Protein AF-A0A8C6XUY7-F1 (afdb_monomer_lite)

Foldseek 3Di:
DDDPPPLNVLVVVLVVLVVVVVPDDDPPPPVSVVVNVVSVVVSVVVVVVVVVVVVVVVVVVVVVVVVVVVVVVVVVVVVVVVVVVVVVVVVVVVVVVVVVVVVVVVVVVVVVVVPPPDDDDDDDDDDDDDDDCPVVVVVVVVVVVVVVVVVVVVVVVVVVVVVVVVVVVVVVVVVVVVVVVVVVVVVVVVVVVVVVVVVVVVVVVVVVVVVVVVVVVVVVVVVVVVVVVVVVVVVVVVVVVVVVVVVVVVVVVVVVVVVVVVVVVVVVVVVPDDDDDDDDDDDDPVVVVVVVVVVVVVVVVVVVVVVVVVVVVVVVVVVVVVVVVVVVVVVVVVVVVVVVVVVVVVVVVVVVVVVVVVVVVVVVVVVVCVVVVDPDDDDDDDDDDDDDDDDDDDDDDDDDDDDDDDDDPPPPPDDDDDDDDDDDDDDDDDDDDDDDPDDPDDDDDDDDDDDDDDDDDDDDDDDDDDDDDDDDDDDDDDDDD

Structure (mmCIF, N/CA/C/O backbone):
data_AF-A0A8C6XUY7-F1
#
_entry.id   AF-A0A8C6XUY7-F1
#
loop_
_atom_site.group_PDB
_atom_site.id
_atom_site.type_symbol
_atom_site.label_atom_id
_atom_site.label_alt_id
_atom_site.label_comp_id
_atom_site.label_asym_id
_atom_site.label_entity_id
_atom_site.label_seq_id
_atom_site.pdbx_PDB_ins_code
_atom_site.Cartn_x
_atom_site.Cartn_y
_atom_site.Cartn_z
_atom_site.occupancy
_atom_site.B_iso_or_equiv
_atom_site.auth_seq_id
_atom_site.auth_comp_id
_atom_site.auth_asym_id
_atom_site.auth_atom_id
_atom_site.pdbx_PDB_model_num
ATOM 1 N N . MET A 1 1 ? 31.112 -2.059 14.030 1.00 34.25 1 MET A N 1
ATOM 2 C CA . MET A 1 1 ? 31.976 -1.758 12.868 1.00 34.25 1 MET A CA 1
ATOM 3 C C . MET A 1 1 ? 31.306 -0.659 12.055 1.00 34.25 1 MET A C 1
ATOM 5 O O . MET A 1 1 ? 30.211 -0.884 11.564 1.00 34.25 1 MET A O 1
ATOM 9 N N . ARG A 1 2 ? 31.870 0.557 12.011 1.00 32.84 2 ARG A N 1
ATOM 10 C CA . ARG A 1 2 ? 31.307 1.661 11.214 1.00 32.84 2 ARG A CA 1
ATOM 11 C C . ARG A 1 2 ? 31.702 1.437 9.756 1.00 32.84 2 ARG A C 1
ATOM 13 O O . ARG A 1 2 ? 32.886 1.494 9.441 1.00 32.84 2 ARG A O 1
ATOM 20 N N . THR A 1 3 ? 30.734 1.154 8.893 1.00 36.69 3 THR A N 1
ATOM 21 C CA . THR A 1 3 ? 30.934 1.188 7.441 1.00 36.69 3 THR A CA 1
ATOM 22 C C . THR A 1 3 ? 31.397 2.596 7.054 1.00 36.69 3 THR A C 1
ATOM 24 O O . THR A 1 3 ? 30.747 3.560 7.469 1.00 36.69 3 THR A O 1
ATOM 27 N N . PRO A 1 4 ? 32.509 2.763 6.317 1.00 45.50 4 PRO A N 1
ATOM 28 C CA . PRO A 1 4 ? 32.901 4.080 5.838 1.00 45.50 4 PRO A CA 1
ATOM 29 C C . PRO A 1 4 ? 31.775 4.614 4.949 1.00 45.50 4 PRO A C 1
ATOM 31 O O . PRO A 1 4 ? 31.346 3.945 4.011 1.00 45.50 4 PRO A O 1
ATOM 34 N N . THR A 1 5 ? 31.255 5.797 5.275 1.00 54.41 5 THR A N 1
ATOM 35 C CA . THR A 1 5 ? 30.261 6.471 4.439 1.00 54.41 5 THR A CA 1
ATOM 36 C C . THR A 1 5 ? 30.843 6.699 3.045 1.00 54.41 5 THR A C 1
ATOM 38 O O . THR A 1 5 ? 32.048 6.927 2.896 1.00 54.41 5 THR A O 1
ATOM 41 N N . LEU A 1 6 ? 29.997 6.657 2.011 1.00 55.91 6 LEU A N 1
ATOM 42 C CA . LEU A 1 6 ? 30.388 6.895 0.614 1.00 55.91 6 LEU A CA 1
ATOM 43 C C . LEU A 1 6 ? 31.196 8.200 0.456 1.00 55.91 6 LEU A C 1
ATOM 45 O O . LEU A 1 6 ? 32.134 8.266 -0.340 1.00 55.91 6 LEU A O 1
ATOM 49 N N . CYS A 1 7 ? 30.926 9.212 1.285 1.00 52.88 7 CYS A N 1
ATOM 50 C CA . CYS A 1 7 ? 31.707 10.446 1.334 1.00 52.88 7 CYS A CA 1
ATOM 51 C C . CYS A 1 7 ? 33.175 10.241 1.756 1.00 52.88 7 CYS A C 1
ATOM 53 O O . CYS A 1 7 ? 34.063 10.909 1.228 1.00 52.88 7 CYS A O 1
ATOM 55 N N . SER A 1 8 ? 33.461 9.305 2.665 1.00 55.44 8 SER A N 1
ATOM 56 C CA . SER A 1 8 ? 34.822 8.985 3.116 1.00 55.44 8 SER A CA 1
ATOM 57 C C . SER A 1 8 ? 35.628 8.295 2.008 1.00 55.44 8 SER A C 1
ATOM 59 O O . SER A 1 8 ? 36.777 8.656 1.746 1.00 55.44 8 SER A O 1
ATOM 61 N N . THR A 1 9 ? 34.985 7.392 1.258 1.00 58.47 9 THR A N 1
ATOM 62 C CA . THR A 1 9 ? 35.585 6.759 0.073 1.00 58.47 9 THR A CA 1
ATOM 63 C C . THR A 1 9 ? 35.820 7.758 -1.064 1.00 58.47 9 THR A C 1
ATOM 65 O O . THR A 1 9 ? 36.893 7.753 -1.669 1.00 58.47 9 THR A O 1
ATOM 68 N N . PHE A 1 10 ? 34.886 8.687 -1.305 1.00 57.25 10 PHE A N 1
ATOM 69 C CA . PHE A 1 10 ? 35.041 9.752 -2.306 1.00 57.25 10 PHE A CA 1
ATOM 70 C C . PHE A 1 10 ? 36.123 10.772 -1.922 1.00 57.25 10 PHE A C 1
ATOM 72 O O . PHE A 1 10 ? 36.879 11.221 -2.784 1.00 57.25 10 PHE A O 1
ATOM 79 N N . SER A 1 11 ? 36.253 11.109 -0.636 1.00 58.34 11 SER A N 1
ATOM 80 C CA . SER A 1 11 ? 37.299 12.016 -0.154 1.00 58.34 11 SER A CA 1
ATOM 81 C C . SER A 1 11 ? 38.694 11.384 -0.247 1.00 58.34 11 SER A C 1
ATOM 83 O O . SER A 1 11 ? 39.644 12.063 -0.628 1.00 58.34 11 SER A O 1
ATOM 85 N N . ALA A 1 12 ? 38.825 10.078 0.013 1.00 58.25 12 ALA A N 1
ATOM 86 C CA . ALA A 1 12 ? 40.078 9.345 -0.187 1.00 58.25 12 ALA A CA 1
ATOM 87 C C . ALA A 1 12 ? 40.482 9.262 -1.675 1.00 58.25 12 ALA A C 1
ATOM 89 O O . ALA A 1 12 ? 41.658 9.422 -2.015 1.00 58.25 12 ALA A O 1
ATOM 90 N N . LEU A 1 13 ? 39.505 9.081 -2.573 1.00 57.97 13 LEU A N 1
ATOM 91 C CA . LEU A 1 13 ? 39.696 9.130 -4.029 1.00 57.97 13 LEU A CA 1
ATOM 92 C C . LEU A 1 13 ? 40.098 10.532 -4.517 1.00 57.97 13 LEU A C 1
ATOM 94 O O . LEU A 1 13 ? 40.989 10.647 -5.358 1.00 57.97 13 LEU A O 1
ATOM 98 N N . ARG A 1 14 ? 39.529 11.600 -3.938 1.00 58.81 14 ARG A N 1
ATOM 99 C CA . ARG A 1 14 ? 39.905 12.999 -4.215 1.00 58.81 14 ARG A CA 1
ATOM 100 C C . ARG A 1 14 ? 41.377 13.264 -3.890 1.00 58.81 14 ARG A C 1
ATOM 102 O O . ARG A 1 14 ? 42.096 13.808 -4.726 1.00 58.81 14 ARG A O 1
ATOM 109 N N . THR A 1 15 ? 41.850 12.831 -2.721 1.00 59.62 15 THR A N 1
ATOM 110 C CA . THR A 1 15 ? 43.250 13.017 -2.299 1.00 59.62 15 THR A CA 1
ATOM 111 C C . THR A 1 15 ? 44.220 12.213 -3.170 1.00 59.62 15 THR A C 1
ATOM 113 O O . THR A 1 15 ? 45.265 12.731 -3.566 1.00 59.62 15 THR A O 1
ATOM 116 N N . ARG A 1 16 ? 43.856 10.979 -3.554 1.00 57.47 16 ARG A N 1
ATOM 117 C CA . ARG A 1 16 ? 44.639 10.161 -4.501 1.00 57.47 16 ARG A CA 1
ATOM 118 C C . ARG A 1 16 ? 44.683 10.758 -5.912 1.00 57.47 16 ARG A C 1
ATOM 120 O O . ARG A 1 16 ? 45.740 10.739 -6.536 1.00 57.47 16 ARG A O 1
ATOM 127 N N . SER A 1 17 ? 43.577 11.326 -6.396 1.00 56.38 17 SER A N 1
ATOM 128 C CA . SER A 1 17 ? 43.503 11.969 -7.715 1.00 56.38 17 SER A CA 1
ATOM 129 C C . SER A 1 17 ? 44.369 13.230 -7.801 1.00 56.38 17 SER A C 1
ATOM 131 O O . SER A 1 17 ? 45.014 13.450 -8.822 1.00 56.38 17 SER A O 1
ATOM 133 N N . VAL A 1 18 ? 44.424 14.042 -6.738 1.00 58.50 18 VAL A N 1
ATOM 134 C CA . VAL A 1 18 ? 45.292 15.235 -6.677 1.00 58.50 18 VAL A CA 1
ATOM 135 C C . VAL A 1 18 ? 46.774 14.845 -6.656 1.00 58.50 18 VAL A C 1
ATOM 137 O O . VAL A 1 18 ? 47.601 15.532 -7.252 1.00 58.50 18 VAL A O 1
ATOM 140 N N . PHE A 1 19 ? 47.114 13.719 -6.023 1.00 55.25 19 PHE A N 1
ATOM 141 C CA . PHE A 1 19 ? 48.487 13.212 -5.980 1.00 55.25 19 PHE A CA 1
ATOM 142 C C . PHE A 1 19 ? 48.956 12.682 -7.348 1.00 55.25 19 PHE A C 1
ATOM 144 O O . PHE A 1 19 ? 50.075 12.973 -7.766 1.00 55.25 19 PHE A O 1
ATOM 151 N N . LEU A 1 20 ? 48.079 11.990 -8.085 1.00 55.91 20 LEU A N 1
ATOM 152 C CA . LEU A 1 20 ? 48.336 11.524 -9.458 1.00 55.91 20 LEU A CA 1
ATOM 153 C C . LEU A 1 20 ? 48.452 12.671 -10.481 1.00 55.91 20 LEU A C 1
ATOM 155 O O . LEU A 1 20 ? 49.188 12.548 -11.456 1.00 55.91 20 LEU A O 1
ATOM 159 N N . LEU A 1 21 ? 47.794 13.814 -10.250 1.00 53.97 21 LEU A N 1
ATOM 160 C CA . LEU A 1 21 ? 47.916 14.997 -11.117 1.00 53.97 21 LEU A CA 1
ATOM 161 C C . LEU A 1 21 ? 49.318 15.633 -11.092 1.00 53.97 21 LEU A C 1
ATOM 163 O O . LEU A 1 21 ? 49.670 16.375 -12.008 1.00 53.97 21 LEU A O 1
ATOM 167 N N . ARG A 1 22 ? 50.124 15.368 -10.056 1.00 54.59 22 ARG A N 1
ATOM 168 C CA . ARG A 1 22 ? 51.440 15.999 -9.870 1.00 54.59 22 ARG A CA 1
ATOM 169 C C . ARG A 1 22 ? 52.563 15.316 -10.669 1.00 54.59 22 ARG A C 1
ATOM 171 O O . ARG A 1 22 ? 53.664 15.855 -10.708 1.00 54.59 22 ARG A O 1
ATOM 178 N N . SER A 1 23 ? 52.295 14.173 -11.315 1.00 56.66 23 SER A N 1
ATOM 179 C CA . SER A 1 23 ? 53.296 13.356 -12.026 1.00 56.66 23 SER A CA 1
ATOM 180 C C . SER A 1 23 ? 53.173 13.333 -13.560 1.00 56.66 23 SER A C 1
ATOM 182 O O . SER A 1 23 ? 53.947 12.629 -14.202 1.00 56.66 23 SER A O 1
ATOM 184 N N . LEU A 1 24 ? 52.227 14.059 -14.171 1.00 53.84 24 LEU A N 1
ATOM 185 C CA . LEU A 1 24 ? 51.969 14.015 -15.622 1.00 53.84 24 LEU A CA 1
ATOM 186 C C . LEU A 1 24 ? 52.353 15.332 -16.320 1.00 53.84 24 LEU A C 1
ATOM 188 O O . LEU A 1 24 ? 52.093 16.425 -15.823 1.00 53.84 24 LEU A O 1
ATOM 192 N N . THR A 1 25 ? 53.021 15.217 -17.468 1.00 52.50 25 THR A N 1
ATOM 193 C CA . THR A 1 25 ? 53.610 16.312 -18.253 1.00 52.50 25 THR A CA 1
ATOM 194 C C . THR A 1 25 ? 52.556 17.227 -18.906 1.00 52.50 25 THR A C 1
ATOM 196 O O . THR A 1 25 ? 51.426 16.832 -19.179 1.00 52.50 25 THR A O 1
ATOM 199 N N . LYS A 1 26 ? 52.930 18.496 -19.137 1.00 55.16 26 LYS A N 1
ATOM 200 C CA . LYS A 1 26 ? 52.053 19.675 -19.339 1.00 55.16 26 LYS A CA 1
ATOM 201 C C . LYS A 1 26 ? 51.083 19.675 -20.544 1.00 55.16 26 LYS A C 1
ATOM 203 O O . LYS A 1 26 ? 50.311 20.620 -20.661 1.00 55.16 26 LYS A O 1
ATOM 208 N N . THR A 1 27 ? 51.067 18.675 -21.425 1.00 52.91 27 THR A N 1
ATOM 209 C CA . THR A 1 27 ? 50.257 18.688 -22.667 1.00 52.91 27 THR A CA 1
ATOM 210 C C . THR A 1 27 ? 48.972 17.853 -22.627 1.00 52.91 27 THR A C 1
ATOM 212 O O . THR A 1 27 ? 48.141 17.988 -23.518 1.00 52.91 27 THR A O 1
ATOM 215 N N . SER A 1 28 ? 48.732 17.057 -21.582 1.00 55.47 28 SER A N 1
ATOM 216 C CA . SER A 1 28 ? 47.515 16.233 -21.412 1.00 55.47 28 SER A CA 1
ATOM 217 C C . SER A 1 28 ? 46.527 16.781 -20.363 1.00 55.47 28 SER A C 1
ATOM 219 O O . SER A 1 28 ? 45.601 16.091 -19.941 1.00 55.47 28 SER A O 1
ATOM 221 N N . PHE A 1 29 ? 46.695 18.042 -19.947 1.00 57.38 29 PHE A N 1
ATOM 222 C CA . PHE A 1 29 ? 46.005 18.633 -18.793 1.00 57.38 29 PHE A CA 1
ATOM 223 C C . PHE A 1 29 ? 44.498 18.908 -18.992 1.00 57.38 29 PHE A C 1
ATOM 225 O O . PHE A 1 29 ? 43.739 18.694 -18.050 1.00 57.38 29 PHE A O 1
ATOM 232 N N . SER A 1 30 ? 44.025 19.343 -20.169 1.00 65.38 30 SER A N 1
ATOM 233 C CA . SER A 1 30 ? 42.628 19.817 -20.320 1.00 65.38 30 SER A CA 1
ATOM 234 C C . SER A 1 30 ? 41.537 18.764 -20.056 1.00 65.38 30 SER A C 1
ATOM 236 O O . SER A 1 30 ? 40.615 19.065 -19.296 1.00 65.38 30 SER A O 1
ATOM 238 N N . PRO A 1 31 ? 41.601 17.531 -20.600 1.00 72.38 31 PRO A N 1
ATOM 239 C CA . PRO A 1 31 ? 40.555 16.531 -20.359 1.00 72.38 31 PRO A CA 1
ATOM 240 C C . PRO A 1 31 ? 40.552 16.041 -18.905 1.00 72.38 31 PRO A C 1
ATOM 242 O O . PRO A 1 31 ? 39.499 15.798 -18.320 1.00 72.38 31 PRO A O 1
ATOM 245 N N . ILE A 1 32 ? 41.740 15.931 -18.306 1.00 76.06 32 ILE A N 1
ATOM 246 C CA . ILE A 1 32 ? 41.932 15.472 -16.926 1.00 76.06 32 ILE A CA 1
ATOM 247 C C . ILE A 1 32 ? 41.431 16.526 -15.933 1.00 76.06 32 ILE A C 1
ATOM 249 O O . ILE A 1 32 ? 40.765 16.180 -14.959 1.00 76.06 32 ILE A O 1
ATOM 253 N N . TRP A 1 33 ? 41.677 17.811 -16.200 1.00 72.81 33 TRP A N 1
ATOM 254 C CA . TRP A 1 33 ? 41.111 18.906 -15.410 1.00 72.81 33 TRP A CA 1
ATOM 255 C C . TRP A 1 33 ? 39.591 18.988 -15.518 1.00 72.81 33 TRP A C 1
ATOM 257 O O . TRP A 1 33 ? 38.931 19.189 -14.500 1.00 72.81 33 TRP A O 1
ATOM 267 N N . GLY A 1 34 ? 39.033 18.766 -16.713 1.00 79.06 34 GLY A N 1
ATOM 268 C CA . GLY A 1 34 ? 37.585 18.653 -16.903 1.00 79.06 34 GLY A CA 1
ATOM 269 C C . GLY A 1 34 ? 36.983 17.530 -16.055 1.00 79.06 34 GLY A C 1
ATOM 270 O O . GLY A 1 34 ? 36.062 17.765 -15.277 1.00 79.06 34 GLY A O 1
ATOM 271 N N . MET A 1 35 ? 37.569 16.329 -16.104 1.00 80.31 35 MET A N 1
ATOM 272 C CA . MET A 1 35 ? 37.130 15.200 -15.273 1.00 80.31 35 MET A CA 1
ATOM 273 C C . MET A 1 35 ? 37.289 15.465 -13.768 1.00 80.31 35 MET A C 1
ATOM 275 O O . MET A 1 35 ? 36.424 15.084 -12.983 1.00 80.31 35 MET A O 1
ATOM 279 N N . ALA A 1 36 ? 38.358 16.145 -13.344 1.00 79.06 36 ALA A N 1
ATOM 280 C CA . ALA A 1 36 ? 38.563 16.501 -11.941 1.00 79.06 36 ALA A CA 1
ATOM 281 C C . ALA A 1 36 ? 37.526 17.523 -11.438 1.00 79.06 36 ALA A C 1
ATOM 283 O O . ALA A 1 36 ? 37.080 17.437 -10.290 1.00 79.06 36 ALA A O 1
ATOM 284 N N . LEU A 1 37 ? 37.119 18.480 -12.276 1.00 80.44 37 LEU A N 1
ATOM 285 C CA . LEU A 1 37 ? 36.050 19.433 -11.962 1.00 80.44 37 LEU A CA 1
ATOM 286 C C . LEU A 1 37 ? 34.695 18.729 -11.843 1.00 80.44 37 LEU A C 1
ATOM 288 O O . LEU A 1 37 ? 33.999 18.927 -10.845 1.00 80.44 37 LEU A O 1
ATOM 292 N N . GLU A 1 38 ? 34.369 17.841 -12.782 1.00 83.75 38 GLU A N 1
ATOM 293 C CA . GLU A 1 38 ? 33.143 17.036 -12.726 1.00 83.75 38 GLU A CA 1
ATOM 294 C C . GLU A 1 38 ? 33.114 16.108 -11.505 1.00 83.75 38 GLU A C 1
ATOM 296 O O . GLU A 1 38 ? 32.092 15.992 -10.828 1.00 83.75 38 GLU A O 1
ATOM 301 N N . PHE A 1 39 ? 34.251 15.510 -11.136 1.00 86.00 39 PHE A N 1
ATOM 302 C CA . PHE A 1 39 ? 34.351 14.694 -9.926 1.00 86.00 39 PHE A CA 1
ATOM 303 C C . PHE A 1 39 ? 34.131 15.521 -8.652 1.00 86.00 39 PHE A C 1
ATOM 305 O O . PHE A 1 39 ? 33.429 15.082 -7.741 1.00 86.00 39 PHE A O 1
ATOM 312 N N . ASN A 1 40 ? 34.680 16.740 -8.584 1.00 81.06 40 ASN A N 1
ATOM 313 C CA . ASN A 1 40 ? 34.423 17.656 -7.469 1.00 81.06 40 ASN A CA 1
ATOM 314 C C . ASN A 1 40 ? 32.945 18.076 -7.406 1.00 81.06 40 ASN A C 1
ATOM 316 O O . ASN A 1 40 ? 32.372 18.136 -6.314 1.00 81.06 40 ASN A O 1
ATOM 320 N N . HIS A 1 41 ? 32.314 18.329 -8.555 1.00 88.75 41 HIS A N 1
ATOM 321 C CA . HIS A 1 41 ? 30.890 18.659 -8.641 1.00 88.75 41 HIS A CA 1
ATOM 322 C C . HIS A 1 41 ? 30.011 17.498 -8.172 1.00 88.75 41 HIS A C 1
ATOM 324 O O . HIS A 1 41 ? 29.113 17.688 -7.347 1.00 88.75 41 HIS A O 1
ATOM 330 N N . LEU A 1 42 ? 30.310 16.279 -8.626 1.00 89.62 42 LEU A N 1
ATOM 331 C CA . LEU A 1 42 ? 29.598 15.072 -8.221 1.00 89.62 42 LEU A CA 1
ATOM 332 C C . LEU A 1 42 ? 29.786 14.784 -6.727 1.00 89.62 42 LEU A C 1
ATOM 334 O O . LEU A 1 42 ? 28.800 14.559 -6.030 1.00 89.62 42 LEU A O 1
ATOM 338 N N . ALA A 1 43 ? 31.012 14.879 -6.207 1.00 81.00 43 ALA A N 1
ATOM 339 C CA . ALA A 1 43 ? 31.290 14.713 -4.781 1.00 81.00 43 ALA A CA 1
ATOM 340 C C . ALA A 1 43 ? 30.532 15.744 -3.925 1.00 81.00 43 ALA A C 1
ATOM 342 O O . ALA A 1 43 ? 29.970 15.396 -2.887 1.00 81.00 43 ALA A O 1
ATOM 343 N N . SER A 1 44 ? 30.442 17.000 -4.382 1.00 88.06 44 SER A N 1
ATOM 344 C CA . SER A 1 44 ? 29.659 18.039 -3.702 1.00 88.06 44 SER A CA 1
ATOM 345 C C . SER A 1 44 ? 28.157 17.733 -3.717 1.00 88.06 44 SER A C 1
ATOM 347 O O . SER A 1 44 ? 27.482 17.902 -2.699 1.00 88.06 44 SER A O 1
ATOM 349 N N . LYS A 1 45 ? 27.618 17.233 -4.838 1.00 91.38 45 LYS A N 1
ATOM 350 C CA . LYS A 1 45 ? 26.214 16.797 -4.929 1.00 91.38 45 LYS A CA 1
ATOM 351 C C . LYS A 1 45 ? 25.921 15.604 -4.021 1.00 91.38 45 LYS A C 1
ATOM 353 O O . LYS A 1 45 ? 24.907 15.631 -3.328 1.00 91.38 45 LYS A O 1
ATOM 358 N N . VAL A 1 46 ? 26.799 14.600 -3.992 1.00 89.25 46 VAL A N 1
ATOM 359 C CA . VAL A 1 46 ? 26.673 13.427 -3.111 1.00 89.25 46 VAL A CA 1
ATOM 360 C C . VAL A 1 46 ? 26.684 13.865 -1.649 1.00 89.25 46 VAL A C 1
ATOM 362 O O . VAL A 1 46 ? 25.772 13.505 -0.915 1.00 89.25 46 VAL A O 1
ATOM 365 N N . HIS A 1 47 ? 27.621 14.729 -1.250 1.00 87.62 47 HIS A N 1
ATOM 366 C CA . HIS A 1 47 ? 27.688 15.243 0.118 1.00 87.62 47 HIS A CA 1
ATOM 367 C C . HIS A 1 47 ? 26.427 16.029 0.516 1.00 87.62 47 HIS A C 1
ATOM 369 O O . HIS A 1 47 ? 25.871 15.815 1.590 1.00 87.62 47 HIS A O 1
ATOM 375 N N . LYS A 1 48 ? 25.918 16.902 -0.367 1.00 89.56 48 LYS A N 1
ATOM 376 C CA . LYS A 1 48 ? 24.659 17.634 -0.133 1.00 89.56 48 LYS A CA 1
ATOM 377 C C . LYS A 1 48 ? 23.452 16.697 -0.041 1.00 89.56 48 LYS A C 1
ATOM 379 O O . LYS A 1 48 ? 22.539 16.961 0.737 1.00 89.56 48 LYS A O 1
ATOM 384 N N . ASN A 1 49 ? 23.420 15.630 -0.836 1.00 85.81 49 ASN A N 1
ATOM 385 C CA . ASN A 1 49 ? 22.348 14.638 -0.790 1.00 85.81 49 ASN A CA 1
ATOM 386 C C . ASN A 1 49 ? 22.405 13.809 0.505 1.00 85.81 49 ASN A C 1
ATOM 388 O O . ASN A 1 49 ? 21.389 13.631 1.174 1.00 85.81 49 ASN A O 1
ATOM 392 N N . GLU A 1 50 ? 23.601 13.397 0.920 1.00 86.62 50 GLU A N 1
ATOM 393 C CA . GLU A 1 50 ? 23.823 12.702 2.189 1.00 86.62 50 GLU A CA 1
ATOM 394 C C . GLU A 1 50 ? 23.385 13.570 3.375 1.00 86.62 50 GLU A C 1
ATOM 396 O O . GLU A 1 50 ? 22.580 13.122 4.184 1.00 86.62 50 GLU A O 1
ATOM 401 N N . GLN A 1 51 ? 23.778 14.850 3.411 1.00 88.88 51 GLN A N 1
ATOM 402 C CA . GLN A 1 51 ? 23.311 15.796 4.431 1.00 88.88 51 GLN A CA 1
ATOM 403 C C . GLN A 1 51 ? 21.786 15.941 4.447 1.00 88.88 51 GLN A C 1
ATOM 405 O O . GLN A 1 51 ? 21.178 15.912 5.514 1.00 88.88 51 GLN A O 1
ATOM 410 N N . ARG A 1 52 ? 21.143 16.075 3.279 1.00 90.25 52 ARG A N 1
ATOM 411 C CA . ARG A 1 52 ? 19.674 16.145 3.188 1.00 90.25 52 ARG A CA 1
ATOM 412 C C . ARG A 1 52 ? 19.020 14.880 3.732 1.00 90.25 52 ARG A C 1
ATOM 414 O O . ARG A 1 52 ? 18.049 14.977 4.475 1.00 90.25 52 ARG A O 1
ATOM 421 N N . THR A 1 53 ? 19.572 13.718 3.402 1.00 85.75 53 THR A N 1
ATOM 422 C CA . THR A 1 53 ? 19.071 12.425 3.878 1.00 85.75 53 THR A CA 1
ATOM 423 C C . THR A 1 53 ? 19.241 12.295 5.389 1.00 85.75 53 THR A C 1
ATOM 425 O O . THR A 1 53 ? 18.290 11.924 6.072 1.00 85.75 53 THR A O 1
ATOM 428 N N . SER A 1 54 ? 20.392 12.689 5.940 1.00 88.62 54 SER A N 1
ATOM 429 C CA . SER A 1 54 ? 20.621 12.709 7.388 1.00 88.62 54 SER A CA 1
ATOM 430 C C . SER A 1 54 ? 19.688 13.681 8.109 1.00 88.62 54 SER A C 1
ATOM 432 O O . SER A 1 54 ? 19.125 13.325 9.137 1.00 88.62 54 SER A O 1
ATOM 434 N N . VAL A 1 55 ? 19.460 14.883 7.568 1.00 90.19 55 VAL A N 1
ATOM 435 C CA . VAL A 1 55 ? 18.512 15.853 8.147 1.00 90.19 55 VAL A CA 1
ATOM 436 C C . VAL A 1 55 ? 17.087 15.301 8.134 1.00 90.19 55 VAL A C 1
ATOM 438 O O . VAL A 1 55 ? 16.376 15.435 9.127 1.00 90.19 55 VAL A O 1
ATOM 441 N N . LEU A 1 56 ? 16.668 14.646 7.048 1.00 89.88 56 LEU A N 1
ATOM 442 C CA . LEU A 1 56 ? 15.355 14.002 6.971 1.00 89.88 56 LEU A CA 1
ATOM 443 C C . LEU A 1 56 ? 15.225 12.840 7.963 1.00 89.88 56 LEU A C 1
ATOM 445 O O . LEU A 1 56 ? 14.199 12.735 8.629 1.00 89.88 56 LEU A O 1
ATOM 449 N N . GLN A 1 57 ? 16.263 12.013 8.114 1.00 87.31 57 GLN A N 1
ATOM 450 C CA . GLN A 1 57 ? 16.294 10.933 9.104 1.00 87.31 57 GLN A CA 1
ATOM 451 C C . GLN A 1 57 ? 16.222 11.470 10.535 1.00 87.31 57 GLN A C 1
ATOM 453 O O . GLN A 1 57 ? 15.402 11.004 11.320 1.00 87.31 57 GLN A O 1
ATOM 458 N N . VAL A 1 58 ? 17.028 12.482 10.869 1.00 92.81 58 VAL A N 1
ATOM 459 C CA . VAL A 1 58 ? 17.017 13.120 12.195 1.00 92.81 58 VAL A CA 1
ATOM 460 C C . VAL A 1 58 ? 15.663 13.764 12.471 1.00 92.81 58 VAL A C 1
ATOM 462 O O . VAL A 1 58 ? 15.126 13.595 13.561 1.00 92.81 58 VAL A O 1
ATOM 465 N N . ARG A 1 59 ? 15.067 14.445 11.486 1.00 92.62 59 ARG A N 1
ATOM 466 C CA . ARG A 1 59 ? 13.721 15.015 11.616 1.00 92.62 59 ARG A CA 1
ATOM 467 C C . ARG A 1 59 ? 12.669 13.931 11.848 1.00 92.62 59 ARG A C 1
ATOM 469 O O . ARG A 1 59 ? 11.837 14.100 12.729 1.00 92.62 59 ARG A O 1
ATOM 476 N N . GLY A 1 60 ? 12.725 12.823 11.107 1.00 94.31 60 GLY A N 1
ATOM 477 C CA . GLY A 1 60 ? 11.820 11.687 11.294 1.00 94.31 60 GLY A CA 1
ATOM 478 C C . GLY A 1 60 ? 11.942 11.062 12.686 1.00 94.31 60 GLY A C 1
ATOM 479 O O . GLY A 1 60 ? 10.931 10.836 13.346 1.00 94.31 60 GLY A O 1
ATOM 480 N N . LEU A 1 61 ? 13.173 10.862 13.169 1.00 91.81 61 LEU A N 1
ATOM 481 C CA . LEU A 1 61 ? 13.428 10.387 14.531 1.00 91.81 61 LEU A CA 1
ATOM 482 C C . LEU A 1 61 ? 12.921 11.377 15.585 1.00 91.81 61 LEU A C 1
ATOM 484 O O . LEU A 1 61 ? 12.338 10.956 16.578 1.00 91.81 61 LEU A O 1
ATOM 488 N N . LEU A 1 62 ? 13.096 12.683 15.368 1.00 92.12 62 LEU A N 1
ATOM 489 C CA . LEU A 1 62 ? 12.611 13.709 16.289 1.00 92.12 62 LEU A CA 1
ATOM 490 C C . LEU A 1 62 ? 11.079 13.703 16.378 1.00 92.12 62 LEU A C 1
ATOM 492 O O . LEU A 1 62 ? 10.541 13.733 17.480 1.00 92.12 62 LEU A O 1
ATOM 496 N N . THR A 1 63 ? 10.387 13.586 15.240 1.00 94.25 63 THR A N 1
ATOM 497 C CA . THR A 1 63 ? 8.923 13.461 15.194 1.00 94.25 63 THR A CA 1
ATOM 498 C C . THR A 1 63 ? 8.440 12.201 15.910 1.00 94.25 63 THR A C 1
ATOM 500 O O . THR A 1 63 ? 7.487 12.274 16.680 1.00 94.25 63 THR A O 1
ATOM 503 N N . LEU A 1 64 ? 9.116 11.063 15.726 1.00 93.50 64 LEU A N 1
ATOM 504 C CA . LEU A 1 64 ? 8.779 9.830 16.442 1.00 93.50 64 LEU A CA 1
ATOM 505 C C . LEU A 1 64 ? 8.983 9.977 17.959 1.00 93.50 64 LEU A C 1
ATOM 507 O O . LEU A 1 64 ? 8.128 9.579 18.745 1.00 93.50 64 LEU A O 1
ATOM 511 N N . CYS A 1 65 ? 10.093 10.584 18.383 1.00 92.19 65 CYS A N 1
ATOM 512 C CA . CYS A 1 65 ? 10.360 10.861 19.795 1.00 92.19 65 CYS A CA 1
ATOM 513 C C . CYS A 1 65 ? 9.318 11.803 20.414 1.00 92.19 65 CYS A C 1
ATOM 515 O O . CYS A 1 65 ? 8.985 11.665 21.589 1.00 92.19 65 CYS A O 1
ATOM 517 N N . GLU A 1 66 ? 8.817 12.771 19.649 1.00 94.25 66 GLU A N 1
ATOM 518 C CA . GLU A 1 66 ? 7.770 13.693 20.089 1.00 94.25 66 GLU A CA 1
ATOM 519 C C . GLU A 1 66 ? 6.407 12.996 20.206 1.00 94.25 66 GLU A C 1
ATOM 521 O O . GLU A 1 66 ? 5.723 13.170 21.214 1.00 94.25 66 GLU A O 1
ATOM 526 N N . GLN A 1 67 ? 6.063 12.120 19.256 1.00 93.56 67 GLN A N 1
ATOM 527 C CA . GLN A 1 67 ? 4.867 11.270 19.328 1.00 93.56 67 GLN A CA 1
ATOM 528 C C . GLN A 1 67 ? 4.893 10.357 20.556 1.00 93.56 67 GLN A C 1
ATOM 530 O O . GLN A 1 67 ? 3.971 10.395 21.366 1.00 93.56 67 GLN A O 1
ATOM 535 N N . LEU A 1 68 ? 5.989 9.618 20.761 1.00 92.62 68 LEU A N 1
ATOM 536 C CA . LEU A 1 68 ? 6.151 8.756 21.935 1.00 92.62 68 LEU A CA 1
ATOM 537 C C . LEU A 1 68 ? 6.080 9.548 23.243 1.00 92.62 68 LEU A C 1
ATOM 539 O O . LEU A 1 68 ? 5.573 9.046 24.244 1.00 92.62 68 LEU A O 1
ATOM 543 N N . ARG A 1 69 ? 6.584 10.786 23.265 1.00 92.38 69 ARG A N 1
ATOM 544 C CA . ARG A 1 69 ? 6.479 11.655 24.442 1.00 92.38 69 ARG A CA 1
ATOM 545 C C . ARG A 1 69 ? 5.032 12.060 24.711 1.00 92.38 69 ARG A C 1
ATOM 547 O O . ARG A 1 69 ? 4.604 11.976 25.855 1.00 92.38 69 ARG A O 1
ATOM 554 N N . SER A 1 70 ? 4.293 12.455 23.675 1.00 93.38 70 SER A N 1
ATOM 555 C CA . SER A 1 70 ? 2.873 12.808 23.778 1.00 93.38 70 SER A CA 1
ATOM 556 C C . SER A 1 70 ? 2.030 11.628 24.261 1.00 93.38 70 SER A C 1
ATOM 558 O O . SER A 1 70 ? 1.232 11.788 25.179 1.00 93.38 70 SER A O 1
ATOM 560 N N . GLU A 1 71 ? 2.234 10.438 23.694 1.00 93.81 71 GLU A N 1
ATOM 561 C CA . GLU A 1 71 ? 1.519 9.224 24.106 1.00 93.81 71 GLU A CA 1
ATOM 562 C C . GLU A 1 71 ? 1.833 8.848 25.558 1.00 93.81 71 GLU A C 1
ATOM 564 O O . GLU A 1 71 ? 0.932 8.520 26.329 1.00 93.81 71 GLU A O 1
ATOM 569 N N . ASN A 1 72 ? 3.100 8.943 25.974 1.00 95.31 72 ASN A N 1
ATOM 570 C CA . ASN A 1 72 ? 3.473 8.702 27.369 1.00 95.31 72 ASN A CA 1
ATOM 571 C C . ASN A 1 72 ? 2.825 9.709 28.327 1.00 95.31 72 ASN A C 1
ATOM 573 O O . ASN A 1 72 ? 2.412 9.323 29.420 1.00 95.31 72 ASN A O 1
ATOM 577 N N . GLU A 1 73 ? 2.728 10.979 27.939 1.00 96.06 73 GLU A N 1
ATOM 578 C CA . GLU A 1 73 ? 2.065 12.006 28.744 1.00 96.06 73 GLU A CA 1
ATOM 579 C C . GLU A 1 73 ? 0.554 11.747 28.847 1.00 96.06 73 GLU A C 1
ATOM 581 O O . GLU A 1 73 ? -0.035 11.813 29.928 1.00 96.06 73 GLU A O 1
ATOM 586 N N . GLU A 1 74 ? -0.083 11.346 27.748 1.00 95.19 74 GLU A N 1
ATOM 587 C CA . GLU A 1 74 ? -1.494 10.959 27.741 1.00 95.19 74 GLU A CA 1
ATOM 588 C C . GLU A 1 74 ? -1.755 9.737 28.638 1.00 95.19 74 GLU A C 1
ATOM 590 O O . GLU A 1 74 ? -2.706 9.723 29.425 1.00 95.19 74 GLU A O 1
ATOM 595 N N . LEU A 1 75 ? -0.875 8.734 28.600 1.00 94.88 75 LEU A N 1
ATOM 596 C CA . LEU A 1 75 ? -0.958 7.571 29.484 1.00 94.88 75 LEU A CA 1
ATOM 597 C C . LEU A 1 75 ? -0.766 7.952 30.956 1.00 94.88 75 LEU A C 1
ATOM 599 O O . LEU A 1 75 ? -1.522 7.478 31.805 1.00 94.88 75 LEU A O 1
ATOM 603 N N . ARG A 1 76 ? 0.191 8.835 31.267 1.00 95.44 76 ARG A N 1
ATOM 604 C CA . ARG A 1 76 ? 0.406 9.351 32.629 1.00 95.44 76 ARG A CA 1
ATOM 605 C C . ARG A 1 76 ? -0.829 10.071 33.150 1.00 95.44 76 ARG A C 1
ATOM 607 O O . ARG A 1 76 ? -1.336 9.711 34.206 1.00 95.44 76 ARG A O 1
ATOM 614 N N . THR A 1 77 ? -1.368 11.018 32.384 1.00 95.00 77 THR A N 1
ATOM 615 C CA . THR A 1 77 ? -2.577 11.759 32.783 1.00 95.00 77 THR A CA 1
ATOM 616 C C . THR A 1 77 ? -3.801 10.851 32.921 1.00 95.00 77 THR A C 1
ATOM 618 O O . THR A 1 77 ? -4.668 11.098 33.760 1.00 95.00 77 THR A O 1
ATOM 621 N N . LYS A 1 78 ? -3.894 9.778 32.125 1.00 95.81 78 LYS A N 1
ATOM 622 C CA . LYS A 1 78 ? -4.953 8.775 32.265 1.00 95.81 78 LYS A CA 1
ATOM 623 C C . LYS A 1 78 ? -4.814 7.967 33.554 1.00 95.81 78 LYS A C 1
ATOM 625 O O . LYS A 1 78 ? -5.809 7.816 34.258 1.00 95.81 78 LYS A O 1
ATOM 630 N N . LEU A 1 79 ? -3.610 7.491 33.871 1.00 92.81 79 LEU A N 1
ATOM 631 C CA . LEU A 1 79 ? -3.336 6.761 35.111 1.00 92.81 79 LEU A CA 1
ATOM 632 C C . LEU A 1 79 ? -3.592 7.630 36.346 1.00 92.81 79 LEU A C 1
ATOM 634 O O . LEU A 1 79 ? -4.218 7.157 37.290 1.00 92.81 79 LEU A O 1
ATOM 638 N N . GLU A 1 80 ? -3.185 8.899 36.310 1.00 95.50 80 GLU A N 1
ATOM 639 C CA . GLU A 1 80 ? -3.446 9.873 37.376 1.00 95.50 80 GLU A CA 1
ATOM 640 C C . GLU A 1 80 ? -4.956 10.024 37.627 1.00 95.50 80 GLU A C 1
ATOM 642 O O . GLU A 1 80 ? -5.422 9.902 38.756 1.00 95.50 80 GLU A O 1
ATOM 647 N N . ARG A 1 81 ? -5.755 10.187 36.561 1.00 95.56 81 ARG A N 1
ATOM 648 C CA . ARG A 1 81 ? -7.221 10.280 36.668 1.00 95.56 81 ARG A CA 1
ATOM 649 C C . ARG A 1 81 ? -7.866 9.005 37.205 1.00 95.56 81 ARG A C 1
ATOM 651 O O . ARG A 1 81 ? -8.808 9.088 37.988 1.00 95.56 81 ARG A O 1
ATOM 658 N N . GLU A 1 82 ? -7.405 7.831 36.775 1.00 93.44 82 GLU A N 1
ATOM 659 C CA . GLU A 1 82 ? -7.917 6.554 37.290 1.00 93.44 82 GLU A CA 1
ATOM 660 C C . GLU A 1 82 ? -7.568 6.357 38.771 1.00 93.44 82 GLU A C 1
ATOM 662 O O . GLU A 1 82 ? -8.380 5.823 39.531 1.00 93.44 82 GLU A O 1
ATOM 667 N N . LEU A 1 83 ? -6.381 6.804 39.188 1.00 94.50 83 LEU A N 1
ATOM 668 C CA . LEU A 1 83 ? -5.943 6.770 40.577 1.00 94.50 83 LEU A CA 1
ATOM 669 C C . LEU A 1 83 ? -6.769 7.727 41.443 1.00 94.50 83 LEU A C 1
ATOM 671 O O . LEU A 1 83 ? -7.286 7.298 42.474 1.00 94.50 83 LEU A O 1
ATOM 675 N N . GLU A 1 84 ? -6.985 8.963 40.993 1.00 94.38 84 GLU A N 1
ATOM 676 C CA . GLU A 1 84 ? -7.832 9.937 41.691 1.00 94.38 84 GLU A CA 1
ATOM 677 C C . GLU A 1 84 ? -9.268 9.423 41.829 1.00 94.38 84 GLU A C 1
ATOM 679 O O . GLU A 1 84 ? -9.834 9.407 42.919 1.00 94.38 84 GLU A O 1
ATOM 684 N N . GLN A 1 85 ? -9.833 8.864 40.755 1.00 93.94 85 GLN A N 1
ATOM 685 C CA . GLN A 1 85 ? -11.165 8.269 40.798 1.00 93.94 85 GLN A CA 1
ATOM 686 C C . GLN A 1 85 ? -11.251 7.109 41.805 1.00 93.94 85 GLN A C 1
ATOM 688 O O . GLN A 1 85 ? -12.251 6.973 42.516 1.00 93.94 85 GLN A O 1
ATOM 693 N N . ARG A 1 86 ? -10.223 6.251 41.887 1.00 89.12 86 ARG A N 1
ATOM 694 C CA . ARG A 1 86 ? -10.170 5.190 42.907 1.00 89.12 86 ARG A CA 1
ATOM 695 C C . ARG A 1 86 ? -10.073 5.765 44.315 1.00 89.12 86 ARG A C 1
ATOM 697 O O . ARG A 1 86 ? -10.747 5.243 45.201 1.00 89.12 86 ARG A O 1
ATOM 704 N N . ASN A 1 87 ? -9.280 6.813 44.515 1.00 92.69 87 ASN A N 1
ATOM 705 C CA . ASN A 1 87 ? -9.152 7.485 45.805 1.00 92.69 87 ASN A CA 1
ATOM 706 C C . ASN A 1 87 ? -10.479 8.111 46.239 1.00 92.69 87 ASN A C 1
ATOM 708 O O . ASN A 1 87 ? -10.908 7.878 47.365 1.00 92.69 87 ASN A O 1
ATOM 712 N N . GLU A 1 88 ? -11.188 8.802 45.343 1.00 96.31 88 GLU A N 1
ATOM 713 C CA . GLU A 1 88 ? -12.520 9.349 45.619 1.00 96.31 88 GLU A CA 1
ATOM 714 C C . GLU A 1 88 ? -13.520 8.260 46.024 1.00 96.31 88 GLU A C 1
ATOM 716 O O . GLU A 1 88 ? -14.287 8.431 46.973 1.00 96.31 88 GLU A O 1
ATOM 721 N N . ILE A 1 89 ? -13.529 7.127 45.313 1.00 94.25 89 ILE A N 1
ATOM 722 C CA . ILE A 1 89 ? -14.393 5.988 45.652 1.00 94.25 89 ILE A CA 1
ATOM 723 C C . ILE A 1 89 ? -14.005 5.416 47.020 1.00 94.25 89 ILE A C 1
ATOM 725 O O . ILE A 1 89 ? -14.882 5.137 47.835 1.00 94.25 89 ILE A O 1
ATOM 729 N N . SER A 1 90 ? -12.707 5.265 47.288 1.00 90.38 90 SER A N 1
ATOM 730 C CA . SER A 1 90 ? -12.192 4.775 48.569 1.00 90.38 90 SER A CA 1
ATOM 731 C C . SER A 1 90 ? -12.584 5.699 49.728 1.00 90.38 90 SER A C 1
ATOM 733 O O . SER A 1 90 ? -13.067 5.228 50.756 1.00 90.38 90 SER A O 1
ATOM 735 N N . GLU A 1 91 ? -12.466 7.016 49.553 1.00 94.06 91 GLU A N 1
ATOM 736 C CA . GLU A 1 91 ? -12.875 8.004 50.555 1.00 94.06 91 GLU A CA 1
ATOM 737 C C . GLU A 1 91 ? -14.391 8.020 50.773 1.00 94.06 91 GLU A C 1
ATOM 739 O O . GLU A 1 91 ? -14.837 8.061 51.921 1.00 94.06 91 GLU A O 1
ATOM 744 N N . LYS A 1 92 ? -15.202 7.895 49.713 1.00 94.88 92 LYS A N 1
ATOM 745 C CA . LYS A 1 92 ? -16.662 7.735 49.849 1.00 94.88 92 LYS A CA 1
ATOM 746 C C . LYS A 1 92 ? -17.012 6.495 50.665 1.00 94.88 92 LYS A C 1
ATOM 748 O O . LYS A 1 92 ? -17.759 6.600 51.635 1.00 94.88 92 LYS A O 1
ATOM 753 N N . LEU A 1 93 ? -16.399 5.353 50.349 1.00 91.75 93 LEU A N 1
ATOM 754 C CA . LEU A 1 93 ? -16.583 4.115 51.108 1.00 91.75 93 LEU A CA 1
ATOM 755 C C . LEU A 1 93 ? -16.117 4.255 52.562 1.00 91.75 93 LEU A C 1
ATOM 757 O O . LEU A 1 93 ? -16.733 3.678 53.459 1.00 91.75 93 LEU A O 1
ATOM 761 N N . ARG A 1 94 ? -15.051 5.018 52.830 1.00 91.81 94 ARG A N 1
ATOM 762 C CA . ARG A 1 94 ? -14.574 5.303 54.191 1.00 91.81 94 ARG A CA 1
ATOM 763 C C . ARG A 1 94 ? -15.582 6.150 54.971 1.00 91.81 94 ARG A C 1
ATOM 765 O O . ARG A 1 94 ? -15.848 5.842 56.134 1.00 91.81 94 ARG A O 1
ATOM 772 N N . CYS A 1 95 ? -16.153 7.178 54.346 1.00 90.75 95 CYS A N 1
ATOM 773 C CA . CYS A 1 95 ? -17.204 8.012 54.930 1.00 90.75 95 CYS A CA 1
ATOM 774 C C . CYS A 1 95 ? -18.471 7.201 55.230 1.00 90.75 95 CYS A C 1
ATOM 776 O O . CYS A 1 95 ? -18.949 7.239 56.362 1.00 90.75 95 CYS A O 1
ATOM 778 N N . GLU A 1 96 ? -18.953 6.402 54.276 1.00 91.00 96 GLU A N 1
ATOM 779 C CA . GLU A 1 96 ? -20.102 5.505 54.472 1.00 91.00 96 GLU A CA 1
ATOM 780 C C . GLU A 1 96 ? -19.840 4.492 55.597 1.00 91.00 96 GLU A C 1
ATOM 782 O O . GLU A 1 96 ? -20.660 4.330 56.498 1.00 91.00 96 GLU A O 1
ATOM 787 N N . ASN A 1 97 ? -18.657 3.865 55.630 1.00 89.31 97 ASN A N 1
ATOM 788 C CA . ASN A 1 97 ? -18.273 2.964 56.722 1.00 89.31 97 ASN A CA 1
ATOM 789 C C . ASN A 1 97 ? -18.238 3.667 58.084 1.00 89.31 97 ASN A C 1
ATOM 791 O O . ASN A 1 97 ? -18.574 3.062 59.105 1.00 89.31 97 ASN A O 1
ATOM 795 N N . LEU A 1 98 ? -17.810 4.930 58.128 1.00 90.75 98 LEU A N 1
ATOM 796 C CA . LEU A 1 98 ? -17.805 5.715 59.356 1.00 90.75 98 LEU A CA 1
ATOM 797 C C . LEU A 1 98 ? -19.232 6.033 59.821 1.00 90.75 98 LEU A C 1
ATOM 799 O O . LEU A 1 98 ? -19.499 5.959 61.021 1.00 90.75 98 LEU A O 1
ATOM 803 N N . GLU A 1 99 ? -20.148 6.353 58.907 1.00 89.12 99 GLU A N 1
ATOM 804 C CA . GLU A 1 99 ? -21.565 6.548 59.230 1.00 89.12 99 GLU A CA 1
ATOM 805 C C . GLU A 1 99 ? -22.224 5.263 59.724 1.00 89.12 99 GLU A C 1
ATOM 807 O O . GLU A 1 99 ? -22.844 5.274 60.788 1.00 89.12 99 GLU A O 1
ATOM 812 N N . LEU A 1 100 ? -22.001 4.138 59.039 1.00 87.31 100 LE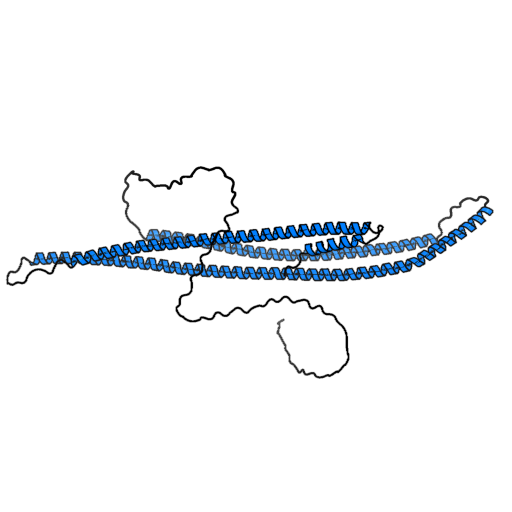U A N 1
ATOM 813 C CA . LEU A 1 100 ? -22.486 2.827 59.473 1.00 87.31 100 LEU A CA 1
ATOM 814 C C . LEU A 1 100 ? -21.976 2.484 60.880 1.00 87.31 100 LEU A C 1
ATOM 816 O O . LEU A 1 100 ? -22.747 2.066 61.742 1.00 87.31 100 LEU A O 1
ATOM 820 N N . ARG A 1 101 ? -20.693 2.737 61.171 1.00 86.19 101 ARG A N 1
ATOM 821 C CA . ARG A 1 101 ? -20.128 2.555 62.520 1.00 86.19 101 ARG A CA 1
ATOM 822 C C . ARG A 1 101 ? -20.762 3.479 63.556 1.00 86.19 101 ARG A C 1
ATOM 824 O O . ARG A 1 101 ? -20.984 3.041 64.683 1.00 86.19 101 ARG A O 1
ATOM 831 N N . LYS A 1 102 ? -21.058 4.737 63.210 1.00 87.62 102 LYS A N 1
ATOM 832 C CA . LYS A 1 102 ? -21.771 5.660 64.108 1.00 87.62 102 LYS A CA 1
ATOM 833 C C . LYS A 1 102 ? -23.169 5.136 64.425 1.00 87.62 102 LYS A C 1
ATOM 835 O O . LYS A 1 102 ? -23.497 5.080 65.604 1.00 87.62 102 LYS A O 1
ATOM 840 N N . MET A 1 103 ? -23.921 4.688 63.417 1.00 79.31 103 MET A N 1
ATOM 841 C CA . MET A 1 103 ? -25.256 4.099 63.591 1.00 79.31 103 MET A CA 1
ATOM 842 C C . MET A 1 103 ? -25.223 2.852 64.488 1.00 79.31 103 MET A C 1
ATOM 844 O O . MET A 1 103 ? -26.056 2.713 65.382 1.00 79.31 103 MET A O 1
ATOM 848 N N . VAL A 1 104 ? -24.215 1.987 64.326 1.00 81.06 104 VAL A N 1
ATOM 849 C CA . VAL A 1 104 ? -24.009 0.812 65.194 1.00 81.06 104 VAL A CA 1
ATOM 850 C C . VAL A 1 104 ? -23.655 1.219 66.631 1.00 81.06 104 VAL A C 1
ATOM 852 O O . VAL A 1 104 ? -24.203 0.663 67.580 1.00 81.06 104 VAL A O 1
ATOM 855 N N . MET A 1 105 ? -22.783 2.213 66.833 1.00 73.44 105 MET A N 1
ATOM 856 C CA . MET A 1 105 ? -22.429 2.689 68.180 1.00 73.44 105 MET A CA 1
ATOM 857 C C . MET A 1 105 ? -23.581 3.408 68.895 1.00 73.44 105 MET A C 1
ATOM 859 O O . MET A 1 105 ? -23.678 3.324 70.120 1.00 73.44 105 MET A O 1
ATOM 863 N N . THR A 1 106 ? -24.445 4.121 68.169 1.00 67.12 106 THR A N 1
ATOM 864 C CA . THR A 1 106 ? -25.660 4.718 68.742 1.00 67.12 106 THR A CA 1
ATOM 865 C C . THR A 1 106 ? -26.708 3.655 69.063 1.00 67.12 106 THR A C 1
ATOM 867 O O . THR A 1 106 ? -27.279 3.717 70.147 1.00 67.12 106 THR A O 1
ATOM 870 N N . GLY A 1 107 ? -26.856 2.623 68.222 1.00 58.88 107 GLY A N 1
ATOM 871 C CA . GLY A 1 107 ? -27.717 1.466 68.503 1.00 58.88 107 GLY A CA 1
ATOM 872 C C . GLY A 1 107 ? -27.260 0.634 69.712 1.00 58.88 107 GLY A C 1
ATOM 873 O O . GLY A 1 107 ? -28.084 0.211 70.518 1.00 58.88 107 GLY A O 1
ATOM 874 N N . SER A 1 108 ? -25.947 0.476 69.929 1.00 52.75 108 SER A N 1
ATOM 875 C CA . SER A 1 108 ? -25.413 -0.183 71.138 1.00 52.75 108 SER A CA 1
ATOM 876 C C . SER A 1 108 ? -25.496 0.672 72.412 1.00 52.75 108 SER A C 1
ATOM 878 O O . SER A 1 108 ? -25.487 0.135 73.516 1.00 52.75 108 SER A O 1
ATOM 880 N N . LYS A 1 109 ? -25.571 2.007 72.318 1.00 49.34 109 LYS A N 1
ATOM 881 C CA . LYS A 1 109 ? -25.775 2.867 73.503 1.00 49.34 109 LYS A CA 1
ATOM 882 C C . LYS A 1 109 ? -27.218 2.840 74.016 1.00 49.34 109 LYS A C 1
ATOM 884 O O . LYS A 1 109 ? -27.428 3.116 75.197 1.00 49.34 109 LYS A O 1
ATOM 889 N N . GLU A 1 110 ? -28.183 2.493 73.167 1.00 45.53 110 GLU A N 1
ATOM 890 C CA . GLU A 1 110 ? -29.569 2.236 73.576 1.00 45.53 110 GLU A CA 1
ATOM 891 C C . GLU A 1 110 ? -29.740 0.853 74.215 1.00 45.53 110 GLU A C 1
ATOM 893 O O . GLU A 1 110 ? -30.469 0.744 75.200 1.00 45.53 110 GLU A O 1
ATOM 898 N N . SER A 1 111 ? -29.001 -0.173 73.771 1.00 40.84 111 SER A N 1
ATOM 899 C CA . SER A 1 111 ? -29.045 -1.496 74.416 1.00 40.84 111 SER A CA 1
ATOM 900 C C . SER A 1 111 ? -28.371 -1.519 75.797 1.00 40.84 111 SER A C 1
ATOM 902 O O . SER A 1 111 ? -28.920 -2.093 76.733 1.00 40.84 111 SER A O 1
ATOM 904 N N . VAL A 1 112 ? -27.249 -0.813 75.988 1.00 45.19 112 VAL A N 1
ATOM 905 C CA . VAL A 1 112 ? -26.525 -0.786 77.282 1.00 45.19 112 VAL A CA 1
ATOM 906 C C . VAL A 1 112 ? -27.221 0.082 78.349 1.00 45.19 112 VAL A C 1
ATOM 908 O O . VAL A 1 112 ? -27.006 -0.113 79.545 1.00 45.19 112 VAL A O 1
ATOM 911 N N . LYS A 1 113 ? -28.102 1.020 77.966 1.00 40.47 113 LYS A N 1
ATOM 912 C CA . LYS A 1 113 ? -28.926 1.781 78.929 1.00 40.47 113 LYS A CA 1
ATOM 913 C C . LYS A 1 113 ? -30.167 1.023 79.412 1.00 40.47 113 LYS A C 1
ATOM 915 O O . LYS A 1 113 ? -30.694 1.382 80.462 1.00 40.47 113 LYS A O 1
ATOM 920 N N . ALA A 1 114 ? -30.611 -0.003 78.687 1.00 39.91 114 ALA A N 1
ATOM 921 C CA . ALA A 1 114 ? -31.767 -0.814 79.068 1.00 39.91 114 ALA A CA 1
ATOM 922 C C . ALA A 1 114 ? -31.420 -1.932 80.072 1.00 39.91 114 ALA A C 1
ATOM 924 O O . ALA A 1 114 ? -32.298 -2.374 80.803 1.00 39.91 114 ALA A O 1
ATOM 925 N N . GLU A 1 115 ? -30.153 -2.351 80.163 1.00 36.31 115 GLU A N 1
ATOM 926 C CA . GLU A 1 115 ? -29.730 -3.438 81.066 1.00 36.31 115 GLU A CA 1
ATOM 927 C C . GLU A 1 115 ? -29.295 -2.976 82.472 1.00 36.31 115 GLU A C 1
ATOM 929 O O . GLU A 1 115 ? -29.024 -3.813 83.327 1.00 36.31 115 GLU A O 1
ATOM 934 N N . ASN A 1 116 ? -29.256 -1.666 82.759 1.00 35.91 116 ASN A N 1
ATOM 935 C CA . ASN A 1 116 ? -28.732 -1.142 84.034 1.00 35.91 116 ASN A CA 1
ATOM 936 C C . ASN A 1 116 ? -29.799 -0.542 84.979 1.00 35.91 116 ASN A C 1
ATOM 938 O O . ASN A 1 116 ? -29.461 0.167 85.926 1.00 35.91 116 ASN A O 1
ATOM 942 N N . ILE A 1 117 ? -31.088 -0.806 84.733 1.00 43.31 117 ILE A N 1
ATOM 943 C CA . ILE A 1 117 ? -32.207 -0.394 85.601 1.00 43.31 117 ILE A CA 1
ATOM 944 C C . ILE A 1 117 ? -33.186 -1.566 85.747 1.00 43.31 117 ILE A C 1
ATOM 946 O O . ILE A 1 117 ? -34.244 -1.549 85.143 1.00 43.31 117 ILE A O 1
ATOM 950 N N . GLU A 1 118 ? -32.810 -2.605 86.496 1.00 36.19 118 GLU A N 1
ATOM 951 C CA . GLU A 1 118 ? -33.718 -3.452 87.304 1.00 36.19 118 GLU A CA 1
ATOM 952 C C . GLU A 1 118 ? -32.963 -4.691 87.806 1.00 36.19 118 GLU A C 1
ATOM 954 O O . GLU A 1 118 ? -33.093 -5.783 87.266 1.00 36.19 118 GLU A O 1
ATOM 959 N N . CYS A 1 119 ? -32.153 -4.543 88.859 1.00 34.88 119 CYS A N 1
ATOM 960 C CA . CYS A 1 119 ? -31.855 -5.678 89.743 1.00 34.88 119 CYS A CA 1
ATOM 961 C C . CYS A 1 119 ? -31.323 -5.212 91.107 1.00 34.88 119 CYS A C 1
ATOM 963 O O . CYS A 1 119 ? -30.224 -5.557 91.530 1.00 34.88 119 CYS A O 1
ATOM 965 N N . ALA A 1 120 ? -32.092 -4.375 91.803 1.00 36.38 120 ALA A N 1
ATOM 966 C CA . ALA A 1 120 ? -31.857 -4.080 93.213 1.00 36.38 120 ALA A CA 1
ATOM 967 C C . ALA A 1 120 ? -33.190 -3.721 93.876 1.00 36.38 120 ALA A C 1
ATOM 969 O O . ALA A 1 120 ? -33.696 -2.619 93.686 1.00 36.38 120 ALA A O 1
ATOM 970 N N . GLY A 1 121 ? -33.772 -4.648 94.644 1.00 31.67 121 GLY A N 1
ATOM 971 C CA . GLY A 1 121 ? -34.949 -4.327 95.451 1.00 31.67 121 GLY A CA 1
ATOM 972 C C . GLY A 1 121 ? -35.828 -5.502 95.867 1.00 31.67 121 GLY A C 1
ATOM 973 O O . GLY A 1 121 ? -36.838 -5.767 95.238 1.00 31.67 121 GLY A O 1
ATOM 974 N N . GLN A 1 122 ? -35.474 -6.089 97.011 1.00 34.78 122 GLN A N 1
ATOM 975 C CA . GLN A 1 122 ? -36.390 -6.553 98.066 1.00 34.78 122 GLN A CA 1
ATOM 976 C C . GLN A 1 122 ? -37.144 -7.891 97.922 1.00 34.78 122 GLN A C 1
ATOM 978 O O . GLN A 1 122 ? -38.155 -8.049 97.247 1.00 34.78 122 GLN A O 1
ATOM 983 N N . GLN A 1 123 ? -36.692 -8.824 98.768 1.00 36.34 123 GLN A N 1
ATOM 984 C CA . GLN A 1 123 ? -37.525 -9.802 99.467 1.00 36.34 123 GLN A CA 1
ATOM 985 C C . GLN A 1 123 ? -38.536 -9.096 100.395 1.00 36.34 123 GLN A C 1
ATOM 987 O O . GLN A 1 123 ? -38.133 -8.218 101.152 1.00 36.34 123 GLN A O 1
ATOM 992 N N . GLN A 1 124 ? -39.793 -9.552 100.422 1.00 35.25 124 GLN A N 1
ATOM 993 C CA . GLN A 1 124 ? -40.461 -10.217 101.565 1.00 35.25 124 GLN A CA 1
ATOM 994 C C . GLN A 1 124 ? -42.001 -10.085 101.518 1.00 35.25 124 GLN A C 1
ATOM 996 O O . GLN A 1 124 ? -42.547 -8.994 101.554 1.00 35.25 124 GLN A O 1
ATOM 1001 N N . LYS A 1 125 ? -42.647 -11.262 101.568 1.00 34.44 125 LYS A N 1
ATOM 1002 C CA . LYS A 1 125 ? -43.747 -11.672 102.471 1.00 34.44 125 LYS A CA 1
ATOM 1003 C C . LYS A 1 125 ? -45.103 -10.928 102.437 1.00 34.44 125 LYS A C 1
ATOM 1005 O O . LYS A 1 125 ? -45.210 -9.796 102.877 1.00 34.44 125 LYS A O 1
ATOM 1010 N N . GLY A 1 126 ? -46.165 -11.711 102.196 1.00 31.80 126 GLY A N 1
ATOM 1011 C CA . GLY A 1 126 ? -47.419 -11.609 102.964 1.00 31.80 126 GLY A CA 1
ATOM 1012 C C . GLY A 1 126 ? -48.694 -11.245 102.194 1.00 31.80 126 GLY A C 1
ATOM 1013 O O . GLY A 1 126 ? -48.891 -10.100 101.835 1.00 31.80 126 GLY A O 1
ATOM 1014 N N . ALA A 1 127 ? -49.528 -12.272 102.006 1.00 38.28 127 ALA A N 1
ATOM 1015 C CA . ALA A 1 127 ? -50.977 -12.367 101.779 1.00 38.28 127 ALA A CA 1
ATOM 1016 C C . ALA A 1 127 ? -51.903 -11.122 101.664 1.00 38.28 127 ALA A C 1
ATOM 1018 O O . ALA A 1 127 ? -51.790 -10.153 102.405 1.00 38.28 127 ALA A O 1
ATOM 1019 N N . THR A 1 128 ? -52.947 -11.349 100.841 1.00 37.22 128 THR A N 1
ATOM 1020 C CA . THR A 1 128 ? -54.309 -10.759 100.791 1.00 37.22 128 THR A CA 1
ATOM 1021 C C . THR A 1 128 ? -54.477 -9.312 100.317 1.00 37.22 128 THR A C 1
ATOM 1023 O O . THR A 1 128 ? -54.264 -8.389 101.084 1.00 37.22 128 THR A O 1
ATOM 1026 N N . GLU A 1 129 ? -54.962 -9.129 99.079 1.00 31.95 129 GLU A N 1
ATOM 1027 C CA . GLU A 1 129 ? -56.303 -8.576 98.780 1.00 31.95 129 GLU A CA 1
ATOM 1028 C C . GLU A 1 129 ? -56.548 -8.489 97.260 1.00 31.95 129 GLU A C 1
ATOM 1030 O O . GLU A 1 129 ? -55.700 -8.077 96.467 1.00 31.95 129 GLU A O 1
ATOM 1035 N N . GLU A 1 130 ? -57.722 -8.963 96.853 1.00 44.81 130 GLU A N 1
ATOM 1036 C CA . GLU A 1 130 ? -58.175 -9.119 95.476 1.00 44.81 130 GLU A CA 1
ATOM 1037 C C . GLU A 1 130 ? -58.814 -7.818 94.949 1.00 44.81 130 GLU A C 1
ATOM 1039 O O . GLU A 1 130 ? -59.474 -7.088 95.680 1.00 44.81 130 GLU A O 1
ATOM 1044 N N . GLN A 1 131 ? -58.684 -7.589 93.636 1.00 44.28 131 GLN A N 1
ATOM 1045 C CA . GLN A 1 131 ? -59.593 -6.769 92.815 1.00 44.28 131 GLN A CA 1
ATOM 1046 C C . GLN A 1 131 ? -59.598 -5.225 92.930 1.00 44.28 131 GLN A C 1
ATOM 1048 O O . GLN A 1 131 ? -60.650 -4.604 92.883 1.00 44.28 131 GLN A O 1
ATOM 1053 N N . VAL A 1 132 ? -58.437 -4.561 92.843 1.00 43.84 132 VAL A N 1
ATOM 1054 C CA . VAL A 1 132 ? -58.335 -3.227 92.172 1.00 43.84 132 VAL A CA 1
ATOM 1055 C C . VAL A 1 132 ? -57.068 -3.098 91.298 1.00 43.84 132 VAL A C 1
ATOM 1057 O O . VAL A 1 132 ? -57.039 -2.330 90.336 1.00 43.84 132 VAL A O 1
ATOM 1060 N N . ALA A 1 133 ? -56.046 -3.935 91.512 1.00 48.44 133 ALA A N 1
ATOM 1061 C CA . ALA A 1 133 ? -54.780 -3.901 90.763 1.00 48.44 133 ALA A CA 1
ATOM 1062 C C . ALA A 1 133 ? -54.844 -4.470 89.323 1.00 48.44 133 ALA A C 1
ATOM 1064 O O . ALA A 1 133 ? -53.970 -4.181 88.501 1.00 48.44 133 ALA A O 1
ATOM 1065 N N . GLY A 1 134 ? -55.887 -5.237 88.980 1.00 48.50 134 GLY A N 1
ATOM 1066 C CA . GLY A 1 134 ? -56.000 -5.930 87.686 1.00 48.50 134 GLY A CA 1
ATOM 1067 C C . GLY A 1 134 ? -56.119 -5.004 86.468 1.00 48.50 134 GLY A C 1
ATOM 1068 O O . GLY A 1 134 ? -55.574 -5.311 85.414 1.00 48.50 134 GLY A O 1
ATOM 1069 N N . LYS A 1 135 ? -56.751 -3.828 86.606 1.00 49.75 135 LYS A N 1
ATOM 1070 C CA . LYS A 1 135 ? -56.903 -2.853 85.502 1.00 49.75 135 LYS A CA 1
ATOM 1071 C C . LYS A 1 135 ? -55.626 -2.054 85.210 1.00 49.75 135 LYS A C 1
ATOM 1073 O O . LYS A 1 135 ? -55.378 -1.711 84.058 1.00 49.75 135 LYS A O 1
ATOM 1078 N N . SER A 1 136 ? -54.794 -1.801 86.223 1.00 52.97 136 SER A N 1
ATOM 1079 C CA . SER A 1 136 ? -53.506 -1.106 86.060 1.00 52.97 136 SER A CA 1
ATOM 1080 C C . SER A 1 136 ? -52.459 -2.007 85.386 1.00 52.97 136 SER A C 1
ATOM 1082 O O . SER A 1 136 ? -51.756 -1.586 84.467 1.00 52.97 136 SER A O 1
ATOM 1084 N N . MET A 1 137 ? -52.432 -3.290 85.766 1.00 55.12 137 MET A N 1
ATOM 1085 C CA . MET A 1 137 ? -51.526 -4.293 85.198 1.00 55.12 137 MET A CA 1
ATOM 1086 C C . MET A 1 137 ? -51.868 -4.635 83.733 1.00 55.12 137 MET A C 1
ATOM 1088 O O . MET A 1 137 ? -50.970 -4.728 82.895 1.00 55.12 137 MET A O 1
ATOM 1092 N N . LEU A 1 138 ? -53.163 -4.719 83.391 1.00 63.53 138 LEU A N 1
ATOM 1093 C CA . LEU A 1 138 ? -53.638 -4.889 82.009 1.00 63.53 138 LEU A CA 1
ATOM 1094 C C . LEU A 1 138 ? -53.266 -3.694 81.113 1.00 63.53 138 LEU A C 1
ATOM 1096 O O . LEU A 1 138 ? -52.717 -3.893 80.030 1.00 63.53 138 LEU A O 1
ATOM 1100 N N . GLY A 1 139 ? -53.459 -2.456 81.578 1.00 69.12 139 GLY A N 1
ATOM 1101 C CA . GLY A 1 139 ? -53.080 -1.259 80.815 1.00 69.12 139 GLY A CA 1
ATOM 1102 C C . GLY A 1 139 ? -51.566 -1.114 80.592 1.00 69.12 139 GLY A C 1
ATOM 1103 O O . GLY A 1 139 ? -51.135 -0.627 79.546 1.00 69.12 139 GLY A O 1
ATOM 1104 N N . ALA A 1 140 ? -50.739 -1.568 81.539 1.00 76.44 140 ALA A N 1
ATOM 1105 C CA . ALA A 1 140 ? -49.286 -1.627 81.366 1.00 76.44 140 ALA A CA 1
ATOM 1106 C C . ALA A 1 140 ? -48.871 -2.689 80.332 1.00 76.44 140 ALA A C 1
ATOM 1108 O O . ALA A 1 140 ? -48.012 -2.428 79.486 1.00 76.44 140 ALA A O 1
ATOM 1109 N N . SER A 1 141 ? -49.521 -3.858 80.352 1.00 76.75 141 SER A N 1
ATOM 1110 C CA . SER A 1 141 ? -49.275 -4.918 79.370 1.00 76.75 141 SER A CA 1
ATOM 1111 C C . SER A 1 141 ? -49.661 -4.499 77.944 1.00 76.75 141 SER A C 1
ATOM 1113 O O . SER A 1 141 ? -48.901 -4.744 77.012 1.00 76.75 141 SER A O 1
ATOM 1115 N N . GLU A 1 142 ? -50.757 -3.756 77.771 1.00 85.62 142 GLU A N 1
ATOM 1116 C CA . GLU A 1 142 ? -51.194 -3.252 76.463 1.00 85.62 142 GLU A CA 1
ATOM 1117 C C . GLU A 1 142 ? -50.223 -2.209 75.881 1.00 85.62 142 GLU A C 1
ATOM 1119 O O . GLU A 1 142 ? -49.897 -2.242 74.693 1.00 85.62 142 GLU A O 1
ATOM 1124 N N . LYS A 1 143 ? -49.692 -1.303 76.714 1.00 89.75 143 LYS A N 1
ATOM 1125 C CA . LYS A 1 143 ? -48.647 -0.353 76.291 1.00 89.75 143 LYS A CA 1
ATOM 1126 C C . LYS A 1 143 ? -47.368 -1.076 75.866 1.00 89.75 143 LYS A C 1
ATOM 1128 O O . LYS A 1 143 ? -46.764 -0.694 74.867 1.00 89.75 143 LYS A O 1
ATOM 1133 N N . LYS A 1 144 ? -46.981 -2.136 76.584 1.00 92.00 144 LYS A N 1
ATOM 1134 C CA . LYS A 1 144 ? -45.818 -2.965 76.236 1.00 92.00 144 LYS A CA 1
ATOM 1135 C C . LYS A 1 144 ? -46.012 -3.680 74.896 1.00 92.00 144 LYS A C 1
ATOM 1137 O O . LYS A 1 144 ? -45.089 -3.688 74.090 1.00 92.00 144 LYS A O 1
ATOM 1142 N N . VAL A 1 145 ? -47.211 -4.200 74.623 1.00 92.88 145 VAL A N 1
ATOM 1143 C CA . VAL A 1 145 ? -47.556 -4.788 73.316 1.00 92.88 145 VAL A CA 1
ATOM 1144 C C . VAL A 1 145 ? -47.425 -3.756 72.194 1.00 92.88 145 VAL A C 1
ATOM 1146 O O . VAL A 1 145 ? -46.743 -4.033 71.214 1.00 92.88 145 VAL A O 1
ATOM 1149 N N . LYS A 1 146 ? -47.965 -2.540 72.361 1.00 94.56 146 LYS A N 1
ATOM 1150 C CA . LYS A 1 146 ? -47.859 -1.472 71.345 1.00 94.56 146 LYS A CA 1
ATOM 1151 C C . LYS A 1 146 ? -46.411 -1.066 71.051 1.00 94.56 146 LYS A C 1
ATOM 1153 O O . LYS A 1 146 ? -46.066 -0.819 69.898 1.00 94.56 146 LYS A O 1
ATOM 1158 N N . ILE A 1 147 ? -45.553 -1.018 72.072 1.00 93.12 147 ILE A N 1
ATOM 1159 C CA . ILE A 1 147 ? -44.119 -0.733 71.895 1.00 93.12 147 ILE A CA 1
ATOM 1160 C C . ILE A 1 147 ? -43.437 -1.865 71.118 1.00 93.12 147 ILE A C 1
ATOM 1162 O O . ILE A 1 147 ? -42.697 -1.596 70.177 1.00 93.12 147 ILE A O 1
ATOM 1166 N N . LEU A 1 148 ? -43.716 -3.125 71.462 1.00 95.25 148 LEU A N 1
ATOM 1167 C CA . LEU A 1 148 ? -43.154 -4.280 70.755 1.00 95.25 148 LEU A CA 1
ATOM 1168 C C . LEU A 1 148 ? -43.640 -4.365 69.301 1.00 95.25 148 LEU A C 1
ATOM 1170 O O . LEU A 1 148 ? -42.864 -4.706 68.412 1.00 95.25 148 LEU A O 1
ATOM 1174 N N . GLU A 1 149 ? -44.901 -4.027 69.032 1.00 94.00 149 GLU A N 1
ATOM 1175 C CA . GLU A 1 149 ? -45.436 -3.927 67.670 1.00 94.00 149 GLU A CA 1
ATOM 1176 C C . GLU A 1 149 ? -44.737 -2.830 66.865 1.00 94.00 149 GLU A C 1
ATOM 1178 O O . GLU A 1 149 ? -44.405 -3.041 65.697 1.00 94.00 149 GLU A O 1
ATOM 1183 N N . HIS A 1 150 ? -44.467 -1.680 67.488 1.00 95.56 150 HIS A N 1
ATOM 1184 C CA . HIS A 1 150 ? -43.705 -0.606 66.861 1.00 95.56 150 HIS A CA 1
ATOM 1185 C C . HIS A 1 150 ? -42.274 -1.052 66.533 1.00 95.56 150 HIS A C 1
ATOM 1187 O O . HIS A 1 150 ? -41.875 -0.979 65.373 1.00 95.56 150 HIS A O 1
ATOM 1193 N N . GLN A 1 151 ? -41.560 -1.635 67.501 1.00 96.62 151 GLN A N 1
ATOM 1194 C CA . GLN A 1 151 ? -40.205 -2.166 67.306 1.00 96.62 151 GLN A CA 1
ATOM 1195 C C . GLN A 1 151 ? -40.153 -3.257 66.227 1.00 96.62 151 GLN A C 1
ATOM 1197 O O . GLN A 1 151 ? -39.238 -3.283 65.406 1.00 96.62 151 GLN A O 1
ATOM 1202 N N . ARG A 1 152 ? -41.154 -4.148 66.175 1.00 97.00 152 ARG A N 1
ATOM 1203 C CA . ARG A 1 152 ? -41.289 -5.151 65.106 1.00 97.00 152 ARG A CA 1
ATOM 1204 C C . ARG A 1 152 ? -41.427 -4.483 63.736 1.00 97.00 152 ARG A C 1
ATOM 1206 O O . ARG A 1 152 ? -40.812 -4.944 62.776 1.00 97.00 152 ARG A O 1
ATOM 1213 N N . ASN A 1 153 ? -42.243 -3.437 63.629 1.00 96.62 153 ASN A N 1
ATOM 1214 C CA . ASN A 1 153 ? -42.456 -2.725 62.371 1.00 96.62 153 ASN A CA 1
ATOM 1215 C C . ASN A 1 153 ? -41.199 -1.965 61.925 1.00 96.62 153 ASN A C 1
ATOM 1217 O O . ASN A 1 153 ? -40.857 -2.026 60.747 1.00 96.62 153 ASN A O 1
ATOM 1221 N N . GLU A 1 154 ? -40.481 -1.320 62.847 1.00 96.25 154 GLU A N 1
ATOM 1222 C CA . GLU A 1 154 ? -39.196 -0.668 62.559 1.00 96.25 154 GLU A CA 1
ATOM 1223 C C . GLU A 1 154 ? -38.142 -1.681 62.098 1.00 96.25 154 GLU A C 1
ATOM 1225 O O . GLU A 1 154 ? -37.482 -1.466 61.082 1.00 96.25 154 GLU A O 1
ATOM 1230 N N . LEU A 1 155 ? -38.039 -2.834 62.769 1.00 97.50 155 LEU A N 1
ATOM 1231 C CA . LEU A 1 155 ? -37.147 -3.921 62.353 1.00 97.50 155 LEU A CA 1
ATOM 1232 C C . LEU A 1 155 ? -37.495 -4.457 60.961 1.00 97.50 155 LEU A C 1
ATOM 1234 O O . LEU A 1 155 ? -36.594 -4.708 60.161 1.00 97.50 155 LEU A O 1
ATOM 1238 N N . LEU A 1 156 ? -38.785 -4.619 60.650 1.00 97.56 156 LEU A N 1
ATOM 1239 C CA . LEU A 1 156 ? -39.228 -5.020 59.313 1.00 97.56 156 LEU A CA 1
ATOM 1240 C C . LEU A 1 156 ? -38.869 -3.974 58.255 1.00 97.56 156 LEU A C 1
ATOM 1242 O O . LEU A 1 156 ? -38.497 -4.345 57.145 1.00 97.56 156 LEU A O 1
ATOM 1246 N N . GLU A 1 157 ? -38.964 -2.687 58.578 1.00 97.38 157 GLU A N 1
ATOM 1247 C CA . GLU A 1 157 ? -38.623 -1.615 57.645 1.00 97.38 157 GLU A CA 1
ATOM 1248 C C . GLU A 1 157 ? -37.112 -1.536 57.393 1.00 97.38 157 GLU A C 1
ATOM 1250 O O . GLU A 1 157 ? -36.687 -1.497 56.239 1.00 97.38 157 GLU A O 1
ATOM 1255 N N . VAL A 1 158 ? -36.287 -1.633 58.442 1.00 97.75 158 VAL A N 1
ATOM 1256 C CA . VAL A 1 158 ? -34.823 -1.722 58.305 1.00 97.75 158 VAL A CA 1
ATOM 1257 C C . VAL A 1 158 ? -34.428 -2.952 57.486 1.00 97.75 158 VAL A C 1
ATOM 1259 O O . VAL A 1 158 ? -33.565 -2.854 56.615 1.00 97.75 158 VAL A O 1
ATOM 1262 N N . ASN A 1 159 ? -35.082 -4.097 57.707 1.00 97.69 159 ASN A N 1
ATOM 1263 C CA . ASN A 1 159 ? -34.835 -5.317 56.940 1.00 97.69 159 ASN A CA 1
ATOM 1264 C C . ASN A 1 159 ? -35.162 -5.131 55.445 1.00 97.69 159 ASN A C 1
ATOM 1266 O O . ASN A 1 159 ? -34.335 -5.456 54.596 1.00 97.69 159 ASN A O 1
ATOM 1270 N N . LYS A 1 160 ? -36.304 -4.508 55.114 1.00 97.81 160 LYS A N 1
ATOM 1271 C CA . LYS A 1 160 ? -36.656 -4.167 53.723 1.00 97.81 160 LYS A CA 1
ATOM 1272 C C . LYS A 1 160 ? -35.652 -3.213 53.082 1.00 97.81 160 LYS A C 1
ATOM 1274 O O . LYS A 1 160 ? -35.298 -3.402 51.919 1.00 97.81 160 LYS A O 1
ATOM 1279 N N . GLN A 1 161 ? -35.201 -2.191 53.812 1.00 97.25 161 GLN A N 1
ATOM 1280 C CA . GLN A 1 161 ? -34.193 -1.253 53.316 1.00 97.25 161 GLN A CA 1
ATOM 1281 C C . GLN A 1 161 ? -32.868 -1.969 53.051 1.00 97.25 161 GLN A C 1
ATOM 1283 O O . GLN A 1 161 ? -32.284 -1.789 51.984 1.00 97.25 161 GLN A O 1
ATOM 1288 N N . TRP A 1 162 ? -32.425 -2.836 53.964 1.00 97.69 162 TRP A N 1
ATOM 1289 C CA . TRP A 1 162 ? -31.234 -3.666 53.777 1.00 97.69 162 TRP A CA 1
ATOM 1290 C C . TRP A 1 162 ? -31.338 -4.565 52.546 1.00 97.69 162 TRP A C 1
ATOM 1292 O O . TRP A 1 162 ? -30.421 -4.583 51.724 1.00 97.69 162 TRP A O 1
ATOM 1302 N N . ASP A 1 163 ? -32.469 -5.245 52.367 1.00 98.12 163 ASP A N 1
ATOM 1303 C CA . ASP A 1 163 ? -32.730 -6.064 51.184 1.00 98.12 163 ASP A CA 1
ATOM 1304 C C . ASP A 1 163 ? -32.703 -5.233 49.898 1.00 98.12 163 ASP A C 1
ATOM 1306 O O . ASP A 1 163 ? -32.137 -5.659 48.887 1.00 98.12 163 ASP A O 1
ATOM 1310 N N . HIS A 1 164 ? -33.291 -4.036 49.922 1.00 97.00 164 HIS A N 1
ATOM 1311 C CA . HIS A 1 164 ? -33.286 -3.129 48.782 1.00 97.00 164 HIS A CA 1
ATOM 1312 C C . HIS A 1 164 ? -31.868 -2.652 48.441 1.00 97.00 164 HIS A C 1
ATOM 1314 O O . HIS A 1 164 ? -31.445 -2.770 47.288 1.00 97.00 164 HIS A O 1
ATOM 1320 N N . HIS A 1 165 ? -31.111 -2.172 49.433 1.00 97.25 165 HIS A N 1
ATOM 1321 C CA . HIS A 1 165 ? -29.725 -1.739 49.257 1.00 97.25 165 HIS A CA 1
ATOM 1322 C C . HIS A 1 165 ? -28.844 -2.879 48.747 1.00 97.25 165 HIS A C 1
ATOM 1324 O O . HIS A 1 165 ? -28.093 -2.688 47.790 1.00 97.25 165 HIS A O 1
ATOM 1330 N N . PHE A 1 166 ? -28.981 -4.079 49.315 1.00 98.12 166 PHE A N 1
ATOM 1331 C CA . PHE A 1 166 ? -28.234 -5.251 48.876 1.00 98.12 166 PHE A CA 1
ATOM 1332 C C . PHE A 1 166 ? -28.564 -5.630 47.430 1.00 98.12 166 PHE A C 1
ATOM 1334 O O . PHE A 1 166 ? -27.653 -5.833 46.628 1.00 98.12 166 PHE A O 1
ATOM 1341 N N . ARG A 1 167 ? -29.850 -5.689 47.060 1.00 97.69 167 ARG A N 1
ATOM 1342 C CA . ARG A 1 167 ? -30.271 -6.031 45.690 1.00 97.69 167 ARG A CA 1
ATOM 1343 C C . ARG A 1 167 ? -29.821 -4.986 44.675 1.00 97.69 167 ARG A C 1
ATOM 1345 O O . ARG A 1 167 ? -29.301 -5.363 43.630 1.00 97.69 167 ARG A O 1
ATOM 1352 N N . SER A 1 168 ? -29.979 -3.703 44.995 1.00 97.44 168 SER A N 1
ATOM 1353 C CA . SER A 1 168 ? -29.552 -2.594 44.137 1.00 97.44 168 SER A CA 1
ATOM 1354 C C . SER A 1 168 ? -28.038 -2.621 43.914 1.00 97.44 168 SER A C 1
ATOM 1356 O O . SER A 1 168 ? -27.569 -2.634 42.776 1.00 97.44 168 SER A O 1
ATOM 1358 N N . MET A 1 169 ? -27.264 -2.747 44.994 1.00 98.00 169 MET A N 1
ATOM 1359 C CA . MET A 1 169 ? -25.807 -2.836 44.927 1.00 98.00 169 MET A CA 1
ATOM 1360 C C . MET A 1 169 ? -25.345 -4.082 44.159 1.00 98.00 169 MET A C 1
ATOM 1362 O O . MET A 1 169 ? -24.482 -3.984 43.287 1.00 98.00 169 MET A O 1
ATOM 1366 N N . LYS A 1 170 ? -25.948 -5.249 44.419 1.00 97.56 170 LYS A N 1
ATOM 1367 C CA . LYS A 1 170 ? -25.657 -6.487 43.684 1.00 97.56 170 LYS A CA 1
ATOM 1368 C C . LYS A 1 170 ? -25.902 -6.313 42.183 1.00 97.56 170 LYS A C 1
ATOM 1370 O O . LYS A 1 170 ? -25.015 -6.626 41.393 1.00 97.56 170 LYS A O 1
ATOM 1375 N N . GLN A 1 171 ? -27.053 -5.760 41.799 1.00 97.31 171 GLN A N 1
ATOM 1376 C CA . GLN A 1 171 ? -27.394 -5.512 40.398 1.00 97.31 171 GLN A CA 1
ATOM 1377 C C . GLN A 1 171 ? -26.394 -4.561 39.725 1.00 97.31 171 GLN A C 1
ATOM 1379 O O . GLN A 1 171 ? -25.976 -4.810 38.595 1.00 97.31 171 GLN A O 1
ATOM 1384 N N . GLN A 1 172 ? -25.967 -3.496 40.411 1.00 97.44 172 GLN A N 1
ATOM 1385 C CA . GLN A 1 172 ? -24.966 -2.565 39.881 1.00 97.44 172 GLN A CA 1
ATOM 1386 C C . GLN A 1 172 ? -23.624 -3.251 39.604 1.00 97.44 172 GLN A C 1
ATOM 1388 O O . GLN A 1 172 ? -23.016 -3.013 38.559 1.00 97.44 172 GLN A O 1
ATOM 1393 N N . TYR A 1 173 ? -23.156 -4.115 40.508 1.00 96.44 173 TYR A N 1
ATOM 1394 C CA . TYR A 1 173 ? -21.901 -4.836 40.298 1.00 96.44 173 TYR A CA 1
ATOM 1395 C C . TYR A 1 173 ? -22.018 -5.930 39.238 1.00 96.44 173 TYR A C 1
ATOM 1397 O O . TYR A 1 173 ? -21.093 -6.085 38.442 1.00 96.44 173 TYR A O 1
ATOM 1405 N N . GLU A 1 174 ? -23.143 -6.641 39.167 1.00 97.12 174 GLU A N 1
ATOM 1406 C CA . GLU A 1 174 ? -23.407 -7.601 38.090 1.00 97.12 174 GLU A CA 1
ATOM 1407 C C . GLU A 1 174 ? -23.400 -6.906 36.721 1.00 97.12 174 GLU A C 1
ATOM 1409 O O . GLU A 1 174 ? -22.690 -7.358 35.820 1.00 97.12 174 GLU A O 1
ATOM 1414 N N . GLN A 1 175 ? -24.068 -5.753 36.597 1.00 96.62 175 GLN A N 1
ATOM 1415 C CA . GLN A 1 175 ? -24.041 -4.941 35.377 1.00 96.62 175 GLN A CA 1
ATOM 1416 C C . GLN A 1 175 ? -22.625 -4.446 35.049 1.00 96.62 175 GLN A C 1
ATOM 1418 O O . GLN A 1 175 ? -22.174 -4.512 33.907 1.00 96.62 175 GLN A O 1
ATOM 1423 N N . LYS A 1 176 ? -21.872 -3.989 36.054 1.00 97.12 176 LYS A N 1
ATOM 1424 C CA . LYS A 1 176 ? -20.486 -3.548 35.854 1.00 97.12 176 LYS A CA 1
ATOM 1425 C C . LYS A 1 176 ? -19.593 -4.690 35.361 1.00 97.12 176 LYS A C 1
ATOM 1427 O O . LYS A 1 176 ? -18.725 -4.463 34.521 1.00 97.12 176 LYS A O 1
ATOM 1432 N N . ILE A 1 177 ? -19.798 -5.912 35.854 1.00 96.44 177 ILE A N 1
ATOM 1433 C CA . ILE A 1 177 ? -19.072 -7.101 35.390 1.00 96.44 177 ILE A CA 1
ATOM 1434 C C . ILE A 1 177 ? -19.425 -7.409 33.932 1.00 96.44 177 ILE A C 1
ATOM 1436 O O . ILE A 1 177 ? -18.515 -7.677 33.146 1.00 96.44 177 ILE A O 1
ATOM 1440 N N . THR A 1 178 ? -20.703 -7.355 33.545 1.00 95.19 178 THR A N 1
ATOM 1441 C CA . THR A 1 178 ? -21.101 -7.581 32.146 1.00 95.19 178 THR A CA 1
ATOM 1442 C C . THR A 1 178 ? -20.536 -6.513 31.216 1.00 95.19 178 THR A C 1
ATOM 1444 O O . THR A 1 178 ? -19.979 -6.858 30.177 1.00 95.19 178 THR A O 1
ATOM 1447 N N . ASP A 1 179 ? -20.563 -5.242 31.621 1.00 94.19 179 ASP A N 1
ATOM 1448 C CA . ASP A 1 179 ? -20.019 -4.133 30.832 1.00 94.19 179 ASP A CA 1
ATOM 1449 C C . ASP A 1 179 ? -18.502 -4.262 30.640 1.00 94.19 179 ASP A C 1
ATOM 1451 O O . ASP A 1 179 ? -17.983 -4.024 29.550 1.00 94.19 179 ASP A O 1
ATOM 1455 N N . LEU A 1 180 ? -17.770 -4.655 31.688 1.00 95.62 180 LEU A N 1
ATOM 1456 C CA . LEU A 1 180 ? -16.326 -4.882 31.601 1.00 95.62 180 LEU A CA 1
ATOM 1457 C C . LEU A 1 180 ? -15.988 -6.082 30.713 1.00 95.62 180 LEU A C 1
ATOM 1459 O O . LEU A 1 180 ? -15.052 -6.000 29.920 1.00 95.62 180 LEU A O 1
ATOM 1463 N N . ARG A 1 181 ? -16.756 -7.174 30.806 1.00 91.44 181 ARG A N 1
ATOM 1464 C CA . ARG A 1 181 ? -16.593 -8.340 29.925 1.00 91.44 181 ARG A CA 1
ATOM 1465 C C . ARG A 1 181 ? -16.842 -7.975 28.465 1.00 91.44 181 ARG A C 1
ATOM 1467 O O . ARG A 1 181 ? -16.053 -8.377 27.614 1.00 91.44 181 ARG A O 1
ATOM 1474 N N . GLN A 1 182 ? -17.873 -7.178 28.187 1.00 94.31 182 GLN A N 1
ATOM 1475 C CA . GLN A 1 182 ? -18.157 -6.703 26.835 1.00 94.31 182 GLN A CA 1
ATOM 1476 C C . GLN A 1 182 ? -17.024 -5.814 26.309 1.00 94.31 182 GLN A C 1
ATOM 1478 O O . GLN A 1 182 ? -16.478 -6.089 25.248 1.00 94.31 182 GLN A O 1
ATOM 1483 N N . LYS A 1 183 ? -16.580 -4.820 27.091 1.00 93.44 183 LYS A N 1
ATOM 1484 C CA . LYS A 1 183 ? -15.459 -3.942 26.709 1.00 93.44 183 LYS A CA 1
ATOM 1485 C C . LYS A 1 183 ? -14.163 -4.708 26.459 1.00 93.44 183 LYS A C 1
ATOM 1487 O O . LYS A 1 183 ? -13.397 -4.341 25.570 1.00 93.44 183 LYS A O 1
ATOM 1492 N N . PHE A 1 184 ? -13.903 -5.751 27.246 1.00 88.06 184 PHE A N 1
ATOM 1493 C CA . PHE A 1 184 ? -12.759 -6.634 27.041 1.00 88.06 184 PHE A CA 1
ATOM 1494 C C . PHE A 1 184 ? -12.880 -7.405 25.722 1.00 88.06 184 PHE A C 1
ATOM 1496 O O . PHE A 1 184 ? -11.929 -7.410 24.944 1.00 88.06 184 PHE A O 1
ATOM 1503 N N . ALA A 1 185 ? -14.047 -7.988 25.433 1.00 93.50 185 ALA A N 1
ATOM 1504 C CA . ALA A 1 185 ? -14.302 -8.681 24.171 1.00 93.50 185 ALA A CA 1
ATOM 1505 C C . ALA A 1 185 ? -14.176 -7.746 22.955 1.00 93.50 185 ALA A C 1
ATOM 1507 O O . ALA A 1 185 ? -13.522 -8.100 21.975 1.00 93.50 185 ALA A O 1
ATOM 1508 N N . ASP A 1 186 ? -14.723 -6.531 23.036 1.00 86.75 186 ASP A N 1
ATOM 1509 C CA . ASP A 1 186 ? -14.634 -5.528 21.968 1.00 86.75 186 ASP A CA 1
ATOM 1510 C C . ASP A 1 186 ? -13.180 -5.111 21.718 1.00 86.75 186 ASP A C 1
ATOM 1512 O O . ASP A 1 186 ? -12.732 -5.014 20.576 1.00 86.75 186 ASP A O 1
ATOM 1516 N N . SER A 1 187 ? -12.413 -4.928 22.796 1.00 86.25 187 SER A N 1
ATOM 1517 C CA . SER A 1 187 ? -10.991 -4.585 22.729 1.00 86.25 187 SER A CA 1
ATOM 1518 C C . SER A 1 187 ? -10.160 -5.734 22.146 1.00 86.25 187 SER A C 1
ATOM 1520 O O . SER A 1 187 ? -9.275 -5.501 21.325 1.00 86.25 187 SER A O 1
ATOM 1522 N N . GLN A 1 188 ? -10.464 -6.984 22.508 1.00 88.50 188 GLN A N 1
ATOM 1523 C CA . GLN A 1 188 ? -9.828 -8.172 21.933 1.00 88.50 188 GLN A CA 1
ATOM 1524 C C . GLN A 1 188 ? -10.130 -8.304 20.433 1.00 88.50 188 GLN A C 1
ATOM 1526 O O . GLN A 1 188 ? -9.232 -8.612 19.649 1.00 88.50 188 GLN A O 1
ATOM 1531 N N . LYS A 1 189 ? -11.369 -8.019 20.019 1.00 93.75 189 LYS A N 1
ATOM 1532 C CA . LYS A 1 189 ? -11.766 -8.006 18.608 1.00 93.75 189 LYS A CA 1
ATOM 1533 C C . LYS A 1 189 ? -11.038 -6.910 17.823 1.00 93.75 189 LYS A C 1
ATOM 1535 O O . LYS A 1 189 ? -10.491 -7.198 16.763 1.00 93.75 189 LYS A O 1
ATOM 1540 N N . ALA A 1 190 ? -10.958 -5.695 18.365 1.00 89.62 190 ALA A N 1
ATOM 1541 C CA . ALA A 1 190 ? -10.235 -4.588 17.738 1.00 89.62 190 ALA A CA 1
ATOM 1542 C C . ALA A 1 190 ? -8.736 -4.894 17.562 1.00 89.62 190 ALA A C 1
ATOM 1544 O O . ALA A 1 190 ? -8.150 -4.570 16.530 1.00 89.62 190 ALA A O 1
ATOM 1545 N N . LEU A 1 191 ? -8.111 -5.562 18.540 1.00 79.75 191 LEU A N 1
ATOM 1546 C CA . LEU A 1 191 ? -6.725 -6.019 18.417 1.00 79.75 191 LEU A CA 1
ATOM 1547 C C . LEU A 1 191 ? -6.555 -7.048 17.295 1.00 79.75 191 LEU A C 1
ATOM 1549 O O . LEU A 1 191 ? -5.630 -6.914 16.498 1.00 79.75 191 LEU A O 1
ATOM 1553 N N . ALA A 1 192 ? -7.456 -8.029 17.194 1.00 87.44 192 ALA A N 1
ATOM 1554 C CA . ALA A 1 192 ? -7.418 -9.018 16.118 1.00 87.44 192 ALA A CA 1
ATOM 1555 C C . ALA A 1 192 ? -7.579 -8.368 14.731 1.00 87.44 192 ALA A C 1
ATOM 1557 O O . ALA A 1 192 ? -6.855 -8.709 13.798 1.00 87.44 192 ALA A O 1
ATOM 1558 N N . GLU A 1 193 ? -8.476 -7.390 14.594 1.00 87.88 193 GLU A N 1
ATOM 1559 C CA . GLU A 1 193 ? -8.644 -6.629 13.351 1.00 87.88 193 GLU A CA 1
ATOM 1560 C C . GLU A 1 193 ? -7.355 -5.878 12.972 1.00 87.88 193 GLU A C 1
ATOM 1562 O O . GLU A 1 193 ? -6.879 -6.009 11.841 1.00 87.88 193 GLU A O 1
ATOM 1567 N N . LEU A 1 194 ? -6.720 -5.183 13.923 1.00 85.75 194 LEU A N 1
ATOM 1568 C CA . LEU A 1 194 ? -5.441 -4.497 13.696 1.00 85.75 194 LEU A CA 1
ATOM 1569 C C . LEU A 1 194 ? -4.300 -5.459 13.327 1.00 85.75 194 LEU A C 1
ATOM 1571 O O . LEU A 1 194 ? -3.457 -5.115 12.495 1.00 85.75 194 LEU A O 1
ATOM 1575 N N . GLU A 1 195 ? -4.260 -6.654 13.919 1.00 83.25 195 GLU A N 1
ATOM 1576 C CA . GLU A 1 195 ? -3.301 -7.712 13.572 1.00 83.25 195 GLU A CA 1
ATOM 1577 C C . GLU A 1 195 ? -3.471 -8.125 12.102 1.00 83.25 195 GLU A C 1
ATOM 1579 O O . GLU A 1 195 ? -2.519 -8.078 11.320 1.00 83.25 195 GLU A O 1
ATOM 1584 N N . THR A 1 196 ? -4.706 -8.417 11.683 1.00 86.62 196 THR A N 1
ATOM 1585 C CA . THR A 1 196 ? -4.990 -8.797 10.291 1.00 86.62 196 THR A CA 1
ATOM 1586 C C . THR A 1 196 ? -4.699 -7.667 9.300 1.00 86.62 196 THR A C 1
ATOM 1588 O O . THR A 1 196 ? -4.196 -7.928 8.205 1.00 86.62 196 THR A O 1
ATOM 1591 N N . GLU A 1 197 ? -4.936 -6.404 9.674 1.00 86.12 197 GLU A N 1
ATOM 1592 C CA . GLU A 1 197 ? -4.597 -5.246 8.842 1.00 86.12 197 GLU A CA 1
ATOM 1593 C C . GLU A 1 197 ? -3.076 -5.100 8.675 1.00 86.12 197 GLU A C 1
ATOM 1595 O O . GLU A 1 197 ? -2.591 -4.826 7.572 1.00 86.12 197 GLU A O 1
ATOM 1600 N N . ARG A 1 198 ? -2.300 -5.317 9.747 1.00 84.88 198 ARG A N 1
ATOM 1601 C CA . ARG A 1 198 ? -0.829 -5.322 9.691 1.00 84.88 198 ARG A CA 1
ATOM 1602 C C . ARG A 1 198 ? -0.309 -6.423 8.779 1.00 84.88 198 ARG A C 1
ATOM 1604 O O . ARG A 1 198 ? 0.517 -6.142 7.911 1.00 84.88 198 ARG A O 1
ATOM 1611 N N . GLU A 1 199 ? -0.820 -7.643 8.915 1.00 89.19 199 GLU A N 1
ATOM 1612 C CA . GLU A 1 199 ? -0.445 -8.743 8.027 1.00 89.19 199 GLU A CA 1
ATOM 1613 C C . GLU A 1 199 ? -0.816 -8.454 6.570 1.00 89.19 199 GLU A C 1
ATOM 1615 O O . GLU A 1 199 ? -0.044 -8.738 5.653 1.00 89.19 199 GLU A O 1
ATOM 1620 N N . GLN A 1 200 ? -1.990 -7.868 6.330 1.00 85.88 200 GLN A N 1
ATOM 1621 C CA . GLN A 1 200 ? -2.420 -7.506 4.986 1.00 85.88 200 GLN A CA 1
ATOM 1622 C C . GLN A 1 200 ? -1.486 -6.464 4.360 1.00 85.88 200 GLN A C 1
ATOM 1624 O O . GLN A 1 200 ? -1.057 -6.647 3.218 1.00 85.88 200 GLN A O 1
ATOM 1629 N N . LYS A 1 201 ? -1.109 -5.424 5.118 1.00 89.75 201 LYS A N 1
ATOM 1630 C CA . LYS A 1 201 ? -0.125 -4.419 4.688 1.00 89.75 201 LYS A CA 1
ATOM 1631 C C . LYS A 1 201 ? 1.226 -5.056 4.384 1.00 89.75 201 LYS A C 1
ATOM 1633 O O . LYS A 1 201 ? 1.815 -4.727 3.358 1.00 89.75 201 LYS A O 1
ATOM 1638 N N . GLN A 1 202 ? 1.693 -5.987 5.217 1.00 80.31 202 GLN A N 1
ATOM 1639 C CA . GLN A 1 202 ? 2.937 -6.717 4.968 1.00 80.31 202 GLN A CA 1
ATOM 1640 C C . GLN A 1 202 ? 2.870 -7.486 3.643 1.00 80.31 202 GLN A C 1
ATOM 1642 O O . GLN A 1 202 ? 3.727 -7.303 2.782 1.00 80.31 202 GLN A O 1
ATOM 1647 N N . ARG A 1 203 ? 1.793 -8.250 3.415 1.00 89.69 203 ARG A N 1
ATOM 1648 C CA . ARG A 1 203 ? 1.583 -8.966 2.147 1.00 89.69 203 ARG A CA 1
ATOM 1649 C C . ARG A 1 203 ? 1.519 -8.015 0.945 1.00 89.69 203 ARG A C 1
ATOM 1651 O O . ARG A 1 203 ? 1.973 -8.376 -0.138 1.00 89.69 203 ARG A O 1
ATOM 1658 N N . ASP A 1 204 ? 0.952 -6.817 1.099 1.00 88.88 204 ASP A N 1
ATOM 1659 C CA . ASP A 1 204 ? 0.930 -5.791 0.047 1.00 88.88 204 ASP A CA 1
ATOM 1660 C C . ASP A 1 204 ? 2.317 -5.215 -0.249 1.00 88.88 204 ASP A C 1
ATOM 1662 O O . ASP A 1 204 ? 2.652 -5.002 -1.419 1.00 88.88 204 ASP A O 1
ATOM 1666 N N . PHE A 1 205 ? 3.131 -4.977 0.781 1.00 84.81 205 PHE A N 1
ATOM 1667 C CA . PHE A 1 205 ? 4.525 -4.579 0.604 1.00 84.81 205 PHE A CA 1
ATOM 1668 C C . PHE A 1 205 ? 5.324 -5.669 -0.108 1.00 84.81 205 PHE A C 1
ATOM 1670 O O . PHE A 1 205 ? 5.994 -5.364 -1.094 1.00 84.81 205 PHE A O 1
ATOM 1677 N N . ASP A 1 206 ? 5.183 -6.928 0.307 1.00 91.69 206 ASP A N 1
ATOM 1678 C CA . ASP A 1 206 ? 5.879 -8.061 -0.307 1.00 91.69 206 ASP A CA 1
ATOM 1679 C C . ASP A 1 206 ? 5.470 -8.244 -1.776 1.00 91.69 206 ASP A C 1
ATOM 1681 O O . ASP A 1 206 ? 6.326 -8.404 -2.647 1.00 91.69 206 ASP A O 1
ATOM 1685 N N . ARG A 1 207 ? 4.171 -8.119 -2.093 1.00 95.25 207 ARG A N 1
ATOM 1686 C CA . ARG A 1 207 ? 3.676 -8.119 -3.481 1.00 95.25 207 ARG A CA 1
ATOM 1687 C C . ARG A 1 207 ? 4.305 -7.007 -4.316 1.00 95.25 207 ARG A C 1
ATOM 1689 O O . ARG A 1 207 ? 4.753 -7.260 -5.431 1.00 95.25 207 ARG A O 1
ATOM 1696 N N . LYS A 1 208 ? 4.343 -5.775 -3.795 1.00 94.06 208 LYS A N 1
ATOM 1697 C CA . LYS A 1 208 ? 4.952 -4.631 -4.495 1.00 94.06 208 LYS A CA 1
ATOM 1698 C C . LYS A 1 208 ? 6.448 -4.829 -4.704 1.00 94.06 208 LYS A C 1
ATOM 1700 O O . LYS A 1 208 ? 6.949 -4.507 -5.777 1.00 94.06 208 LYS A O 1
ATOM 1705 N N . LEU A 1 209 ? 7.144 -5.372 -3.708 1.00 93.75 209 LEU A N 1
ATOM 1706 C CA . LEU A 1 209 ? 8.567 -5.671 -3.796 1.00 93.75 209 LEU A CA 1
ATOM 1707 C C . LEU A 1 209 ? 8.843 -6.730 -4.868 1.00 93.75 209 LEU A C 1
ATOM 1709 O O . LEU A 1 209 ? 9.753 -6.555 -5.673 1.00 93.75 209 LEU A O 1
ATOM 1713 N N . LEU A 1 210 ? 8.027 -7.787 -4.922 1.00 96.25 210 LEU A N 1
ATOM 1714 C CA . LEU A 1 210 ? 8.144 -8.834 -5.935 1.00 96.25 210 LEU A CA 1
ATOM 1715 C C . LEU A 1 210 ? 7.916 -8.281 -7.349 1.00 96.25 210 LEU A C 1
ATOM 1717 O O . LEU A 1 210 ? 8.684 -8.586 -8.256 1.00 96.25 210 LEU A O 1
ATOM 1721 N N . LEU A 1 211 ? 6.903 -7.426 -7.527 1.00 94.56 211 LEU A N 1
ATOM 1722 C CA . LEU A 1 211 ? 6.634 -6.762 -8.807 1.00 94.56 211 LEU A CA 1
ATOM 1723 C C . LEU A 1 211 ? 7.783 -5.841 -9.226 1.00 94.56 211 LEU A C 1
ATOM 1725 O O . LEU A 1 211 ? 8.202 -5.874 -10.378 1.00 94.56 211 LEU A O 1
ATOM 1729 N N . ALA A 1 212 ? 8.321 -5.045 -8.298 1.00 92.94 212 ALA A N 1
ATOM 1730 C CA . ALA A 1 212 ? 9.472 -4.191 -8.576 1.00 92.94 212 ALA A CA 1
ATOM 1731 C C . ALA A 1 212 ? 10.706 -5.020 -8.961 1.00 92.94 212 ALA A C 1
ATOM 1733 O O . ALA A 1 212 ? 11.399 -4.671 -9.911 1.00 92.94 212 ALA A O 1
ATOM 1734 N N . LYS A 1 213 ? 10.943 -6.142 -8.269 1.00 94.62 213 LYS A N 1
ATOM 1735 C CA . LYS A 1 213 ? 12.022 -7.076 -8.601 1.00 94.62 213 LYS A CA 1
ATOM 1736 C C . LYS A 1 213 ? 11.847 -7.661 -10.006 1.00 94.62 213 LYS A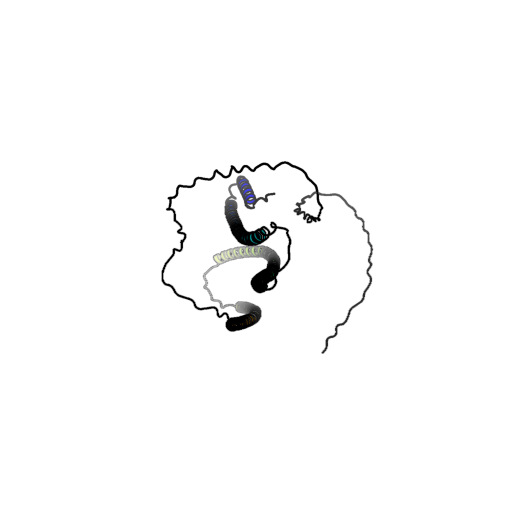 C 1
ATOM 1738 O O . LYS A 1 213 ? 12.786 -7.598 -10.787 1.00 94.62 213 LYS A O 1
ATOM 1743 N N . SER A 1 214 ? 10.656 -8.168 -10.330 1.00 95.38 214 SER A N 1
ATOM 1744 C CA . SER A 1 214 ? 10.350 -8.722 -11.656 1.00 95.38 214 SER A CA 1
ATOM 1745 C C . SER A 1 214 ? 10.546 -7.689 -12.764 1.00 95.38 214 SER A C 1
ATOM 1747 O O . SER A 1 214 ? 11.056 -8.024 -13.824 1.00 95.38 214 SER A O 1
ATOM 1749 N N . LYS A 1 215 ? 10.169 -6.430 -12.513 1.00 96.81 215 LYS A N 1
ATOM 1750 C CA . LYS A 1 215 ? 10.346 -5.346 -13.478 1.00 96.81 215 LYS A CA 1
ATOM 1751 C C . LYS A 1 215 ? 11.821 -5.023 -13.723 1.00 96.81 215 LYS A C 1
ATOM 1753 O O . LYS A 1 215 ? 12.213 -4.811 -14.861 1.00 96.81 215 LYS A O 1
ATOM 1758 N N . ILE A 1 216 ? 12.633 -4.991 -12.665 1.00 90.69 216 ILE A N 1
ATOM 1759 C CA . ILE A 1 216 ? 14.081 -4.779 -12.795 1.00 90.69 216 ILE A CA 1
ATOM 1760 C C . ILE A 1 216 ? 14.708 -5.918 -13.603 1.00 90.69 216 ILE A C 1
ATOM 1762 O O . ILE A 1 216 ? 15.501 -5.649 -14.493 1.00 90.69 216 ILE A O 1
ATOM 1766 N N . GLU A 1 217 ? 14.330 -7.166 -13.329 1.00 95.31 217 GLU A N 1
ATOM 1767 C CA . GLU A 1 217 ? 14.836 -8.337 -14.054 1.00 95.31 217 GLU A CA 1
ATOM 1768 C C . GLU A 1 217 ? 14.478 -8.292 -15.550 1.00 95.31 217 GLU A C 1
ATOM 1770 O O . GLU A 1 217 ? 15.325 -8.568 -16.398 1.00 95.31 217 GLU A O 1
ATOM 1775 N N . GLU A 1 218 ? 13.256 -7.872 -15.887 1.00 94.31 218 GLU A N 1
ATOM 1776 C CA . GLU A 1 218 ? 12.824 -7.661 -17.273 1.00 94.31 218 GLU A CA 1
ATOM 1777 C C . GLU A 1 218 ? 13.611 -6.530 -17.958 1.00 94.31 218 GLU A C 1
ATOM 1779 O O . GLU A 1 218 ? 14.167 -6.731 -19.039 1.00 94.31 218 GLU A O 1
ATOM 1784 N N . GLU A 1 219 ? 13.741 -5.368 -17.307 1.00 94.75 219 GLU A N 1
ATOM 1785 C CA . GLU A 1 219 ? 14.526 -4.236 -17.822 1.00 94.75 219 GLU A CA 1
ATOM 1786 C C . GLU A 1 219 ? 16.020 -4.597 -17.985 1.00 94.75 219 GLU A C 1
ATOM 1788 O O . GLU A 1 219 ? 16.676 -4.160 -18.936 1.00 94.75 219 GLU A O 1
ATOM 1793 N N . GLU A 1 220 ? 16.581 -5.412 -17.087 1.00 93.62 220 GLU A N 1
ATOM 1794 C CA . GLU A 1 220 ? 17.953 -5.921 -17.183 1.00 93.62 220 GLU A CA 1
ATOM 1795 C C . GLU A 1 220 ? 18.121 -6.883 -18.365 1.00 93.62 220 GLU A C 1
ATOM 1797 O O . GLU A 1 220 ? 19.080 -6.738 -19.129 1.00 93.62 220 GLU A O 1
ATOM 1802 N N . ALA A 1 221 ? 17.173 -7.799 -18.576 1.00 96.94 221 ALA A N 1
ATOM 1803 C CA . ALA A 1 221 ? 17.181 -8.709 -19.719 1.00 96.94 221 ALA A CA 1
ATOM 1804 C C . ALA A 1 221 ? 17.070 -7.955 -21.058 1.00 96.94 221 ALA A C 1
ATOM 1806 O O . ALA A 1 221 ? 17.813 -8.241 -22.003 1.00 96.94 221 ALA A O 1
ATOM 1807 N N . GLU A 1 222 ? 16.201 -6.943 -21.144 1.00 97.12 222 GLU A N 1
ATOM 1808 C CA . GLU A 1 222 ? 16.105 -6.079 -22.326 1.00 97.12 222 GLU A CA 1
ATOM 1809 C C . GLU A 1 222 ? 17.401 -5.305 -22.576 1.00 97.12 222 GLU A C 1
ATOM 1811 O O . GLU A 1 222 ? 17.879 -5.222 -23.712 1.00 97.12 222 GLU A O 1
ATOM 1816 N N . LYS A 1 223 ? 18.018 -4.773 -21.517 1.00 96.62 223 LYS A N 1
ATOM 1817 C CA . LYS A 1 223 ? 19.303 -4.078 -21.613 1.00 96.62 223 LYS A CA 1
ATOM 1818 C C . LYS A 1 223 ? 20.416 -5.000 -22.106 1.00 96.62 223 LYS A C 1
ATOM 1820 O O . LYS A 1 223 ? 21.239 -4.559 -22.911 1.00 96.62 223 LYS A O 1
ATOM 1825 N N . GLU A 1 224 ? 20.471 -6.251 -21.650 1.00 97.44 224 GLU A N 1
ATOM 1826 C CA . GLU A 1 224 ? 21.439 -7.229 -22.157 1.00 97.44 224 GLU A CA 1
ATOM 1827 C C . GLU A 1 224 ? 21.207 -7.541 -23.636 1.00 97.44 224 GLU A C 1
ATOM 1829 O O . GLU A 1 224 ? 22.163 -7.520 -24.418 1.00 97.44 224 GLU A O 1
ATOM 1834 N N . LYS A 1 225 ? 19.946 -7.739 -24.040 1.00 97.75 225 LYS A N 1
ATOM 1835 C CA . LYS A 1 225 ? 19.567 -7.962 -25.440 1.00 97.75 225 LYS A CA 1
ATOM 1836 C C . LYS A 1 225 ? 20.003 -6.799 -26.335 1.00 97.75 225 LYS A C 1
ATOM 1838 O O . LYS A 1 225 ? 20.749 -7.009 -27.292 1.00 97.75 225 LYS A O 1
ATOM 1843 N N . LEU A 1 226 ? 19.613 -5.570 -25.991 1.00 97.50 226 LEU A N 1
ATOM 1844 C CA . LEU A 1 226 ? 20.011 -4.363 -26.725 1.00 97.50 226 LEU A CA 1
ATOM 1845 C C . LEU A 1 226 ? 21.534 -4.174 -26.711 1.00 97.50 226 LEU A C 1
ATOM 1847 O O . LEU A 1 226 ? 22.132 -3.771 -27.708 1.00 97.50 226 LEU A O 1
ATOM 1851 N N . GLY A 1 227 ? 22.193 -4.504 -25.599 1.00 97.50 227 GLY A N 1
ATOM 1852 C CA . GLY A 1 227 ? 23.649 -4.506 -25.498 1.00 97.50 227 GLY A CA 1
ATOM 1853 C C . GLY A 1 227 ? 24.317 -5.486 -26.469 1.00 97.50 227 GLY A C 1
ATOM 1854 O O . GLY A 1 227 ? 25.383 -5.175 -27.007 1.00 97.50 227 GLY A O 1
ATOM 1855 N N . GLY A 1 228 ? 23.698 -6.643 -26.715 1.00 97.88 228 GLY A N 1
ATOM 1856 C CA . GLY A 1 228 ? 24.087 -7.588 -27.761 1.00 97.88 228 GLY A CA 1
ATOM 1857 C C . GLY A 1 228 ? 23.944 -6.987 -29.159 1.00 97.88 228 GLY A C 1
ATOM 1858 O O . GLY A 1 228 ? 24.926 -6.916 -29.897 1.00 97.88 228 GLY A O 1
ATOM 1859 N N . GLU A 1 229 ? 22.770 -6.440 -29.476 1.00 97.94 229 GLU A N 1
ATOM 1860 C CA . GLU A 1 229 ? 22.489 -5.808 -30.774 1.00 97.94 229 GLU A CA 1
ATOM 1861 C C . GLU A 1 229 ? 23.468 -4.661 -31.089 1.00 97.94 229 GLU A C 1
ATOM 1863 O O . GLU A 1 229 ? 23.985 -4.557 -32.203 1.00 97.94 229 GLU A O 1
ATOM 1868 N N . VAL A 1 230 ? 23.807 -3.831 -30.096 1.00 98.19 230 VAL A N 1
ATOM 1869 C CA . VAL A 1 230 ? 24.797 -2.751 -30.249 1.00 98.19 230 VAL A CA 1
ATOM 1870 C C . VAL A 1 230 ? 26.188 -3.299 -30.579 1.00 98.19 230 VAL A C 1
ATOM 1872 O O . VAL A 1 230 ? 26.893 -2.723 -31.415 1.00 98.19 230 VAL A O 1
ATOM 1875 N N . LYS A 1 231 ? 26.612 -4.400 -29.946 1.00 98.06 231 LYS A N 1
ATOM 1876 C CA . LYS A 1 231 ? 27.904 -5.036 -30.254 1.00 98.06 231 LYS A CA 1
ATOM 1877 C C . LYS A 1 231 ? 27.912 -5.585 -31.678 1.00 98.06 231 LYS A C 1
ATOM 1879 O O . LYS A 1 231 ? 28.883 -5.353 -32.399 1.00 98.06 231 LYS A O 1
ATOM 1884 N N . ASP A 1 232 ? 26.836 -6.236 -32.102 1.00 98.12 232 ASP A N 1
ATOM 1885 C CA . ASP A 1 232 ? 26.712 -6.800 -33.448 1.00 98.12 232 ASP A CA 1
ATOM 1886 C C . ASP A 1 232 ? 26.712 -5.712 -34.524 1.00 98.12 232 ASP A C 1
ATOM 1888 O O . ASP A 1 232 ? 27.463 -5.795 -35.502 1.00 98.12 232 ASP A O 1
ATOM 1892 N N . LEU A 1 233 ? 25.958 -4.630 -34.309 1.00 98.19 233 LEU A N 1
ATOM 1893 C CA . LEU A 1 233 ? 25.979 -3.459 -35.185 1.00 98.19 233 LEU A CA 1
ATOM 1894 C C . LEU A 1 233 ? 27.373 -2.836 -35.252 1.00 98.19 233 LEU A C 1
ATOM 1896 O O . LEU A 1 233 ? 27.846 -2.511 -36.341 1.00 98.19 233 LEU A O 1
ATOM 1900 N N . LYS A 1 234 ? 28.077 -2.720 -34.122 1.00 98.25 234 LYS A N 1
ATOM 1901 C CA . LYS A 1 234 ? 29.453 -2.209 -34.093 1.00 98.25 234 LYS A CA 1
ATOM 1902 C C . LYS A 1 234 ? 30.409 -3.092 -34.901 1.00 98.25 234 LYS A C 1
ATOM 1904 O O . LYS A 1 234 ? 31.236 -2.557 -35.642 1.00 98.25 234 LYS A O 1
ATOM 1909 N N . HIS A 1 235 ? 30.297 -4.418 -34.797 1.00 98.38 235 HIS A N 1
ATOM 1910 C CA . HIS A 1 235 ? 31.078 -5.342 -35.623 1.00 98.38 235 HIS A CA 1
ATOM 1911 C C . HIS A 1 235 ? 30.762 -5.170 -37.113 1.00 98.38 235 HIS A C 1
ATOM 1913 O O . HIS A 1 235 ? 31.684 -5.105 -37.926 1.00 98.38 235 HIS A O 1
ATOM 1919 N N . LYS A 1 236 ? 29.483 -5.019 -37.474 1.00 98.19 236 LYS A N 1
ATOM 1920 C CA . LYS A 1 236 ? 29.057 -4.818 -38.864 1.00 98.19 236 LYS A CA 1
ATOM 1921 C C . LYS A 1 236 ? 29.535 -3.487 -39.441 1.00 98.19 236 LYS A C 1
ATOM 1923 O O . LYS A 1 236 ? 30.032 -3.463 -40.563 1.00 98.19 236 LYS A O 1
ATOM 1928 N N . VAL A 1 237 ? 29.452 -2.401 -38.671 1.00 98.19 237 VAL A N 1
ATOM 1929 C CA . VAL A 1 237 ? 29.999 -1.091 -39.057 1.00 98.19 237 VAL A CA 1
ATOM 1930 C C . VAL A 1 237 ? 31.500 -1.194 -39.295 1.00 98.19 237 VAL A C 1
ATOM 1932 O O . VAL A 1 237 ? 31.969 -0.752 -40.337 1.00 98.19 237 VAL A O 1
ATOM 1935 N N . LYS A 1 238 ? 32.247 -1.830 -38.384 1.00 98.31 238 LYS A N 1
ATOM 1936 C CA . LYS A 1 238 ? 33.691 -2.033 -38.557 1.00 98.31 238 LYS A CA 1
ATOM 1937 C C . LYS A 1 238 ? 34.001 -2.829 -39.828 1.00 98.31 238 LYS A C 1
ATOM 1939 O O . LYS A 1 238 ? 34.838 -2.406 -40.613 1.00 98.31 238 LYS A O 1
ATOM 1944 N N . PHE A 1 239 ? 33.287 -3.927 -40.067 1.00 98.12 239 PHE A N 1
ATOM 1945 C CA . PHE A 1 239 ? 33.455 -4.736 -41.275 1.00 98.12 239 PHE A CA 1
ATOM 1946 C C . PHE A 1 239 ? 33.197 -3.936 -42.562 1.00 98.12 239 PHE A C 1
ATOM 1948 O O . PHE A 1 239 ? 33.981 -4.005 -43.505 1.00 98.12 239 PHE A O 1
ATOM 1955 N N . LEU A 1 240 ? 32.121 -3.146 -42.602 1.00 98.00 240 LEU A N 1
ATOM 1956 C CA . LEU A 1 240 ? 31.815 -2.284 -43.747 1.00 98.00 240 LEU A CA 1
ATOM 1957 C C . LEU A 1 240 ? 32.851 -1.166 -43.919 1.00 98.00 240 LEU A C 1
ATOM 1959 O O . LEU A 1 240 ? 33.222 -0.851 -45.046 1.00 98.00 240 LEU A O 1
ATOM 1963 N N . GLN A 1 241 ? 33.348 -0.594 -42.822 1.00 97.81 241 GLN A N 1
ATOM 1964 C CA . GLN A 1 241 ? 34.430 0.389 -42.842 1.00 97.81 241 GLN A CA 1
ATOM 1965 C C . GLN A 1 241 ? 35.703 -0.216 -43.454 1.00 97.81 241 GLN A C 1
ATOM 1967 O O . GLN A 1 241 ? 36.297 0.394 -44.342 1.00 97.81 241 GLN A O 1
ATOM 1972 N N . ASP A 1 242 ? 36.076 -1.428 -43.033 1.00 97.56 242 ASP A N 1
ATOM 1973 C CA . ASP A 1 242 ? 37.249 -2.152 -43.534 1.00 97.56 242 ASP A CA 1
ATOM 1974 C C . ASP A 1 242 ? 37.115 -2.481 -45.036 1.00 97.56 242 ASP A C 1
ATOM 1976 O O . ASP A 1 242 ? 38.095 -2.391 -45.774 1.00 97.56 242 ASP A O 1
ATOM 1980 N N . GLN A 1 243 ? 35.899 -2.778 -45.515 1.00 97.50 243 GLN A N 1
ATOM 1981 C CA . GLN A 1 243 ? 35.589 -2.960 -46.944 1.00 97.50 243 GLN A CA 1
ATOM 1982 C C . GLN A 1 243 ? 35.627 -1.651 -47.749 1.00 97.50 243 GLN A C 1
ATOM 1984 O O . GLN A 1 243 ? 36.027 -1.644 -48.913 1.00 97.50 243 GLN A O 1
ATOM 1989 N N . LEU A 1 244 ? 35.219 -0.530 -47.148 1.00 97.00 244 LEU A N 1
ATOM 1990 C CA . LEU A 1 244 ? 35.160 0.763 -47.829 1.00 97.00 244 LEU A CA 1
ATOM 1991 C C . LEU A 1 244 ? 36.559 1.330 -48.117 1.00 97.00 244 LEU A C 1
ATOM 1993 O O . LEU A 1 244 ? 36.770 1.939 -49.162 1.00 97.00 244 LEU A O 1
ATOM 1997 N N . VAL A 1 245 ? 37.530 1.115 -47.224 1.00 97.31 245 VAL A N 1
ATOM 1998 C CA . VAL A 1 245 ? 38.906 1.632 -47.360 1.00 97.31 245 VAL A CA 1
ATOM 1999 C C . VAL A 1 245 ? 39.588 1.255 -48.690 1.00 97.31 245 VAL A C 1
ATOM 2001 O O . VAL A 1 245 ? 40.075 2.167 -49.364 1.00 97.31 245 VAL A O 1
ATOM 2004 N N . PRO A 1 246 ? 39.668 -0.024 -49.112 1.00 96.94 246 PRO A N 1
ATOM 2005 C CA . PRO A 1 246 ? 40.311 -0.387 -50.375 1.00 96.94 246 PRO A CA 1
ATOM 2006 C C . PRO A 1 246 ? 39.569 0.170 -51.595 1.00 96.94 246 PRO A C 1
ATOM 2008 O O . PRO A 1 246 ? 40.223 0.631 -52.527 1.00 96.94 246 PRO A O 1
ATOM 2011 N N . ILE A 1 247 ? 38.231 0.201 -51.568 1.00 97.31 247 ILE A N 1
ATOM 2012 C CA . ILE A 1 247 ? 37.416 0.778 -52.649 1.00 97.31 247 ILE A CA 1
ATOM 2013 C C . ILE A 1 247 ? 37.704 2.276 -52.791 1.00 97.31 247 ILE A C 1
ATOM 2015 O O . ILE A 1 247 ? 37.896 2.771 -53.901 1.00 97.31 247 ILE A O 1
ATOM 2019 N N . THR A 1 248 ? 37.789 3.003 -51.676 1.00 96.31 248 THR A N 1
ATOM 2020 C CA . THR A 1 248 ? 38.132 4.431 -51.682 1.00 96.31 248 THR A CA 1
ATOM 2021 C C . THR A 1 248 ? 39.544 4.664 -52.212 1.00 96.31 248 THR A C 1
ATOM 2023 O O . THR A 1 248 ? 39.725 5.507 -53.082 1.00 96.31 248 THR A O 1
ATOM 2026 N N . ARG A 1 249 ? 40.536 3.863 -51.794 1.00 97.44 249 ARG A N 1
ATOM 2027 C CA . ARG A 1 249 ? 41.900 3.954 -52.348 1.00 97.44 249 ARG A CA 1
ATOM 2028 C C . ARG A 1 249 ? 41.925 3.687 -53.850 1.00 97.44 249 ARG A C 1
ATOM 2030 O O . ARG A 1 249 ? 42.582 4.410 -54.589 1.00 97.44 249 ARG A O 1
ATOM 2037 N N . GLN A 1 250 ? 41.208 2.665 -54.315 1.00 97.38 250 GLN A N 1
ATOM 2038 C CA . GLN A 1 250 ? 41.112 2.355 -55.740 1.00 97.38 250 GLN A CA 1
ATOM 2039 C C . GLN A 1 250 ? 40.486 3.511 -56.528 1.00 97.38 250 GLN A C 1
ATOM 2041 O O . GLN A 1 250 ? 41.013 3.874 -57.579 1.00 97.38 250 GLN A O 1
ATOM 2046 N N . ARG A 1 251 ? 39.418 4.124 -56.001 1.00 97.56 251 ARG A N 1
ATOM 2047 C CA . ARG A 1 251 ? 38.808 5.330 -56.574 1.00 97.56 251 ARG A CA 1
ATOM 2048 C C . ARG A 1 251 ? 39.821 6.472 -56.675 1.00 97.56 251 ARG A C 1
ATOM 2050 O O . ARG A 1 251 ? 39.968 7.043 -57.746 1.00 97.56 251 ARG A O 1
ATOM 2057 N N . GLU A 1 252 ? 40.564 6.757 -55.606 1.00 97.44 252 GLU A N 1
ATOM 2058 C CA . GLU A 1 252 ? 41.592 7.810 -55.599 1.00 97.44 252 GLU A CA 1
ATOM 2059 C C . GLU A 1 252 ? 42.695 7.558 -56.641 1.00 97.44 252 GLU A C 1
ATOM 2061 O O . GLU A 1 252 ? 43.179 8.494 -57.282 1.00 97.44 252 GLU A O 1
ATOM 2066 N N . TYR A 1 253 ? 43.110 6.299 -56.834 1.00 98.06 253 TYR A N 1
ATOM 2067 C CA . TYR A 1 253 ? 44.062 5.944 -57.890 1.00 98.06 253 TYR A CA 1
ATOM 2068 C C . TYR A 1 253 ? 43.485 6.199 -59.286 1.00 98.06 253 TYR A C 1
ATOM 2070 O O . TYR A 1 253 ? 44.166 6.788 -60.124 1.00 98.06 253 TYR A O 1
ATOM 2078 N N . GLN A 1 254 ? 42.237 5.792 -59.529 1.00 97.88 254 GLN A N 1
ATOM 2079 C CA . GLN A 1 254 ? 41.551 6.032 -60.801 1.00 97.88 254 GLN A CA 1
ATOM 2080 C C . GLN A 1 254 ? 41.368 7.530 -61.072 1.00 97.88 254 GLN A C 1
ATOM 2082 O O . GLN A 1 254 ? 41.621 7.975 -62.185 1.00 97.88 254 GLN A O 1
ATOM 2087 N N . GLU A 1 255 ? 41.004 8.326 -60.065 1.00 97.06 255 GLU A N 1
ATOM 2088 C CA . GLU A 1 255 ? 40.877 9.784 -60.184 1.00 97.06 255 GLU A CA 1
ATOM 2089 C C . GLU A 1 255 ? 42.208 10.447 -60.559 1.00 97.06 255 GLU A C 1
ATOM 2091 O O . GLU A 1 255 ? 42.249 11.278 -61.466 1.00 97.06 255 GLU A O 1
ATOM 2096 N N . LYS A 1 256 ? 43.319 10.051 -59.922 1.00 97.75 256 LYS A N 1
ATOM 2097 C CA . LYS A 1 256 ? 44.660 10.549 -60.282 1.00 97.75 256 LYS A CA 1
ATOM 2098 C C . LYS A 1 256 ? 45.048 10.182 -61.712 1.00 97.75 256 LYS A C 1
ATOM 2100 O O . LYS A 1 256 ? 45.656 10.999 -62.402 1.00 97.75 256 LYS A O 1
ATOM 2105 N N . GLU A 1 257 ? 44.696 8.981 -62.158 1.00 96.88 257 GLU A N 1
ATOM 2106 C CA . GLU A 1 257 ? 44.971 8.535 -63.522 1.00 96.88 257 GLU A CA 1
ATOM 2107 C C . GLU A 1 257 ? 44.125 9.294 -64.549 1.00 96.88 257 GLU A C 1
ATOM 2109 O O . GLU A 1 257 ? 44.659 9.765 -65.550 1.00 96.88 257 GLU A O 1
ATOM 2114 N N . ILE A 1 258 ? 42.837 9.513 -64.267 1.00 97.00 258 ILE A N 1
ATOM 2115 C CA . ILE A 1 258 ? 41.968 10.364 -65.089 1.00 97.00 258 ILE A CA 1
ATOM 2116 C C . ILE A 1 258 ? 42.542 11.782 -65.176 1.00 97.00 258 ILE A C 1
ATOM 2118 O O . ILE A 1 258 ? 42.620 12.334 -66.268 1.00 97.00 258 ILE A O 1
ATOM 2122 N N . LEU A 1 259 ? 42.997 12.367 -64.063 1.00 97.00 259 LEU A N 1
ATOM 2123 C CA . LEU A 1 259 ? 43.621 13.695 -64.062 1.00 97.00 259 LEU A CA 1
ATOM 2124 C C . LEU A 1 259 ? 44.896 13.739 -64.912 1.00 97.00 259 LEU A C 1
ATOM 2126 O O . LEU A 1 259 ? 45.089 14.682 -65.679 1.00 97.00 259 LEU A O 1
ATOM 2130 N N . ARG A 1 260 ? 45.754 12.717 -64.812 1.00 97.81 260 ARG A N 1
ATOM 2131 C CA . ARG A 1 260 ? 46.963 12.591 -65.639 1.00 97.81 260 ARG A CA 1
ATOM 2132 C C . ARG A 1 260 ? 46.611 12.518 -67.126 1.00 97.81 260 ARG A C 1
ATOM 2134 O O . ARG A 1 260 ? 47.226 13.220 -67.925 1.00 97.81 260 ARG A O 1
ATOM 2141 N N . LEU A 1 261 ? 45.632 11.685 -67.483 1.00 96.44 261 LEU A N 1
ATOM 2142 C CA . LEU A 1 261 ? 45.165 11.513 -68.858 1.00 96.44 261 LEU A CA 1
ATOM 2143 C C . LEU A 1 261 ? 44.519 12.788 -69.402 1.00 96.44 261 LEU A C 1
ATOM 2145 O O . LEU A 1 261 ? 44.846 13.191 -70.512 1.00 96.44 261 LEU A O 1
ATOM 2149 N N . ASN A 1 262 ? 43.666 13.453 -68.622 1.00 95.19 262 ASN A N 1
ATOM 2150 C CA . ASN A 1 262 ? 43.047 14.721 -69.004 1.00 95.19 262 ASN A CA 1
ATOM 2151 C C . ASN A 1 262 ? 44.097 15.806 -69.233 1.00 95.19 262 ASN A C 1
ATOM 2153 O O . ASN A 1 262 ? 44.009 16.518 -70.224 1.00 95.19 262 ASN A O 1
ATOM 2157 N N . LYS A 1 263 ? 45.120 15.893 -68.375 1.00 95.75 263 LYS A N 1
ATOM 2158 C CA . LYS A 1 263 ? 46.232 16.828 -68.570 1.00 95.75 263 LYS A CA 1
ATOM 2159 C C . LYS A 1 263 ? 47.003 16.532 -69.859 1.00 95.75 263 LYS A C 1
ATOM 2161 O O . LYS A 1 263 ? 47.267 17.444 -70.630 1.00 95.75 263 LYS A O 1
ATOM 2166 N N . ALA A 1 264 ? 47.329 15.265 -70.117 1.00 92.75 264 ALA A N 1
ATOM 2167 C CA . ALA A 1 264 ? 47.995 14.869 -71.359 1.00 92.75 264 ALA A CA 1
ATOM 2168 C C . ALA A 1 264 ? 47.126 15.165 -72.596 1.00 92.75 264 ALA A C 1
ATOM 2170 O O . ALA A 1 264 ? 47.631 15.605 -73.625 1.00 92.75 264 ALA A O 1
ATOM 2171 N N . LEU A 1 265 ? 45.811 14.954 -72.494 1.00 91.62 265 LEU A N 1
ATOM 2172 C CA . LEU A 1 265 ? 44.851 15.270 -73.548 1.00 91.62 265 LEU A CA 1
ATOM 2173 C C . LEU A 1 265 ? 44.748 16.781 -73.786 1.00 91.62 265 LEU A C 1
ATOM 2175 O O . LEU A 1 265 ? 44.717 17.207 -74.934 1.00 91.62 265 LEU A O 1
ATOM 2179 N N . GLU A 1 266 ? 44.712 17.583 -72.724 1.00 89.75 266 GLU A N 1
ATOM 2180 C CA . GLU A 1 266 ? 44.697 19.045 -72.791 1.00 89.75 266 GLU A CA 1
ATOM 2181 C C . GLU A 1 266 ? 45.987 19.578 -73.417 1.00 89.75 266 GLU A C 1
ATOM 2183 O O . GLU A 1 266 ? 45.921 20.436 -74.288 1.00 89.75 266 GLU A O 1
ATOM 2188 N N . GLU A 1 267 ? 47.148 19.011 -73.074 1.00 86.62 267 GLU A N 1
ATOM 2189 C CA . GLU A 1 267 ? 48.419 19.320 -73.736 1.00 86.62 267 GLU A CA 1
ATOM 2190 C C . GLU A 1 267 ? 48.342 19.022 -75.245 1.00 86.62 267 GLU A C 1
ATOM 2192 O O . GLU A 1 267 ? 48.675 19.891 -76.048 1.00 86.62 267 GLU A O 1
ATOM 2197 N N . VAL A 1 268 ? 47.819 17.857 -75.654 1.00 85.62 268 VAL A N 1
ATOM 2198 C CA . VAL A 1 268 ? 47.634 17.493 -77.077 1.00 85.62 268 VAL A CA 1
ATOM 2199 C C . VAL A 1 268 ? 46.628 18.407 -77.790 1.00 85.62 268 VAL A C 1
ATOM 2201 O O . VAL A 1 268 ? 46.880 18.835 -78.916 1.00 85.62 268 VAL A O 1
ATOM 2204 N N . LEU A 1 269 ? 45.503 18.735 -77.153 1.00 76.62 269 LEU A N 1
ATOM 2205 C CA . LEU A 1 269 ? 44.476 19.625 -77.704 1.00 76.62 269 LEU A CA 1
ATOM 2206 C C . LEU A 1 269 ? 44.958 21.076 -77.801 1.00 76.62 269 LEU A C 1
ATOM 2208 O O . LEU A 1 269 ? 44.630 21.758 -78.769 1.00 76.62 269 LEU A O 1
ATOM 2212 N N . ASN A 1 270 ? 45.777 21.540 -76.858 1.00 71.31 270 ASN A N 1
ATOM 2213 C CA . ASN A 1 270 ? 46.377 22.873 -76.881 1.00 71.31 270 ASN A CA 1
ATOM 2214 C C . ASN A 1 270 ? 47.371 23.034 -78.050 1.00 71.31 270 ASN A C 1
ATOM 2216 O O . ASN A 1 270 ? 47.551 24.137 -78.558 1.00 71.31 270 ASN A O 1
ATOM 2220 N N . PHE A 1 271 ? 47.953 21.933 -78.545 1.00 60.31 271 PHE A N 1
ATOM 2221 C CA . PHE A 1 271 ? 48.716 21.916 -79.800 1.00 60.31 271 PHE A CA 1
ATOM 2222 C C . PHE A 1 271 ? 47.842 21.825 -81.064 1.00 60.31 271 PHE A C 1
ATOM 2224 O O . PHE A 1 271 ? 48.361 22.015 -82.164 1.00 60.31 271 PHE A O 1
ATOM 2231 N N . GLN A 1 272 ? 46.541 21.532 -80.944 1.00 59.84 272 GLN A N 1
ATOM 2232 C CA . GLN A 1 272 ? 45.693 21.147 -82.078 1.00 59.84 272 GLN A CA 1
ATOM 2233 C C . GLN A 1 272 ? 44.367 21.921 -82.217 1.00 59.84 272 GLN A C 1
ATOM 2235 O O . GLN A 1 272 ? 43.540 21.540 -83.042 1.00 59.84 272 GLN 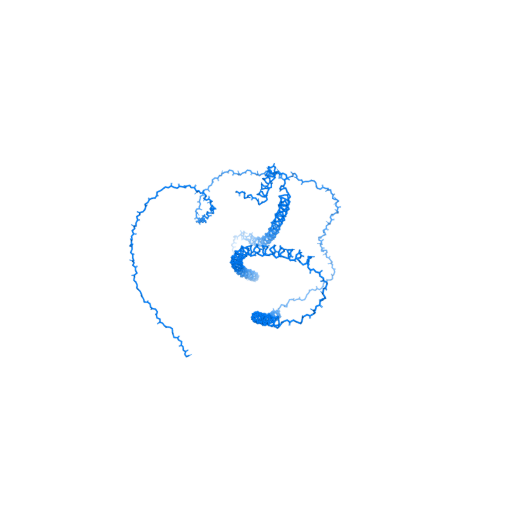A O 1
ATOM 2240 N N . ALA A 1 273 ? 44.140 23.019 -81.490 1.00 38.19 273 ALA A N 1
ATOM 2241 C CA . ALA A 1 273 ? 42.876 23.758 -81.582 1.00 38.19 273 ALA A CA 1
ATOM 2242 C C . ALA A 1 273 ? 42.904 24.956 -82.568 1.00 38.19 273 ALA A C 1
ATOM 2244 O O . ALA A 1 273 ? 43.445 26.011 -82.236 1.00 38.19 273 ALA A O 1
ATOM 2245 N N . PRO A 1 274 ? 42.222 24.879 -83.732 1.00 44.84 274 PRO A N 1
ATOM 2246 C CA . PRO A 1 274 ? 41.384 25.958 -84.257 1.00 44.84 274 PRO A CA 1
ATOM 2247 C C . PRO A 1 274 ? 39.956 25.862 -83.663 1.00 44.84 274 PRO A C 1
ATOM 2249 O O . PRO A 1 274 ? 39.566 24.810 -83.151 1.00 44.84 274 PRO A O 1
ATOM 2252 N N . PRO A 1 275 ? 39.140 26.936 -83.704 1.00 47.75 275 PRO A N 1
ATOM 2253 C CA . PRO A 1 275 ? 37.920 27.014 -82.908 1.00 47.75 275 PRO A CA 1
ATOM 2254 C C . PRO A 1 275 ? 36.774 26.236 -83.565 1.00 47.75 275 PRO A C 1
ATOM 2256 O O . PRO A 1 275 ? 36.506 26.413 -84.757 1.00 47.75 275 PRO A O 1
ATOM 2259 N N . ARG A 1 276 ? 36.019 25.441 -82.791 1.00 38.81 276 ARG A N 1
ATOM 2260 C CA . ARG A 1 276 ? 34.669 25.050 -83.217 1.00 38.81 276 ARG A CA 1
ATOM 2261 C C . ARG A 1 276 ? 33.665 24.886 -82.072 1.00 38.81 276 ARG A C 1
ATOM 2263 O O . ARG A 1 276 ? 33.961 24.375 -81.001 1.00 38.81 276 ARG A O 1
ATOM 2270 N N . SER A 1 277 ? 32.483 25.392 -82.400 1.00 44.22 277 SER A N 1
ATOM 2271 C CA . SER A 1 277 ? 31.224 25.627 -81.688 1.00 44.22 277 SER A CA 1
ATOM 2272 C C . SER A 1 277 ? 30.574 24.428 -80.978 1.00 44.22 277 SER A C 1
ATOM 2274 O O . SER A 1 277 ? 30.771 23.293 -81.410 1.00 44.22 277 SER A O 1
ATOM 2276 N N . PRO A 1 278 ? 29.684 24.678 -79.994 1.00 44.12 278 PRO A N 1
ATOM 2277 C CA . PRO A 1 278 ? 28.928 23.634 -79.315 1.00 44.12 278 PRO A CA 1
ATOM 2278 C C . PRO A 1 278 ? 27.752 23.171 -80.186 1.00 44.12 278 PRO A C 1
ATOM 2280 O O . PRO A 1 278 ? 26.973 23.993 -80.668 1.00 44.12 278 PRO A O 1
ATOM 2283 N N . SER A 1 279 ? 27.587 21.860 -80.365 1.00 39.59 279 SER A N 1
ATOM 2284 C CA . SER A 1 279 ? 26.322 21.292 -80.839 1.00 39.59 279 SER A CA 1
ATOM 2285 C C . SER A 1 279 ? 25.602 20.607 -79.686 1.00 39.59 279 SER A C 1
ATOM 2287 O O . SER A 1 279 ? 26.095 19.636 -79.109 1.00 39.59 279 SER A O 1
ATOM 2289 N N . ALA A 1 280 ? 24.414 21.125 -79.383 1.00 48.22 280 ALA A N 1
ATOM 2290 C CA . ALA A 1 280 ? 23.410 20.462 -78.570 1.00 48.22 280 ALA A CA 1
ATOM 2291 C C . ALA A 1 280 ? 23.159 19.055 -79.128 1.00 48.22 280 ALA A C 1
ATOM 2293 O O . ALA A 1 280 ? 22.840 18.904 -80.306 1.00 48.22 280 ALA A O 1
ATOM 2294 N N . THR A 1 281 ? 23.343 18.036 -78.290 1.00 49.16 281 THR A N 1
ATOM 2295 C CA . THR A 1 281 ? 23.024 16.650 -78.640 1.00 49.16 281 THR A CA 1
ATOM 2296 C C . THR A 1 281 ? 21.929 16.169 -77.700 1.00 49.16 281 THR A C 1
ATOM 2298 O O . THR A 1 281 ? 22.063 16.247 -76.480 1.00 49.16 281 THR A O 1
ATOM 2301 N N . ASP A 1 282 ? 20.836 15.738 -78.312 1.00 53.72 282 ASP A N 1
ATOM 2302 C CA . ASP A 1 282 ? 19.628 15.163 -77.722 1.00 53.72 282 ASP A CA 1
ATOM 2303 C C . ASP A 1 282 ? 19.972 13.931 -76.844 1.00 53.72 282 ASP A C 1
ATOM 2305 O O . ASP A 1 282 ? 20.867 13.160 -77.216 1.00 53.72 282 ASP A O 1
ATOM 2309 N N . PRO A 1 283 ? 19.338 13.716 -75.670 1.00 54.50 283 PRO A N 1
ATOM 2310 C CA . PRO A 1 283 ? 19.746 12.655 -74.755 1.00 54.50 283 PRO A CA 1
ATOM 2311 C C . PRO A 1 283 ? 19.494 11.252 -75.332 1.00 54.50 283 PRO A C 1
ATOM 2313 O O . PRO A 1 283 ? 18.395 10.895 -75.756 1.00 54.50 283 PRO A O 1
ATOM 2316 N N . SER A 1 284 ? 20.550 10.435 -75.300 1.00 63.09 284 SER A N 1
ATOM 2317 C CA . SER A 1 284 ? 20.606 9.065 -75.822 1.00 63.09 284 SER A CA 1
ATOM 2318 C C . SER A 1 284 ? 19.561 8.121 -75.178 1.00 63.09 284 SER A C 1
ATOM 2320 O O . SER A 1 284 ? 19.375 8.163 -73.957 1.00 63.09 284 SER A O 1
ATOM 2322 N N . PRO A 1 285 ? 18.927 7.199 -75.939 1.00 63.81 285 PRO A N 1
ATOM 2323 C CA . PRO A 1 285 ? 17.906 6.257 -75.450 1.00 63.81 285 PRO A CA 1
ATOM 2324 C C . PRO A 1 285 ? 18.310 5.408 -74.231 1.00 63.81 285 PRO A C 1
ATOM 2326 O O . PRO A 1 285 ? 17.444 5.000 -73.456 1.00 63.81 285 PRO A O 1
ATOM 2329 N N . GLY A 1 286 ? 19.611 5.162 -74.033 1.00 70.56 286 GLY A N 1
ATOM 2330 C CA . GLY A 1 286 ? 20.131 4.413 -72.884 1.00 70.56 286 GLY A CA 1
ATOM 2331 C C . GLY A 1 286 ? 19.962 5.136 -71.543 1.00 70.56 286 GLY A C 1
ATOM 2332 O O . GLY A 1 286 ? 19.680 4.487 -70.537 1.00 70.56 286 GLY A O 1
ATOM 2333 N N . LEU A 1 287 ? 20.042 6.474 -71.535 1.00 73.38 287 LEU A N 1
ATOM 2334 C CA . LEU A 1 287 ? 19.810 7.278 -70.328 1.00 73.38 287 LEU A CA 1
ATOM 2335 C C . LEU A 1 287 ? 18.343 7.199 -69.891 1.00 73.38 287 LEU A C 1
ATOM 2337 O O . LEU A 1 287 ? 18.064 7.017 -68.708 1.00 73.38 287 LEU A O 1
ATOM 2341 N N . ARG A 1 288 ? 17.405 7.219 -70.850 1.00 76.31 288 ARG A N 1
ATOM 2342 C CA . ARG A 1 288 ? 15.969 7.065 -70.559 1.00 76.31 288 ARG A CA 1
ATOM 2343 C C . ARG A 1 288 ? 15.632 5.695 -69.974 1.00 76.31 288 ARG A C 1
ATOM 2345 O O . ARG A 1 288 ? 14.799 5.599 -69.081 1.00 76.31 288 ARG A O 1
ATOM 2352 N N . HIS A 1 289 ? 16.276 4.626 -70.442 1.00 81.44 289 HIS A N 1
ATOM 2353 C CA . HIS A 1 289 ? 16.053 3.287 -69.890 1.00 81.44 289 HIS A CA 1
ATOM 2354 C C . HIS A 1 289 ? 16.553 3.166 -68.439 1.00 81.44 289 HIS A C 1
ATOM 2356 O O . HIS A 1 289 ? 15.856 2.621 -67.583 1.00 81.44 289 HIS A O 1
ATOM 2362 N N . GLN A 1 290 ? 17.730 3.722 -68.145 1.00 87.62 290 GLN A N 1
ATOM 2363 C CA . GLN A 1 290 ? 18.290 3.744 -66.793 1.00 87.62 290 GLN A CA 1
ATOM 2364 C C . GLN A 1 290 ? 17.443 4.584 -65.822 1.00 87.62 290 GLN A C 1
ATOM 2366 O O . GLN A 1 290 ? 17.243 4.195 -64.668 1.00 87.62 290 GLN A O 1
ATOM 2371 N N . GLU A 1 291 ? 16.903 5.705 -66.295 1.00 85.75 291 GLU A N 1
ATOM 2372 C CA . GLU A 1 291 ? 15.973 6.537 -65.535 1.00 85.75 291 GLU A CA 1
ATOM 2373 C C . GLU A 1 291 ? 14.687 5.770 -65.184 1.00 85.75 291 GLU A C 1
ATOM 2375 O O . GLU A 1 291 ? 14.298 5.734 -64.017 1.00 85.75 291 GLU A O 1
ATOM 2380 N N . VAL A 1 292 ? 14.084 5.060 -66.146 1.00 90.56 292 VAL A N 1
ATOM 2381 C CA . VAL A 1 292 ? 12.887 4.228 -65.911 1.00 90.56 292 VAL A CA 1
ATOM 2382 C C . VAL A 1 292 ? 13.156 3.100 -64.909 1.00 90.56 292 VAL A C 1
ATOM 2384 O O . VAL A 1 292 ? 12.318 2.834 -64.047 1.00 90.56 292 VAL A O 1
ATOM 2387 N N . MET A 1 293 ? 14.325 2.455 -64.964 1.00 89.44 293 MET A N 1
ATOM 2388 C CA . MET A 1 293 ? 14.707 1.421 -63.991 1.00 89.44 293 MET A CA 1
ATOM 2389 C C . MET A 1 293 ? 14.845 1.994 -62.576 1.00 89.44 293 MET A C 1
ATOM 2391 O O . MET A 1 293 ? 14.364 1.396 -61.614 1.00 89.44 293 MET A O 1
ATOM 2395 N N . THR A 1 294 ? 15.440 3.181 -62.457 1.00 92.25 294 THR A N 1
ATOM 2396 C CA . THR A 1 294 ? 15.580 3.886 -61.175 1.00 92.25 294 THR A CA 1
ATOM 2397 C C . THR A 1 294 ? 14.214 4.286 -60.619 1.00 92.25 294 THR A C 1
ATOM 2399 O O . THR A 1 294 ? 13.933 4.061 -59.444 1.00 92.25 294 THR A O 1
ATOM 2402 N N . GLN A 1 295 ? 13.324 4.808 -61.466 1.00 93.69 295 GLN A N 1
ATOM 2403 C CA . GLN A 1 295 ? 11.952 5.135 -61.078 1.00 93.69 295 GLN A CA 1
ATOM 2404 C C . GLN A 1 295 ? 11.165 3.894 -60.636 1.00 93.69 295 GLN A C 1
ATOM 2406 O O . GLN A 1 295 ? 10.437 3.953 -59.649 1.00 93.69 295 GLN A O 1
ATOM 2411 N N . ASN A 1 296 ? 11.328 2.755 -61.315 1.00 94.31 296 ASN A N 1
ATOM 2412 C CA . ASN A 1 296 ? 10.673 1.508 -60.920 1.00 94.31 296 ASN A CA 1
ATOM 2413 C C . ASN A 1 296 ? 11.140 1.025 -59.538 1.00 94.31 296 ASN A C 1
ATOM 2415 O O . ASN A 1 296 ? 10.323 0.570 -58.739 1.00 94.31 296 ASN A O 1
ATOM 2419 N N . GLU A 1 297 ? 12.432 1.162 -59.239 1.00 96.25 297 GLU A N 1
ATOM 2420 C CA . GLU A 1 297 ? 12.982 0.807 -57.930 1.00 96.25 297 GLU A CA 1
ATOM 2421 C C . GLU A 1 297 ? 12.487 1.749 -56.825 1.00 96.25 297 GLU A C 1
ATOM 2423 O O . GLU A 1 297 ? 12.072 1.287 -55.764 1.00 96.25 297 GLU A O 1
ATOM 2428 N N . LEU A 1 298 ? 12.423 3.058 -57.093 1.00 96.38 298 LEU A N 1
ATOM 2429 C CA . LEU A 1 298 ? 11.833 4.028 -56.164 1.00 96.38 298 LEU A CA 1
ATOM 2430 C C . LEU A 1 298 ? 10.356 3.727 -55.888 1.00 96.38 298 LEU A C 1
ATOM 2432 O O . LEU A 1 298 ? 9.927 3.776 -54.738 1.00 96.38 298 LEU A O 1
ATOM 2436 N N . LEU A 1 299 ? 9.581 3.355 -56.910 1.00 97.44 299 LEU A N 1
ATOM 2437 C CA . LEU A 1 299 ? 8.181 2.962 -56.736 1.00 97.44 299 LEU A CA 1
ATOM 2438 C C . LEU A 1 299 ? 8.040 1.683 -55.900 1.00 97.44 299 LEU A C 1
ATOM 2440 O O . LEU A 1 299 ? 7.157 1.613 -55.048 1.00 97.44 299 LEU A O 1
ATOM 2444 N N . LYS A 1 300 ? 8.920 0.691 -56.078 1.00 97.12 300 LYS A N 1
ATOM 2445 C CA . LYS A 1 300 ? 8.944 -0.511 -55.224 1.00 97.12 300 LYS A CA 1
ATOM 2446 C C . LYS A 1 300 ? 9.265 -0.170 -53.774 1.00 97.12 300 LYS A C 1
ATOM 2448 O O . LYS A 1 300 ? 8.597 -0.668 -52.871 1.00 97.12 300 LYS A O 1
ATOM 2453 N N . GLN A 1 301 ? 10.252 0.697 -53.547 1.00 97.75 301 GLN A N 1
ATOM 2454 C CA . GLN A 1 301 ? 10.583 1.174 -52.205 1.00 97.75 301 GLN A CA 1
ATOM 2455 C C . GLN A 1 301 ? 9.417 1.951 -51.584 1.00 97.75 301 GLN A C 1
ATOM 2457 O O . GLN A 1 301 ? 9.101 1.732 -50.420 1.00 97.75 301 GLN A O 1
ATOM 2462 N N . GLN A 1 302 ? 8.721 2.781 -52.363 1.00 95.69 302 GLN A N 1
ATOM 2463 C CA . GLN A 1 302 ? 7.542 3.516 -51.908 1.00 95.69 302 GLN A CA 1
ATOM 2464 C C . GLN A 1 302 ? 6.406 2.579 -51.477 1.00 95.69 302 GLN A C 1
ATOM 2466 O O . GLN A 1 302 ? 5.817 2.780 -50.416 1.00 95.69 302 GLN A O 1
ATOM 2471 N N . VAL A 1 303 ? 6.110 1.543 -52.271 1.00 98.06 303 VAL A N 1
ATOM 2472 C CA . VAL A 1 303 ? 5.101 0.529 -51.919 1.00 98.06 303 VAL A CA 1
ATOM 2473 C C . VAL A 1 303 ? 5.490 -0.187 -50.631 1.00 98.06 303 VAL A C 1
ATOM 2475 O O . VAL A 1 303 ? 4.645 -0.367 -49.761 1.00 98.06 303 VAL A O 1
ATOM 2478 N N . LYS A 1 304 ? 6.773 -0.528 -50.476 1.00 97.75 304 LYS A N 1
ATOM 2479 C CA . LYS A 1 304 ? 7.278 -1.180 -49.269 1.00 97.75 304 LYS A CA 1
ATOM 2480 C C . LYS A 1 304 ? 7.120 -0.302 -48.024 1.00 97.75 304 LYS A C 1
ATOM 2482 O O . LYS A 1 304 ? 6.662 -0.792 -47.001 1.00 97.75 304 LYS A O 1
ATOM 2487 N N . ILE A 1 305 ? 7.439 0.991 -48.118 1.00 97.56 305 ILE A N 1
ATOM 2488 C CA . ILE A 1 305 ? 7.246 1.941 -47.009 1.00 97.56 305 ILE A CA 1
ATOM 2489 C C . ILE A 1 305 ? 5.763 2.035 -46.641 1.00 97.56 305 ILE A C 1
ATOM 2491 O O . ILE A 1 305 ? 5.424 1.960 -45.467 1.00 97.56 305 ILE A O 1
ATOM 2495 N N . PHE A 1 306 ? 4.867 2.133 -47.626 1.00 98.12 306 PHE A N 1
ATOM 2496 C CA . PHE A 1 306 ? 3.430 2.180 -47.349 1.00 98.12 306 PHE A CA 1
ATOM 2497 C C . PHE A 1 306 ? 2.882 0.884 -46.754 1.00 98.12 306 PHE A C 1
ATOM 2499 O O . PHE A 1 306 ? 1.988 0.933 -45.911 1.00 98.12 306 PHE A O 1
ATOM 2506 N N . GLU A 1 307 ? 3.408 -0.268 -47.159 1.00 97.75 307 GLU A N 1
ATOM 2507 C CA . GLU A 1 307 ? 3.061 -1.545 -46.545 1.00 97.75 307 GLU A CA 1
ATOM 2508 C C . GLU A 1 307 ? 3.527 -1.596 -45.083 1.00 97.75 307 GLU A C 1
ATOM 2510 O O . GLU A 1 307 ? 2.736 -1.926 -44.201 1.00 97.75 307 GLU A O 1
ATOM 2515 N N . GLU A 1 308 ? 4.769 -1.193 -44.804 1.00 97.12 308 GLU A N 1
ATOM 2516 C CA . GLU A 1 308 ? 5.310 -1.094 -43.443 1.00 97.12 308 GLU A CA 1
ATOM 2517 C C . GLU A 1 308 ? 4.499 -0.113 -42.578 1.00 97.12 308 GLU A C 1
ATOM 2519 O O . GLU A 1 308 ? 4.156 -0.430 -41.437 1.00 97.12 308 GLU A O 1
ATOM 2524 N N . ASP A 1 309 ? 4.133 1.050 -43.119 1.00 96.44 309 ASP A N 1
ATOM 2525 C CA . ASP A 1 309 ? 3.294 2.046 -42.444 1.00 96.44 309 ASP A CA 1
ATOM 2526 C C . ASP A 1 309 ? 1.900 1.502 -42.137 1.00 96.44 309 ASP A C 1
ATOM 2528 O O . ASP A 1 309 ? 1.410 1.654 -41.018 1.00 96.44 309 ASP A O 1
ATOM 2532 N N . PHE A 1 310 ? 1.276 0.814 -43.093 1.00 98.19 310 PHE A N 1
ATOM 2533 C CA . PHE A 1 310 ? -0.030 0.196 -42.892 1.00 98.19 310 PHE A CA 1
ATOM 2534 C C . PHE A 1 310 ? 0.010 -0.887 -41.808 1.00 98.19 310 PHE A C 1
ATOM 2536 O O . PHE A 1 310 ? -0.889 -0.951 -40.968 1.00 98.19 310 PHE A O 1
ATOM 2543 N N . GLN A 1 311 ? 1.054 -1.722 -41.791 1.00 97.75 311 GLN A N 1
ATOM 2544 C CA . GLN A 1 311 ? 1.215 -2.751 -40.762 1.00 97.75 311 GLN A CA 1
ATOM 2545 C C . GLN A 1 311 ? 1.470 -2.144 -39.380 1.00 97.75 311 GLN A C 1
ATOM 2547 O O . GLN A 1 311 ? 0.898 -2.617 -38.396 1.00 97.75 311 GLN A O 1
ATOM 2552 N N . ARG A 1 312 ? 2.269 -1.072 -39.295 1.00 97.50 312 ARG A N 1
ATOM 2553 C CA . ARG A 1 312 ? 2.474 -0.333 -38.040 1.00 97.50 312 ARG A CA 1
ATOM 2554 C C . ARG A 1 312 ? 1.178 0.281 -37.525 1.00 97.50 312 ARG A C 1
ATOM 2556 O O . ARG A 1 312 ? 0.800 0.001 -36.394 1.00 97.50 312 ARG A O 1
ATOM 2563 N N . GLU A 1 313 ? 0.454 1.017 -38.368 1.00 97.88 313 GLU A N 1
ATOM 2564 C CA . GLU A 1 313 ? -0.847 1.610 -38.022 1.00 97.88 313 GLU A CA 1
ATOM 2565 C C . GLU A 1 313 ? -1.843 0.538 -37.554 1.00 97.88 313 GLU A C 1
ATOM 2567 O O . GLU A 1 313 ? -2.586 0.731 -36.590 1.00 97.88 313 GLU A O 1
ATOM 2572 N N . ARG A 1 314 ? -1.854 -0.628 -38.211 1.00 97.31 314 ARG A N 1
ATOM 2573 C CA . ARG A 1 314 ? -2.698 -1.750 -37.801 1.00 97.31 314 ARG A CA 1
ATOM 2574 C C . ARG A 1 314 ? -2.301 -2.296 -36.428 1.00 97.31 314 ARG A C 1
ATOM 2576 O O . ARG A 1 314 ? -3.179 -2.469 -35.585 1.00 97.31 314 ARG A O 1
ATOM 2583 N N . SER A 1 315 ? -1.014 -2.554 -36.204 1.00 95.19 315 SER A N 1
ATOM 2584 C CA . SER A 1 315 ? -0.508 -3.052 -34.920 1.00 95.19 315 SER A CA 1
ATOM 2585 C C . SER A 1 315 ? -0.791 -2.068 -33.782 1.00 95.19 315 SER A C 1
ATOM 2587 O O . SER A 1 315 ? -1.209 -2.484 -32.701 1.00 95.19 315 SER A O 1
ATOM 2589 N N . ASP A 1 316 ? -0.649 -0.766 -34.034 1.00 96.88 316 ASP A N 1
ATOM 2590 C CA . ASP A 1 316 ? -0.954 0.274 -33.053 1.00 96.88 316 ASP A CA 1
ATOM 2591 C C . ASP A 1 316 ? -2.450 0.330 -32.729 1.00 96.88 316 ASP A C 1
ATOM 2593 O O . ASP A 1 316 ? -2.825 0.466 -31.562 1.00 96.88 316 ASP A O 1
ATOM 2597 N N . ARG A 1 317 ? -3.329 0.136 -33.723 1.00 97.62 317 ARG A N 1
ATOM 2598 C CA . ARG A 1 317 ? -4.773 -0.002 -33.470 1.00 97.62 317 ARG A CA 1
ATOM 2599 C C . ARG A 1 317 ? -5.118 -1.238 -32.659 1.00 97.62 317 ARG A C 1
ATOM 2601 O O . ARG A 1 317 ? -5.998 -1.155 -31.805 1.00 97.62 317 ARG A O 1
ATOM 2608 N N . GLU A 1 318 ? -4.477 -2.370 -32.926 1.00 95.94 318 GLU A N 1
ATOM 2609 C CA . GLU A 1 318 ? -4.711 -3.607 -32.176 1.00 95.94 318 GLU A CA 1
ATOM 2610 C C . GLU A 1 318 ? -4.290 -3.427 -30.710 1.00 95.94 318 GLU A C 1
ATOM 2612 O O . GLU A 1 318 ? -5.119 -3.632 -29.822 1.00 95.94 318 GLU A O 1
ATOM 2617 N N . ARG A 1 319 ? -3.091 -2.883 -30.458 1.00 95.44 319 ARG A N 1
ATOM 2618 C CA . ARG A 1 319 ? -2.614 -2.528 -29.109 1.00 95.44 319 ARG A CA 1
ATOM 2619 C C . ARG A 1 319 ? -3.563 -1.560 -28.396 1.00 95.44 319 ARG A C 1
ATOM 2621 O O . ARG A 1 319 ? -3.970 -1.797 -27.262 1.00 95.44 319 ARG A O 1
ATOM 2628 N N . MET A 1 320 ? -3.968 -0.482 -29.069 1.00 96.44 320 MET A N 1
ATOM 2629 C CA . MET A 1 320 ? -4.903 0.499 -28.509 1.00 96.44 320 MET A CA 1
ATOM 2630 C C . MET A 1 320 ? -6.257 -0.138 -28.165 1.00 96.44 320 MET A C 1
ATOM 2632 O O . MET A 1 320 ? -6.879 0.199 -27.155 1.00 96.44 320 MET A O 1
ATOM 2636 N N . ASN A 1 321 ? -6.742 -1.059 -28.999 1.00 96.00 321 ASN A N 1
ATOM 2637 C CA . ASN A 1 321 ? -8.003 -1.745 -28.757 1.00 96.00 321 ASN A CA 1
ATOM 2638 C C . ASN A 1 321 ? -7.908 -2.726 -27.576 1.00 96.00 321 ASN A C 1
ATOM 2640 O O . ASN A 1 321 ? -8.860 -2.835 -26.803 1.00 96.00 321 ASN A O 1
ATOM 2644 N N . GLU A 1 322 ? -6.767 -3.389 -27.391 1.00 94.81 322 GLU A N 1
ATOM 2645 C CA . GLU A 1 322 ? -6.493 -4.208 -26.206 1.00 94.81 322 GLU A CA 1
ATOM 2646 C C . GLU A 1 322 ? -6.505 -3.362 -24.928 1.00 94.81 322 GLU A C 1
ATOM 2648 O O . GLU A 1 322 ? -7.241 -3.683 -23.991 1.00 94.81 322 GLU A O 1
ATOM 2653 N N . GLU A 1 323 ? -5.800 -2.226 -24.912 1.00 93.44 323 GLU A N 1
ATOM 2654 C CA . GLU A 1 323 ? -5.810 -1.286 -23.782 1.00 93.44 323 GLU A CA 1
ATOM 2655 C C . GLU A 1 323 ? -7.225 -0.773 -23.475 1.00 93.44 323 GLU A C 1
ATOM 2657 O O . GLU A 1 323 ? -7.643 -0.700 -22.314 1.00 93.44 323 GLU A O 1
ATOM 2662 N N . LYS A 1 324 ? -8.007 -0.462 -24.515 1.00 94.31 324 LYS A N 1
ATOM 2663 C CA . LYS A 1 324 ? -9.410 -0.059 -24.379 1.00 94.31 324 LYS A CA 1
ATOM 2664 C C . LYS A 1 324 ? -10.253 -1.154 -23.722 1.00 94.31 324 LYS A C 1
ATOM 2666 O O . LYS A 1 324 ? -11.040 -0.853 -22.819 1.00 94.31 324 LYS A O 1
ATOM 2671 N N . GLU A 1 325 ? -10.108 -2.410 -24.140 1.00 97.00 325 GLU A N 1
ATOM 2672 C CA . GLU A 1 325 ? -10.844 -3.530 -23.544 1.00 97.00 325 GLU A CA 1
ATOM 2673 C C . GLU A 1 325 ? -10.370 -3.837 -22.113 1.00 97.00 325 GLU A C 1
ATOM 2675 O O . GLU A 1 325 ? -11.189 -4.157 -21.247 1.00 97.00 325 GLU A O 1
ATOM 2680 N N . GLU A 1 326 ? -9.086 -3.664 -21.796 1.00 96.69 326 GLU A N 1
ATOM 2681 C CA . GLU A 1 326 ? -8.599 -3.744 -20.415 1.00 96.69 326 GLU A CA 1
ATOM 2682 C C . GLU A 1 326 ? -9.187 -2.654 -19.517 1.00 96.69 326 GLU A C 1
ATOM 2684 O O . GLU A 1 326 ? -9.638 -2.936 -18.400 1.00 96.69 326 GLU A O 1
ATOM 2689 N N . LEU A 1 327 ? -9.200 -1.404 -19.987 1.00 96.94 327 LEU A N 1
ATOM 2690 C CA . LEU A 1 327 ? -9.802 -0.288 -19.261 1.00 96.94 327 LEU A CA 1
ATOM 2691 C C . LEU A 1 327 ? -11.299 -0.517 -19.043 1.00 96.94 327 LEU A C 1
ATOM 2693 O O . LEU A 1 327 ? -11.798 -0.291 -17.940 1.00 96.94 327 LEU A O 1
ATOM 2697 N N . LYS A 1 328 ? -12.004 -1.049 -20.043 1.00 96.81 328 LYS A N 1
ATOM 2698 C CA . LYS A 1 328 ? -13.417 -1.424 -19.935 1.00 96.81 328 LYS A CA 1
ATOM 2699 C C . LYS A 1 328 ? -13.649 -2.506 -18.876 1.00 96.81 328 LYS A C 1
ATOM 2701 O O . LYS A 1 328 ? -14.541 -2.348 -18.045 1.00 96.81 328 LYS A O 1
ATOM 2706 N N . LYS A 1 329 ? -12.808 -3.548 -18.820 1.00 97.12 329 LYS A N 1
ATOM 2707 C CA . LYS A 1 329 ? -12.857 -4.575 -17.757 1.00 97.12 329 LYS A CA 1
ATOM 2708 C C . LYS A 1 329 ? -12.610 -3.978 -16.367 1.00 97.12 329 LYS A C 1
ATOM 2710 O O . LYS A 1 329 ? -13.300 -4.332 -15.409 1.00 97.12 329 LYS A O 1
ATOM 2715 N N . LYS A 1 330 ? -11.643 -3.059 -16.236 1.00 94.00 330 LYS A N 1
ATOM 2716 C CA . LYS A 1 330 ? -11.360 -2.348 -14.972 1.00 94.00 330 LYS A CA 1
ATOM 2717 C C . LYS A 1 330 ? -12.556 -1.497 -14.536 1.00 94.00 330 LYS A C 1
ATOM 2719 O O . LYS A 1 330 ? -12.938 -1.550 -13.368 1.00 94.00 330 LYS A O 1
ATOM 2724 N N . LEU A 1 331 ? -13.174 -0.775 -15.470 1.00 93.19 331 LEU A N 1
ATOM 2725 C CA . LEU A 1 331 ? -14.371 0.027 -15.224 1.00 93.19 331 LEU A CA 1
ATOM 2726 C C . LEU A 1 331 ? -15.546 -0.847 -14.774 1.00 93.19 331 LEU A C 1
ATOM 2728 O O . LEU A 1 331 ? -16.177 -0.535 -13.770 1.00 93.19 331 LEU A O 1
ATOM 2732 N N . GLU A 1 332 ? -15.786 -1.981 -15.435 1.00 97.50 332 GLU A N 1
ATOM 2733 C CA . GLU A 1 332 ? -16.843 -2.922 -15.048 1.00 97.50 332 GLU A CA 1
ATOM 2734 C C . GLU A 1 332 ? -16.615 -3.490 -13.635 1.00 97.50 332 GLU A C 1
ATOM 2736 O O . GLU A 1 332 ? -17.548 -3.605 -12.838 1.00 97.50 332 GLU A O 1
ATOM 2741 N N . LYS A 1 333 ? -15.363 -3.802 -13.279 1.00 96.56 333 LYS A N 1
ATOM 2742 C CA . LYS A 1 333 ? -15.008 -4.254 -11.926 1.00 96.56 333 LYS A CA 1
ATOM 2743 C C . LYS A 1 333 ? -15.278 -3.175 -10.875 1.00 96.56 333 LYS A C 1
ATOM 2745 O O . LYS A 1 333 ? -15.861 -3.484 -9.836 1.00 96.56 333 LYS A O 1
ATOM 2750 N N . LEU A 1 334 ? -14.876 -1.931 -11.138 1.00 96.00 334 LEU A N 1
ATOM 2751 C CA . LEU A 1 334 ? -15.140 -0.803 -10.240 1.00 96.00 334 LEU A CA 1
ATOM 2752 C C . LEU A 1 334 ? -16.639 -0.527 -10.112 1.00 96.00 334 LEU A C 1
ATOM 2754 O O . LEU A 1 334 ? -17.121 -0.302 -9.007 1.00 96.00 334 LEU A O 1
ATOM 2758 N N . GLN A 1 335 ? -17.390 -0.620 -11.209 1.00 95.88 335 GLN A N 1
ATOM 2759 C CA . GLN A 1 335 ? -18.841 -0.477 -11.199 1.00 95.88 335 GLN A CA 1
ATOM 2760 C C . GLN A 1 335 ? -19.501 -1.547 -10.317 1.00 95.88 335 GLN A C 1
ATOM 2762 O O . GLN A 1 335 ? -20.321 -1.210 -9.467 1.00 95.88 335 GLN A O 1
ATOM 2767 N N . LYS A 1 336 ? -19.091 -2.819 -10.437 1.00 96.44 336 LYS A N 1
ATOM 2768 C CA . LYS A 1 336 ? -19.574 -3.909 -9.567 1.00 96.44 336 LYS A CA 1
ATOM 2769 C C . LYS A 1 336 ? -19.255 -3.654 -8.091 1.00 96.44 336 LYS A C 1
ATOM 2771 O O . LYS A 1 336 ? -20.114 -3.871 -7.238 1.00 96.44 336 LYS A O 1
ATOM 2776 N N . GLN A 1 337 ? -18.047 -3.176 -7.784 1.00 94.19 337 GLN A N 1
ATOM 2777 C CA . GLN A 1 337 ? -17.665 -2.815 -6.414 1.00 94.19 337 GLN A CA 1
ATOM 2778 C C . GLN A 1 337 ? -18.506 -1.657 -5.872 1.00 94.19 337 GLN A C 1
ATOM 2780 O O . GLN A 1 337 ? -18.992 -1.739 -4.749 1.00 94.19 337 GLN A O 1
ATOM 2785 N N . LEU A 1 338 ? -18.730 -0.615 -6.675 1.00 96.00 338 LEU A N 1
ATOM 2786 C CA . LEU A 1 338 ? -19.567 0.520 -6.297 1.00 96.00 338 LEU A CA 1
ATOM 2787 C C . LEU A 1 338 ? -20.997 0.073 -5.979 1.00 96.00 338 LEU A C 1
ATOM 2789 O O . LEU A 1 338 ? -21.539 0.471 -4.952 1.00 96.00 338 LEU A O 1
ATOM 2793 N N . THR A 1 339 ? -21.594 -0.785 -6.812 1.00 94.06 339 THR A N 1
ATOM 2794 C CA . THR A 1 339 ? -22.931 -1.340 -6.555 1.00 94.06 339 THR A CA 1
ATOM 2795 C C . THR A 1 339 ? -22.970 -2.145 -5.256 1.00 94.06 339 THR A C 1
ATOM 2797 O O . THR A 1 339 ? -23.899 -1.984 -4.470 1.00 94.06 339 THR A O 1
ATOM 2800 N N . LEU A 1 340 ? -21.953 -2.969 -4.990 1.00 97.19 340 LEU A N 1
ATOM 2801 C CA . LEU A 1 340 ? -21.861 -3.755 -3.759 1.00 97.19 340 LEU A CA 1
ATOM 2802 C C . LEU A 1 340 ? -21.770 -2.861 -2.514 1.00 97.19 340 LEU A C 1
ATOM 2804 O O . LEU A 1 340 ? -22.546 -3.042 -1.578 1.00 97.19 340 LEU A O 1
ATOM 2808 N N . THR A 1 341 ? -20.880 -1.867 -2.520 1.00 94.69 341 THR A N 1
ATOM 2809 C CA . THR A 1 341 ? -20.742 -0.911 -1.411 1.00 94.69 341 THR A CA 1
ATOM 2810 C C . THR A 1 341 ? -22.004 -0.068 -1.233 1.00 94.69 341 THR A C 1
ATOM 2812 O O . THR A 1 341 ? -22.420 0.178 -0.105 1.00 94.69 341 THR A O 1
ATOM 2815 N N . ASN A 1 342 ? -22.657 0.339 -2.324 1.00 94.69 342 ASN A N 1
ATOM 2816 C CA . ASN A 1 342 ? -23.912 1.085 -2.259 1.00 94.69 342 ASN A CA 1
ATOM 2817 C C . ASN A 1 342 ? -25.040 0.251 -1.629 1.00 94.69 342 ASN A C 1
ATOM 2819 O O . ASN A 1 342 ? -25.770 0.753 -0.778 1.00 94.69 342 ASN A O 1
ATOM 2823 N N . ASN A 1 343 ? -25.138 -1.036 -1.977 1.00 96.62 343 ASN A N 1
ATOM 2824 C CA . ASN A 1 343 ? -26.092 -1.953 -1.352 1.00 96.62 343 ASN A CA 1
ATOM 2825 C C . ASN A 1 343 ? -25.794 -2.147 0.143 1.00 96.62 343 ASN A C 1
ATOM 2827 O O . ASN A 1 343 ? -26.713 -2.117 0.956 1.00 96.62 343 ASN A O 1
ATOM 2831 N N . GLN A 1 344 ? -24.521 -2.290 0.527 1.00 93.94 344 GLN A N 1
ATOM 2832 C CA . GLN A 1 344 ? -24.133 -2.364 1.941 1.00 93.94 344 GLN A CA 1
ATOM 2833 C C . GLN A 1 344 ? -24.504 -1.087 2.700 1.00 93.94 344 GLN A C 1
ATOM 2835 O O . GLN A 1 344 ? -25.074 -1.162 3.785 1.00 93.94 344 GLN A O 1
ATOM 2840 N N . LEU A 1 345 ? -24.236 0.085 2.118 1.00 93.88 345 LEU A N 1
ATOM 2841 C CA . LEU A 1 345 ? -24.613 1.369 2.706 1.00 93.88 345 LEU A CA 1
ATOM 2842 C C . LEU A 1 345 ? -26.129 1.478 2.889 1.00 93.88 345 LEU A C 1
ATOM 2844 O O . LEU A 1 345 ? -26.589 1.982 3.912 1.00 93.88 345 LEU A O 1
ATOM 2848 N N . GLN A 1 346 ? -26.904 0.997 1.917 1.00 97.00 346 GLN A N 1
ATOM 2849 C CA . GLN A 1 346 ? -28.357 0.980 2.008 1.00 97.00 346 GLN A CA 1
ATOM 2850 C C . GLN A 1 346 ? -28.847 0.078 3.149 1.00 97.00 346 GLN A C 1
ATOM 2852 O O . GLN A 1 346 ? -29.674 0.528 3.938 1.00 97.00 346 GLN A O 1
ATOM 2857 N N . ILE A 1 347 ? -28.283 -1.125 3.303 1.00 96.75 347 ILE A N 1
ATOM 2858 C CA . ILE A 1 347 ? -28.599 -2.031 4.421 1.00 96.75 347 ILE A CA 1
ATOM 2859 C C . ILE A 1 347 ? -28.285 -1.361 5.764 1.00 96.75 347 ILE A C 1
ATOM 2861 O O . ILE A 1 347 ? -29.154 -1.267 6.624 1.00 96.75 347 ILE A O 1
ATOM 2865 N N . VAL A 1 348 ? -27.080 -0.802 5.918 1.00 94.38 348 VAL A N 1
ATOM 2866 C CA . VAL A 1 348 ? -26.674 -0.110 7.155 1.00 94.38 348 VAL A CA 1
ATOM 2867 C C . VAL A 1 348 ? -27.597 1.073 7.464 1.00 94.38 348 VAL A C 1
ATOM 2869 O O . VAL A 1 348 ? -27.951 1.314 8.617 1.00 94.38 348 VAL A O 1
ATOM 2872 N N . LYS A 1 349 ? -28.024 1.814 6.437 1.00 96.19 349 LYS A N 1
ATOM 2873 C CA . LYS A 1 349 ? -28.961 2.932 6.586 1.00 96.19 349 LYS A CA 1
ATOM 2874 C C . LYS A 1 349 ? -30.349 2.463 7.033 1.00 96.19 349 LYS A C 1
ATOM 2876 O O . LYS A 1 349 ? -30.965 3.124 7.871 1.00 96.19 349 LYS A O 1
ATOM 2881 N N . GLU A 1 350 ? -30.846 1.362 6.477 1.00 96.88 350 GLU A N 1
ATOM 2882 C CA . GLU A 1 350 ? -32.121 0.756 6.872 1.00 96.88 350 GLU A CA 1
ATOM 2883 C C . GLU A 1 350 ? -32.067 0.230 8.311 1.00 96.88 350 GLU A C 1
ATOM 2885 O O . GLU A 1 350 ? -32.992 0.477 9.086 1.00 96.88 350 GLU A O 1
ATOM 2890 N N . ASP A 1 351 ? -30.970 -0.416 8.700 1.00 95.12 351 ASP A N 1
ATOM 2891 C CA . ASP A 1 351 ? -30.774 -0.930 10.057 1.00 95.12 351 ASP A CA 1
ATOM 2892 C C . ASP A 1 351 ? -30.679 0.201 11.086 1.00 95.12 351 ASP A C 1
ATOM 2894 O O . ASP A 1 351 ? -31.356 0.155 12.114 1.00 95.12 351 ASP A O 1
ATOM 2898 N N . TYR A 1 352 ? -29.956 1.281 10.771 1.00 95.25 352 TYR A N 1
ATOM 2899 C CA . TYR A 1 352 ? -29.936 2.493 11.595 1.00 95.25 352 TYR A CA 1
ATOM 2900 C C . TYR A 1 352 ? -31.339 3.096 11.779 1.00 95.25 352 TYR A C 1
ATOM 2902 O O . TYR A 1 352 ? -31.702 3.544 12.871 1.00 95.25 352 TYR A O 1
ATOM 2910 N N . HIS A 1 353 ? -32.153 3.114 10.718 1.00 95.69 353 HIS A N 1
ATOM 2911 C CA . HIS A 1 353 ? -33.523 3.619 10.798 1.00 95.69 353 HIS A CA 1
ATOM 2912 C C . HIS A 1 353 ? -34.398 2.739 11.699 1.00 95.69 353 HIS A C 1
ATOM 2914 O O . HIS A 1 353 ? -35.120 3.264 12.548 1.00 95.69 353 HIS A O 1
ATOM 2920 N N . LYS A 1 354 ? -34.298 1.411 11.563 1.00 96.44 354 LYS A N 1
ATOM 2921 C CA . LYS A 1 354 ? -35.009 0.455 12.425 1.00 96.44 354 LYS A CA 1
ATOM 2922 C C . LYS A 1 354 ? -34.599 0.609 13.888 1.00 96.44 354 LYS A C 1
ATOM 2924 O O . LYS A 1 354 ? -35.465 0.695 14.751 1.00 96.44 354 LYS A O 1
ATOM 2929 N N . GLU A 1 355 ? -33.303 0.714 14.178 1.00 93.56 355 GLU A N 1
ATOM 2930 C CA . GLU A 1 355 ? -32.807 0.901 15.547 1.00 93.56 355 GLU A CA 1
ATOM 2931 C C . GLU A 1 355 ? -33.337 2.201 16.170 1.00 93.56 355 GLU A C 1
ATOM 2933 O O . GLU A 1 355 ? -33.749 2.232 17.333 1.00 93.56 355 GLU A O 1
ATOM 2938 N N . LYS A 1 356 ? -33.398 3.281 15.382 1.00 95.31 356 LYS A N 1
ATOM 2939 C CA . LYS A 1 356 ? -33.988 4.551 15.816 1.00 95.31 356 LYS A CA 1
ATOM 2940 C C . LYS A 1 356 ? -35.476 4.410 16.154 1.00 95.31 356 LYS A C 1
ATOM 2942 O O . LYS A 1 356 ? -35.906 4.927 17.187 1.00 95.31 356 LYS A O 1
ATOM 2947 N N . GLU A 1 357 ? -36.249 3.709 15.326 1.00 95.38 357 GLU A N 1
ATOM 2948 C CA . GLU A 1 357 ? -37.667 3.437 15.596 1.00 95.38 357 GLU A CA 1
ATOM 2949 C C . GLU A 1 357 ? -37.863 2.584 16.854 1.00 95.38 357 GLU A C 1
ATOM 2951 O O . GLU A 1 357 ? -38.709 2.911 17.689 1.00 95.38 357 GLU A O 1
ATOM 2956 N N . GLU A 1 358 ? -37.064 1.529 17.033 1.00 94.19 358 GLU A N 1
ATOM 2957 C CA . GLU A 1 358 ? -37.091 0.684 18.231 1.00 94.19 358 GLU A CA 1
ATOM 2958 C C . GLU A 1 358 ? -36.752 1.492 19.489 1.00 94.19 358 GLU A C 1
ATOM 2960 O O . GLU A 1 358 ? -37.479 1.442 20.485 1.00 94.19 358 GLU A O 1
ATOM 2965 N N . LYS A 1 359 ? -35.720 2.340 19.432 1.00 94.00 359 LYS A N 1
ATOM 2966 C CA . LYS A 1 359 ? -35.370 3.256 20.525 1.00 94.00 359 LYS A CA 1
ATOM 2967 C C . LYS A 1 359 ? -36.527 4.193 20.885 1.00 94.00 359 LYS A C 1
ATOM 2969 O O . LYS A 1 359 ? -36.792 4.419 22.070 1.00 94.00 359 LYS A O 1
ATOM 2974 N N . ASP A 1 360 ? -37.236 4.731 19.895 1.00 94.44 360 ASP A N 1
ATOM 2975 C CA . ASP A 1 360 ? -38.399 5.589 20.133 1.00 94.44 360 ASP A CA 1
ATOM 2976 C C . ASP A 1 360 ? -39.588 4.810 20.722 1.00 94.44 360 ASP A C 1
ATOM 2978 O O . ASP A 1 360 ? -40.282 5.334 21.604 1.00 94.44 360 ASP A O 1
ATOM 2982 N N . LYS A 1 361 ? -39.801 3.549 20.316 1.00 95.81 361 LYS A N 1
ATOM 2983 C CA . LYS A 1 361 ? -40.790 2.646 20.936 1.00 95.81 361 LYS A CA 1
ATOM 2984 C C . LYS A 1 361 ? -40.451 2.375 22.404 1.00 95.81 361 LYS A C 1
ATOM 2986 O O . LYS A 1 361 ? -41.308 2.589 23.265 1.00 95.81 361 LYS A O 1
ATOM 2991 N N . PHE A 1 362 ? -39.206 2.011 22.719 1.00 92.69 362 PHE A N 1
ATOM 2992 C CA . PHE A 1 362 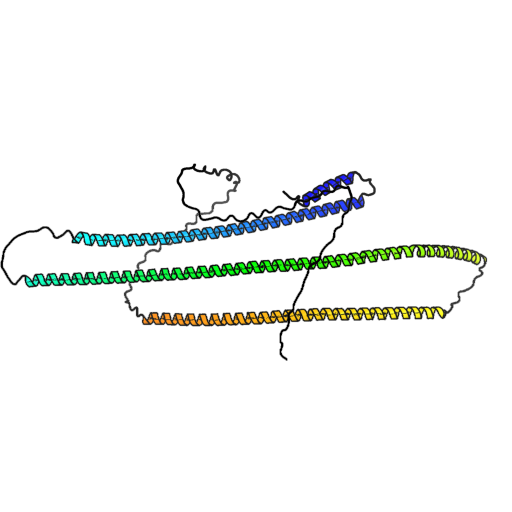? -38.754 1.800 24.101 1.00 92.69 362 PHE A CA 1
ATOM 2993 C C . PHE A 1 362 ? -38.900 3.060 24.956 1.00 92.69 362 PHE A C 1
ATOM 2995 O O . PHE A 1 362 ? -39.377 3.000 26.089 1.00 92.69 362 PHE A O 1
ATOM 3002 N N . LYS A 1 363 ? -38.574 4.232 24.403 1.00 92.75 363 LYS A N 1
ATOM 3003 C CA . LYS A 1 363 ? -38.757 5.515 25.094 1.00 92.75 363 LYS A CA 1
ATOM 3004 C C . LYS A 1 363 ? -40.228 5.793 25.422 1.00 92.75 363 LYS A C 1
ATOM 3006 O O . LYS A 1 363 ? -40.516 6.344 26.486 1.00 92.75 363 LYS A O 1
ATOM 3011 N N . LYS A 1 364 ? -41.163 5.437 24.533 1.00 93.94 364 LYS A N 1
ATOM 3012 C CA . LYS A 1 364 ? -42.611 5.556 24.786 1.00 93.94 364 LYS A CA 1
ATOM 3013 C C . LYS A 1 364 ? -43.078 4.575 25.864 1.00 93.94 364 LYS A C 1
ATOM 3015 O O . LYS A 1 364 ? -43.763 5.008 26.787 1.00 93.94 364 LYS A O 1
ATOM 3020 N N . LEU A 1 365 ? -42.654 3.312 25.797 1.00 92.56 365 LEU A N 1
ATOM 3021 C CA . LEU A 1 365 ? -42.941 2.293 26.818 1.00 92.56 365 LEU A CA 1
ATOM 3022 C C . LEU A 1 365 ? -42.448 2.722 28.204 1.00 92.56 365 LEU A C 1
ATOM 3024 O O . LEU A 1 365 ? -43.192 2.637 29.177 1.00 92.56 365 LEU A O 1
ATOM 3028 N N . LEU A 1 366 ? -41.235 3.274 28.293 1.00 85.62 366 LEU A N 1
ATOM 3029 C CA . LEU A 1 366 ? -40.679 3.764 29.554 1.00 85.62 366 LEU A CA 1
ATOM 3030 C C . LEU A 1 366 ? -41.500 4.926 30.136 1.00 85.62 366 LEU A C 1
ATOM 3032 O O . LEU A 1 366 ? -41.723 4.987 31.343 1.00 85.62 366 LEU A O 1
ATOM 3036 N N . LYS A 1 367 ? -41.990 5.840 29.286 1.00 87.69 367 LYS A N 1
ATOM 3037 C CA . LYS A 1 367 ? -42.887 6.927 29.712 1.00 87.69 367 LYS A CA 1
ATOM 3038 C C . LYS A 1 367 ? -44.239 6.407 30.201 1.00 87.69 367 LYS A C 1
ATOM 3040 O O . LYS A 1 367 ? -44.718 6.896 31.219 1.00 87.69 367 LYS A O 1
ATOM 3045 N N . GLN A 1 368 ? -44.821 5.421 29.516 1.00 85.00 368 GLN A N 1
ATOM 3046 C CA . GLN A 1 368 ? -46.064 4.775 29.948 1.00 85.00 368 GLN A CA 1
ATOM 3047 C C . GLN A 1 368 ? -45.871 4.061 31.288 1.00 85.00 368 GLN A C 1
ATOM 3049 O O . GLN A 1 368 ? -46.626 4.318 32.217 1.00 85.00 368 GLN A O 1
ATOM 3054 N N . HIS A 1 369 ? -44.811 3.264 31.449 1.00 78.62 369 HIS A N 1
ATOM 3055 C CA . HIS A 1 369 ? -44.487 2.621 32.727 1.00 78.62 369 HIS A CA 1
ATOM 3056 C C . HIS A 1 369 ? -44.351 3.647 33.861 1.00 78.62 369 HIS A C 1
ATOM 3058 O O . HIS A 1 369 ? -44.884 3.441 34.945 1.00 78.62 369 HIS A O 1
ATOM 3064 N N . LYS A 1 370 ? -43.703 4.790 33.600 1.00 76.25 370 LYS A N 1
ATOM 3065 C CA . LYS A 1 370 ? -43.554 5.880 34.576 1.00 76.25 370 LYS A CA 1
ATOM 3066 C C . LYS A 1 370 ? -44.879 6.585 34.915 1.00 76.25 370 LYS A C 1
ATOM 3068 O O . LYS A 1 370 ? -45.014 7.120 36.008 1.00 76.25 370 LYS A O 1
ATOM 3073 N N . GLN A 1 371 ? -45.855 6.594 34.002 1.00 72.38 371 GLN A N 1
ATOM 3074 C CA . GLN A 1 371 ? -47.215 7.088 34.265 1.00 72.38 371 GLN A CA 1
ATOM 3075 C C . GLN A 1 371 ? -48.084 6.055 34.998 1.00 72.38 371 GLN A C 1
ATOM 3077 O O . GLN A 1 371 ? -48.913 6.439 35.818 1.00 72.38 371 GLN A O 1
ATOM 3082 N N . HIS A 1 372 ? -47.889 4.760 34.737 1.00 57.53 372 HIS A N 1
ATOM 3083 C CA . HIS A 1 372 ? -48.625 3.675 35.392 1.00 57.53 372 HIS A CA 1
ATOM 3084 C C . HIS A 1 372 ? -48.069 3.317 36.781 1.00 57.53 372 HIS A C 1
ATOM 3086 O O . HIS A 1 372 ? -48.821 2.812 37.608 1.00 57.53 372 HIS A O 1
ATOM 3092 N N . SER A 1 373 ? -46.798 3.623 37.077 1.00 53.47 373 SER A N 1
ATOM 3093 C CA . SER A 1 373 ? -46.171 3.360 38.382 1.00 53.47 373 SER A CA 1
ATOM 3094 C C . SER A 1 373 ? -46.533 4.363 39.487 1.00 53.47 373 SER A C 1
ATOM 3096 O O . SER A 1 373 ? -45.993 4.255 40.579 1.00 53.47 373 SER A O 1
ATOM 3098 N N . GLY A 1 374 ? -47.438 5.318 39.232 1.00 52.38 374 GLY A N 1
ATOM 3099 C CA . GLY A 1 374 ? -48.189 6.018 40.278 1.00 52.38 374 GLY A CA 1
ATOM 3100 C C . GLY A 1 374 ? -47.374 6.644 41.414 1.00 52.38 374 GLY A C 1
ATOM 3101 O O . GLY A 1 374 ? -47.718 6.431 42.571 1.00 52.38 374 GLY A O 1
ATOM 3102 N N . ASP A 1 375 ? -46.358 7.459 41.119 1.00 40.84 375 ASP A N 1
ATOM 3103 C CA . ASP A 1 375 ? -45.709 8.279 42.152 1.00 40.84 375 ASP A CA 1
ATOM 3104 C C . ASP A 1 375 ? -46.511 9.572 42.368 1.00 40.84 375 ASP A C 1
ATOM 3106 O O . ASP A 1 375 ? -46.272 10.625 41.771 1.00 40.84 375 ASP A O 1
ATOM 3110 N N . ARG A 1 376 ? -47.560 9.457 43.188 1.00 49.72 376 ARG A N 1
ATOM 3111 C CA . ARG A 1 376 ? -48.361 10.574 43.695 1.00 49.72 376 ARG A CA 1
ATOM 3112 C C . ARG A 1 376 ? -47.841 10.951 45.080 1.00 49.72 376 ARG A C 1
ATOM 3114 O O . ARG A 1 376 ? -48.441 10.579 46.083 1.00 49.72 376 ARG A O 1
ATOM 3121 N N . LEU A 1 377 ? -46.765 11.733 45.141 1.00 41.78 377 LEU A N 1
ATOM 3122 C CA . LEU A 1 377 ? -46.364 12.421 46.370 1.00 41.78 377 LEU A CA 1
ATOM 3123 C C . LEU A 1 377 ? -46.466 13.945 46.198 1.00 41.78 377 LEU A C 1
ATOM 3125 O O . LEU A 1 377 ? -45.641 14.577 45.553 1.00 41.78 377 LEU A O 1
ATOM 3129 N N . ARG A 1 378 ? -47.547 14.464 46.801 1.00 33.53 378 ARG A N 1
ATOM 3130 C CA . ARG A 1 378 ? -47.693 15.715 47.572 1.00 33.53 378 ARG A CA 1
ATOM 3131 C C . ARG A 1 378 ? -47.245 17.060 46.944 1.00 33.53 378 ARG A C 1
ATOM 3133 O O . ARG A 1 378 ? -46.054 17.283 46.763 1.00 33.53 378 ARG A O 1
ATOM 3140 N N . PRO A 1 379 ? -48.169 18.026 46.752 1.00 62.06 379 PRO A N 1
ATOM 3141 C CA . PRO A 1 379 ? -47.825 19.434 46.566 1.00 62.06 379 PRO A CA 1
ATOM 3142 C C . PRO A 1 379 ? -47.687 20.143 47.925 1.00 62.06 379 PRO A C 1
ATOM 3144 O O . PRO A 1 379 ? -48.626 20.120 48.716 1.00 62.06 379 PRO A O 1
ATOM 3147 N N . GLU A 1 380 ? -46.552 20.790 48.201 1.00 32.69 380 GLU A N 1
ATOM 3148 C CA . GLU A 1 380 ? -46.407 21.745 49.318 1.00 32.69 380 GLU A CA 1
ATOM 3149 C C . GLU A 1 380 ? -45.130 22.602 49.162 1.00 32.69 380 GLU A C 1
ATOM 3151 O O . GLU A 1 380 ? -44.196 22.168 48.490 1.00 32.69 380 GLU A O 1
ATOM 3156 N N . PRO A 1 381 ? -45.023 23.772 49.814 1.00 48.22 381 PRO A N 1
ATOM 3157 C CA . PRO A 1 381 ? -45.638 25.051 49.461 1.00 48.22 381 PRO A CA 1
ATOM 3158 C C . PRO A 1 381 ? -44.580 26.084 49.004 1.00 48.22 381 PRO A C 1
ATOM 3160 O O . PRO A 1 381 ? -43.384 25.909 49.222 1.00 48.22 381 PRO A O 1
ATOM 3163 N N . GLN A 1 382 ? -45.005 27.201 48.403 1.00 45.28 382 GLN A N 1
ATOM 3164 C CA . GLN A 1 382 ? -44.116 28.360 48.222 1.00 45.28 382 GLN A CA 1
ATOM 3165 C C . GLN A 1 382 ? -43.873 29.079 49.558 1.00 45.28 382 GLN A C 1
ATOM 3167 O O . GLN A 1 382 ? -44.830 29.340 50.288 1.00 45.28 382 GLN A O 1
ATOM 3172 N N . PRO A 1 383 ? -42.627 29.507 49.818 1.00 47.25 383 PRO A N 1
ATOM 3173 C CA . PRO A 1 383 ? -42.415 30.821 50.420 1.00 47.25 383 PRO A CA 1
ATOM 3174 C C . PRO A 1 383 ? -41.367 31.649 49.660 1.00 47.25 383 PRO A C 1
ATOM 3176 O O . PRO A 1 383 ? -40.425 31.131 49.060 1.00 47.25 383 PRO A O 1
ATOM 3179 N N . GLY A 1 384 ? -41.570 32.965 49.682 1.00 41.72 384 GLY A N 1
ATOM 3180 C CA . GLY A 1 384 ? -40.731 33.953 49.021 1.00 41.72 384 GLY A CA 1
ATOM 3181 C C . GLY A 1 384 ? -39.309 34.088 49.579 1.00 41.72 384 GLY A C 1
ATOM 3182 O O . GLY A 1 384 ? -39.004 33.695 50.699 1.00 41.72 384 GLY A O 1
ATOM 3183 N N . GLN A 1 385 ? -38.476 34.678 48.717 1.00 47.34 385 GLN A N 1
ATOM 3184 C CA . GLN A 1 385 ? -37.228 35.420 48.941 1.00 47.34 385 GLN A CA 1
ATOM 3185 C C . GLN A 1 385 ? -36.564 35.315 50.325 1.00 47.34 385 GLN A C 1
ATOM 3187 O O . GLN A 1 385 ? -36.941 36.061 51.217 1.00 47.34 385 GLN A O 1
ATOM 3192 N N . VAL A 1 386 ? -35.460 34.560 50.423 1.00 42.41 386 VAL A N 1
ATOM 3193 C CA . VAL A 1 386 ? -34.178 35.046 50.978 1.00 42.41 386 VAL A CA 1
ATOM 3194 C C . VAL A 1 386 ? -33.036 34.252 50.322 1.00 42.41 386 VAL A C 1
ATOM 3196 O O . VAL A 1 386 ? -33.008 33.026 50.355 1.00 42.41 386 VAL A O 1
ATOM 3199 N N . THR A 1 387 ? -32.097 34.957 49.696 1.00 43.81 387 THR A N 1
ATOM 3200 C CA . THR A 1 387 ? -30.817 34.445 49.172 1.00 43.81 387 THR A CA 1
ATOM 3201 C C . THR A 1 387 ? -29.935 33.821 50.259 1.00 43.81 387 THR A C 1
ATOM 3203 O O . THR A 1 387 ? -29.826 34.399 51.341 1.00 43.81 387 THR A O 1
ATOM 3206 N N . PRO A 1 388 ? -29.162 32.768 49.929 1.00 44.09 388 PRO A N 1
ATOM 3207 C CA . PRO A 1 388 ? -27.740 32.803 50.276 1.00 44.09 388 PRO A CA 1
ATOM 3208 C C . PRO A 1 388 ? -26.815 32.329 49.138 1.00 44.09 388 PRO A C 1
ATOM 3210 O O . PRO A 1 388 ? -26.879 31.201 48.662 1.00 44.09 388 PRO A O 1
ATOM 3213 N N . VAL A 1 389 ? -25.954 33.264 48.729 1.00 36.28 389 VAL A N 1
ATOM 3214 C CA . VAL A 1 389 ? -24.528 33.143 48.373 1.00 36.28 389 VAL A CA 1
ATOM 3215 C C . VAL A 1 389 ? -24.040 31.778 47.861 1.00 36.28 389 VAL A C 1
ATOM 3217 O O . VAL A 1 389 ? -23.725 30.873 48.628 1.00 36.28 389 VAL A O 1
ATOM 3220 N N . CYS A 1 390 ? -23.842 31.694 46.544 1.00 32.59 390 CYS A N 1
ATOM 3221 C CA . CYS A 1 390 ? -22.983 30.698 45.910 1.00 32.59 390 CYS A CA 1
ATOM 3222 C C . CYS A 1 390 ? -21.558 31.277 45.831 1.00 32.59 390 CYS A C 1
ATOM 3224 O O . CYS A 1 390 ? -21.342 32.288 45.159 1.00 32.59 390 CYS A O 1
ATOM 3226 N N . ALA A 1 391 ? -20.595 30.685 46.541 1.00 37.91 391 ALA A N 1
ATOM 3227 C CA . ALA A 1 391 ? -19.189 31.067 46.440 1.00 37.91 391 ALA A CA 1
ATOM 3228 C C . ALA A 1 391 ? -18.615 30.547 45.112 1.00 37.91 391 ALA A C 1
ATOM 3230 O O . ALA A 1 391 ? -18.245 29.382 44.985 1.00 37.91 391 ALA A O 1
ATOM 3231 N N . MET A 1 392 ? -18.566 31.420 44.108 1.00 33.81 392 MET A N 1
ATOM 3232 C CA . MET A 1 392 ? -17.781 31.198 42.898 1.00 33.81 392 MET A CA 1
ATOM 3233 C C . MET A 1 392 ? -16.299 31.364 43.247 1.00 33.81 392 MET A C 1
ATOM 3235 O O . MET A 1 392 ? -15.891 32.424 43.722 1.00 33.81 392 MET A O 1
ATOM 3239 N N . TYR A 1 393 ? -15.485 30.333 43.010 1.00 38.94 393 TYR A N 1
ATOM 3240 C CA . TYR A 1 393 ? -14.031 30.449 43.097 1.00 38.94 393 TYR A CA 1
ATOM 3241 C C . TYR A 1 393 ? -13.533 31.432 42.030 1.00 38.94 393 TYR A C 1
ATOM 3243 O O . TYR A 1 393 ? -13.557 31.162 40.830 1.00 38.94 393 TYR A O 1
ATOM 3251 N N . GLN A 1 394 ? -13.101 32.597 42.498 1.00 32.75 394 GLN A N 1
ATOM 3252 C CA . GLN A 1 394 ? -12.460 33.644 41.720 1.00 32.75 394 GLN A CA 1
ATOM 3253 C C . GLN A 1 394 ? -10.976 33.273 41.573 1.00 32.75 394 GLN A C 1
ATOM 3255 O O . GLN A 1 394 ? -10.222 33.318 42.543 1.00 32.75 394 GLN A O 1
ATOM 3260 N N . PHE A 1 395 ? -10.541 32.887 40.372 1.00 34.16 395 PHE A N 1
ATOM 3261 C CA . PHE A 1 395 ? -9.112 32.813 40.066 1.00 34.16 395 PHE A CA 1
ATOM 3262 C C . PHE A 1 395 ? -8.548 34.239 40.024 1.00 34.16 395 PHE A C 1
ATOM 3264 O O . PHE A 1 395 ? -8.920 35.037 39.164 1.00 34.16 395 PHE A O 1
ATOM 3271 N N . GLN A 1 396 ? -7.654 34.568 40.958 1.00 31.53 396 GLN A N 1
ATOM 3272 C CA . GLN A 1 396 ? -6.830 35.773 40.881 1.00 31.53 396 GLN A CA 1
ATOM 3273 C C . GLN A 1 396 ? -5.700 35.535 39.873 1.00 31.53 396 GLN A C 1
ATOM 3275 O O . GLN A 1 396 ? -4.774 34.769 40.130 1.00 31.53 396 GLN A O 1
ATOM 3280 N N . CYS A 1 397 ? -5.770 36.198 38.720 1.00 34.31 397 CYS A N 1
ATOM 3281 C CA . CYS A 1 397 ? -4.634 36.339 37.816 1.00 34.31 397 CYS A CA 1
ATOM 3282 C C . CYS A 1 397 ? -3.582 37.258 38.459 1.00 34.31 397 CYS A C 1
ATOM 3284 O O . CYS A 1 397 ? -3.875 38.411 38.774 1.00 34.31 397 CYS A O 1
ATOM 3286 N N . SER A 1 398 ? -2.355 36.767 38.635 1.00 44.28 398 SER A N 1
ATOM 3287 C CA . SER A 1 398 ? -1.197 37.608 38.966 1.00 44.28 398 SER A CA 1
ATOM 3288 C C . SER A 1 398 ? -0.677 38.350 37.716 1.00 44.28 398 SER A C 1
ATOM 3290 O O . SER A 1 398 ? -0.812 37.827 36.607 1.00 44.28 398 SER A O 1
ATOM 3292 N N . PRO A 1 399 ? -0.108 39.564 37.859 1.00 48.78 399 PRO A N 1
ATOM 3293 C CA . PRO A 1 399 ? 0.253 40.432 36.734 1.00 48.78 399 PRO A CA 1
ATOM 3294 C C . PRO A 1 399 ? 1.565 40.017 36.030 1.00 48.78 399 PRO A C 1
ATOM 3296 O O . PRO A 1 399 ? 2.369 39.283 36.607 1.00 48.78 399 PRO A O 1
ATOM 3299 N N . PRO A 1 400 ? 1.806 40.491 34.788 1.00 45.97 400 PRO A N 1
ATOM 3300 C CA . PRO A 1 400 ? 2.911 40.028 33.951 1.00 45.97 400 PRO A CA 1
ATOM 3301 C C . PRO A 1 400 ? 4.255 40.651 34.359 1.00 45.97 400 PRO A C 1
ATOM 3303 O O . PRO A 1 400 ? 4.386 41.871 34.447 1.00 45.97 400 PRO A O 1
ATOM 3306 N N . VAL A 1 401 ? 5.275 39.810 34.538 1.00 43.31 401 VAL A N 1
ATOM 3307 C CA . VAL A 1 401 ? 6.683 40.221 34.675 1.00 43.31 401 VAL A CA 1
ATOM 3308 C C . VAL A 1 401 ? 7.375 40.086 33.313 1.00 43.31 401 VAL A C 1
ATOM 3310 O O . VAL A 1 401 ? 7.188 39.096 32.608 1.00 43.31 401 VAL A O 1
ATOM 3313 N N . GLN A 1 402 ? 8.141 41.111 32.927 1.00 38.00 402 GLN A N 1
ATOM 3314 C CA . GLN A 1 402 ? 8.903 41.188 31.674 1.00 38.00 402 GLN A CA 1
ATOM 3315 C C . GLN A 1 402 ? 10.081 40.188 31.605 1.00 38.00 402 GLN A C 1
ATOM 3317 O O . GLN A 1 402 ? 10.563 39.734 32.642 1.00 38.00 402 GLN A O 1
ATOM 3322 N N . PRO A 1 403 ? 10.568 39.838 30.394 1.00 40.44 403 PRO A N 1
ATOM 3323 C CA . PRO A 1 403 ? 11.498 38.728 30.202 1.00 40.44 403 PRO A CA 1
ATOM 3324 C C . PRO A 1 403 ? 12.947 39.105 30.554 1.00 40.44 403 PRO A C 1
ATOM 3326 O O . PRO A 1 403 ? 13.599 39.861 29.835 1.00 40.44 403 PRO A O 1
ATOM 3329 N N . GLN A 1 404 ? 13.475 38.513 31.628 1.00 35.38 404 GLN A N 1
ATOM 3330 C CA . GLN A 1 404 ? 14.912 38.458 31.910 1.00 35.38 404 GLN A CA 1
ATOM 3331 C C . GLN A 1 404 ? 15.512 37.245 31.172 1.00 35.38 404 GLN A C 1
ATOM 3333 O O . GLN A 1 404 ? 14.974 36.139 31.245 1.00 35.38 404 GLN A O 1
ATOM 3338 N N . GLY A 1 405 ? 16.602 37.452 30.427 1.00 36.16 405 GLY A N 1
ATOM 3339 C CA . GLY A 1 405 ? 17.231 36.439 29.575 1.00 36.16 405 GLY A CA 1
ATOM 3340 C C . GLY A 1 405 ? 17.667 35.175 30.324 1.00 36.16 405 GLY A C 1
ATOM 3341 O O . GLY A 1 405 ? 18.363 35.243 31.335 1.00 36.16 405 GLY A O 1
ATOM 3342 N N . TYR A 1 406 ? 17.289 34.013 29.790 1.00 30.62 406 TYR A N 1
ATOM 3343 C CA . TYR A 1 406 ? 17.752 32.710 30.261 1.00 30.62 406 TYR A CA 1
ATOM 3344 C C . TYR A 1 406 ? 19.200 32.460 29.810 1.00 30.62 406 TYR A C 1
ATOM 3346 O O . TYR A 1 406 ? 19.461 32.150 28.649 1.00 30.62 406 TYR A O 1
ATOM 3354 N N . HIS A 1 407 ? 20.133 32.539 30.759 1.00 46.94 407 HIS A N 1
ATOM 3355 C CA . HIS A 1 407 ? 21.374 31.767 30.753 1.00 46.94 407 HIS A CA 1
ATOM 3356 C C . HIS A 1 407 ? 21.173 30.591 31.716 1.00 46.94 407 HIS A C 1
ATOM 3358 O O . HIS A 1 407 ? 20.950 30.805 32.903 1.00 46.94 407 HIS A O 1
ATOM 3364 N N . GLY A 1 408 ? 21.233 29.355 31.223 1.00 31.31 408 GLY A N 1
ATOM 3365 C CA . GLY A 1 408 ? 21.072 28.175 32.076 1.00 31.31 408 GLY A CA 1
ATOM 3366 C C . GLY A 1 408 ? 21.345 26.879 31.326 1.00 31.31 408 GLY A C 1
ATOM 3367 O O . GLY A 1 408 ? 20.417 26.140 31.019 1.00 31.31 408 GLY A O 1
ATOM 3368 N N . PHE A 1 409 ? 22.615 26.626 31.000 1.00 37.31 409 PHE A N 1
ATOM 3369 C CA . PHE A 1 409 ? 23.077 25.364 30.404 1.00 37.31 409 PHE A CA 1
ATOM 3370 C C . PHE A 1 409 ? 24.031 24.578 31.330 1.00 37.31 409 PHE A C 1
ATOM 3372 O O . PHE A 1 409 ? 24.729 23.691 30.854 1.00 37.31 409 PHE A O 1
ATOM 3379 N N . GLU A 1 410 ? 24.077 24.855 32.642 1.00 41.44 410 GLU A N 1
ATOM 3380 C CA . GLU A 1 410 ? 25.061 24.214 33.546 1.00 41.44 410 GLU A CA 1
ATOM 3381 C C . GLU A 1 410 ? 24.510 23.300 34.659 1.00 41.44 410 GLU A C 1
ATOM 3383 O O . GLU A 1 410 ? 25.291 22.563 35.257 1.00 41.44 410 GLU A O 1
ATOM 3388 N N . ASP A 1 411 ? 23.199 23.202 34.894 1.00 37.28 411 ASP A N 1
ATOM 3389 C CA . ASP A 1 411 ? 22.699 22.452 36.069 1.00 37.28 411 ASP A CA 1
ATOM 3390 C C . ASP A 1 411 ? 22.411 20.950 35.851 1.00 37.28 411 ASP A C 1
ATOM 3392 O O . ASP A 1 411 ? 21.984 20.251 36.771 1.00 37.28 411 ASP A O 1
ATOM 3396 N N . TRP A 1 412 ? 22.718 20.384 34.679 1.00 41.53 412 TRP A N 1
ATOM 3397 C CA . TRP A 1 412 ? 22.484 18.953 34.399 1.00 41.53 412 TRP A CA 1
ATOM 3398 C C . TRP A 1 412 ? 23.549 17.990 34.967 1.00 41.53 412 TRP A C 1
ATOM 3400 O O . TRP A 1 412 ? 23.417 16.778 34.805 1.00 41.53 412 TRP A O 1
ATOM 3410 N N . GLN A 1 413 ? 24.589 18.473 35.660 1.00 40.69 413 GLN A N 1
ATOM 3411 C CA . GLN A 1 413 ? 25.684 17.621 36.170 1.00 40.69 413 GLN A CA 1
ATOM 3412 C C . GLN A 1 413 ? 25.626 17.264 37.672 1.00 40.69 413 GLN A C 1
ATOM 3414 O O . GLN A 1 413 ? 26.600 16.737 38.208 1.00 40.69 413 GLN A O 1
ATOM 3419 N N . LYS A 1 414 ? 24.514 17.492 38.387 1.00 42.47 414 LYS A N 1
ATOM 3420 C CA . LYS A 1 414 ? 24.431 17.218 39.844 1.00 42.47 414 LYS A CA 1
ATOM 3421 C C . LYS A 1 414 ? 23.257 16.339 40.289 1.00 42.47 414 LYS A C 1
ATOM 3423 O O . LYS A 1 414 ? 22.665 16.578 41.337 1.00 42.47 414 LYS A O 1
ATOM 3428 N N . ILE A 1 415 ? 22.976 15.250 39.575 1.00 38.34 415 ILE A N 1
ATOM 3429 C CA . ILE A 1 415 ? 22.171 14.151 40.136 1.00 38.34 415 ILE A CA 1
ATOM 3430 C C . ILE A 1 415 ? 23.132 13.101 40.714 1.00 38.34 415 ILE A C 1
ATOM 3432 O O . ILE A 1 415 ? 23.674 12.274 39.983 1.00 38.34 415 ILE A O 1
ATOM 3436 N N . ARG A 1 416 ? 23.377 13.140 42.034 1.00 39.84 416 ARG A N 1
ATOM 3437 C CA . ARG A 1 416 ? 23.960 11.992 42.751 1.00 39.84 416 ARG A CA 1
ATOM 3438 C C . ARG A 1 416 ? 22.855 10.970 43.009 1.00 39.84 416 ARG A C 1
ATOM 3440 O O . ARG A 1 416 ? 21.864 11.298 43.654 1.00 39.84 416 ARG A O 1
ATOM 3447 N N . TYR A 1 417 ? 23.057 9.736 42.560 1.00 37.91 417 TYR A N 1
ATOM 3448 C CA . TYR A 1 417 ? 22.215 8.603 42.943 1.00 37.91 417 TYR A CA 1
ATOM 3449 C C . TYR A 1 417 ? 22.577 8.107 44.358 1.00 37.91 417 TYR A C 1
ATOM 3451 O O . TYR A 1 417 ? 23.764 8.114 44.706 1.00 37.91 417 TYR A O 1
ATOM 3459 N N . PRO A 1 418 ? 21.603 7.663 45.178 1.00 41.59 418 PRO A N 1
ATOM 3460 C CA . PRO A 1 418 ? 21.882 6.981 46.442 1.00 41.59 418 PRO A CA 1
ATOM 3461 C C . PRO A 1 418 ? 22.502 5.592 46.190 1.00 41.59 418 PRO A C 1
ATOM 3463 O O . PRO A 1 418 ? 22.176 4.965 45.180 1.00 41.59 418 PRO A O 1
ATOM 3466 N N . PRO A 1 419 ? 23.374 5.080 47.080 1.00 40.22 419 PRO A N 1
ATOM 3467 C CA . PRO A 1 419 ? 23.975 3.759 46.912 1.00 40.22 419 PRO A CA 1
ATOM 3468 C C . PRO A 1 419 ? 22.959 2.636 47.207 1.00 40.22 419 PRO A C 1
ATOM 3470 O O . PRO A 1 419 ? 22.032 2.852 47.994 1.00 40.22 419 PRO A O 1
ATOM 3473 N N . PRO A 1 420 ? 23.119 1.429 46.625 1.00 41.56 420 PRO A N 1
ATOM 3474 C CA . PRO A 1 420 ? 22.214 0.312 46.877 1.00 41.56 420 PRO A CA 1
ATOM 3475 C C . PRO A 1 420 ? 22.409 -0.207 48.304 1.00 41.56 420 PRO A C 1
ATOM 3477 O O . PRO A 1 420 ? 23.541 -0.439 48.734 1.00 41.56 420 PRO A O 1
ATOM 3480 N N . ALA A 1 421 ? 21.309 -0.398 49.032 1.00 38.00 421 ALA A N 1
ATOM 3481 C CA . ALA A 1 421 ? 21.334 -1.022 50.348 1.00 38.00 421 ALA A CA 1
ATOM 3482 C C . ALA A 1 421 ? 21.839 -2.470 50.240 1.00 38.00 421 ALA A C 1
ATOM 3484 O O . ALA A 1 421 ? 21.403 -3.237 49.379 1.00 38.00 421 ALA A O 1
ATOM 3485 N N . ALA A 1 422 ? 22.787 -2.807 51.112 1.00 38.59 422 ALA A N 1
ATOM 3486 C CA . ALA A 1 422 ? 23.387 -4.123 51.218 1.00 38.59 422 ALA A CA 1
ATOM 3487 C C . ALA A 1 422 ? 22.379 -5.189 51.673 1.00 38.59 422 ALA A C 1
ATOM 3489 O O . ALA A 1 422 ? 21.373 -4.903 52.321 1.00 38.59 422 ALA A O 1
ATOM 3490 N N . ALA A 1 423 ? 22.728 -6.422 51.312 1.00 40.72 423 ALA A N 1
ATOM 3491 C CA . ALA A 1 423 ? 22.059 -7.672 51.614 1.00 40.72 423 ALA A CA 1
ATOM 3492 C C . ALA A 1 423 ? 21.553 -7.787 53.060 1.00 40.72 423 ALA A C 1
ATOM 3494 O O . ALA A 1 423 ? 22.292 -7.523 54.007 1.00 40.72 423 ALA A O 1
ATOM 3495 N N . ASN A 1 424 ? 20.329 -8.298 53.210 1.00 33.47 424 ASN A N 1
ATOM 3496 C CA . ASN A 1 424 ? 20.008 -9.165 54.333 1.00 33.47 424 ASN A CA 1
ATOM 3497 C C . ASN A 1 424 ? 18.931 -10.193 53.963 1.00 33.47 424 ASN A C 1
ATOM 3499 O O . ASN A 1 424 ? 18.063 -9.953 53.125 1.00 33.47 424 ASN A O 1
ATOM 3503 N N . GLU A 1 425 ? 19.092 -11.363 54.562 1.00 37.53 425 GLU A N 1
ATOM 3504 C CA . GLU A 1 425 ? 18.531 -12.664 54.214 1.00 37.53 425 GLU A CA 1
ATOM 3505 C C . GLU A 1 425 ? 17.046 -12.840 54.587 1.00 37.53 425 GLU A C 1
ATOM 3507 O O . GLU A 1 425 ? 16.616 -12.372 55.637 1.00 37.53 425 GLU A O 1
ATOM 3512 N N . HIS A 1 426 ? 16.278 -13.569 53.758 1.00 31.12 426 HIS A N 1
ATOM 3513 C CA . HIS A 1 426 ? 15.612 -14.836 54.132 1.00 31.12 426 HIS A CA 1
ATOM 3514 C C . HIS A 1 426 ? 14.750 -15.433 52.985 1.00 31.12 426 HIS A C 1
ATOM 3516 O O . HIS A 1 426 ? 13.714 -14.888 52.629 1.00 31.12 426 HIS A O 1
ATOM 3522 N N . ALA A 1 427 ? 15.215 -16.590 52.481 1.00 32.62 427 ALA A N 1
ATOM 3523 C CA . ALA A 1 427 ? 14.542 -17.895 52.279 1.00 32.62 427 ALA A CA 1
ATOM 3524 C C . ALA A 1 427 ? 13.252 -18.091 51.417 1.00 32.62 427 ALA A C 1
ATOM 3526 O O . ALA A 1 427 ? 12.443 -17.189 51.248 1.00 32.62 427 ALA A O 1
ATOM 3527 N N . PRO A 1 428 ? 13.057 -19.307 50.841 1.00 49.78 428 PRO A N 1
ATOM 3528 C CA . PRO A 1 428 ? 12.710 -19.479 49.424 1.00 49.78 428 PRO A CA 1
ATOM 3529 C C . PRO A 1 428 ? 11.350 -20.157 49.175 1.00 49.78 428 PRO A C 1
ATOM 3531 O O . PRO A 1 428 ? 11.006 -21.104 49.875 1.00 49.78 428 PRO A O 1
ATOM 3534 N N . VAL A 1 429 ? 10.623 -19.785 48.110 1.00 31.25 429 VAL A N 1
ATOM 3535 C CA . VAL A 1 429 ? 9.506 -20.607 47.593 1.00 31.25 429 VAL A CA 1
ATOM 3536 C C . VAL A 1 429 ? 9.403 -20.556 46.057 1.00 31.25 429 VAL A C 1
ATOM 3538 O O . VAL A 1 429 ? 8.967 -19.577 45.466 1.00 31.25 429 VAL A O 1
ATOM 3541 N N . GLN A 1 430 ? 9.845 -21.668 45.463 1.00 34.69 430 GLN A N 1
ATOM 3542 C CA . GLN A 1 430 ? 9.375 -22.394 44.269 1.00 34.69 430 GLN A CA 1
ATOM 3543 C C . GLN A 1 430 ? 9.040 -21.662 42.951 1.00 34.69 430 GLN A C 1
ATOM 3545 O O . GLN A 1 430 ? 7.951 -21.142 42.733 1.00 34.69 430 GLN A O 1
ATOM 3550 N N . ASN A 1 431 ? 9.997 -21.810 42.027 1.00 31.28 431 ASN A N 1
ATOM 3551 C CA . ASN A 1 431 ? 9.871 -22.120 40.596 1.00 31.28 431 ASN A CA 1
ATOM 3552 C C . ASN A 1 431 ? 8.451 -22.274 40.011 1.00 31.28 431 ASN A C 1
ATOM 3554 O O . ASN A 1 431 ? 7.787 -23.282 40.240 1.00 31.28 431 ASN A O 1
ATOM 3558 N N . TYR A 1 432 ? 8.123 -21.393 39.063 1.00 36.28 432 TYR A N 1
ATOM 3559 C CA . TYR A 1 432 ? 7.480 -21.796 37.812 1.00 36.28 432 TYR A CA 1
ATOM 3560 C C . TYR A 1 432 ? 8.393 -21.405 36.648 1.00 36.28 432 TYR A C 1
ATOM 3562 O O . TYR A 1 432 ? 9.007 -20.341 36.638 1.00 36.28 432 TYR A O 1
ATOM 3570 N N . HIS A 1 433 ? 8.527 -22.335 35.710 1.00 34.81 433 HIS A N 1
ATOM 3571 C CA . HIS A 1 433 ? 9.485 -22.348 34.614 1.00 34.81 433 HIS A CA 1
ATOM 3572 C C . HIS A 1 433 ? 9.402 -21.107 33.709 1.00 34.81 433 HIS A C 1
ATOM 3574 O O . HIS A 1 433 ? 8.439 -20.940 32.965 1.00 34.81 433 HIS A O 1
ATOM 3580 N N . CYS A 1 434 ? 10.464 -20.298 33.687 1.00 32.25 434 CYS A N 1
ATOM 3581 C CA . CYS A 1 434 ? 10.780 -19.453 32.538 1.00 32.25 434 CYS A CA 1
ATOM 3582 C C . CYS A 1 434 ? 11.525 -20.312 31.511 1.00 32.25 434 CYS A C 1
ATOM 3584 O O . CYS A 1 434 ? 12.674 -20.694 31.729 1.00 32.25 434 CYS A O 1
ATOM 3586 N N . VAL A 1 435 ? 10.872 -20.628 30.395 1.00 39.72 435 VAL A N 1
ATOM 3587 C CA . VAL A 1 435 ? 11.556 -21.116 29.191 1.00 39.72 435 VAL A CA 1
ATOM 3588 C C . VAL A 1 435 ? 12.316 -19.922 28.595 1.00 39.72 435 VAL A C 1
ATOM 3590 O O . VAL A 1 435 ? 11.680 -18.899 28.330 1.00 39.72 435 VAL A O 1
ATOM 3593 N N . PRO A 1 436 ? 13.645 -19.983 28.402 1.00 45.22 436 PRO A N 1
ATOM 3594 C CA . PRO A 1 436 ? 14.362 -18.904 27.736 1.00 45.22 436 PRO A CA 1
ATOM 3595 C C . PRO A 1 436 ? 14.036 -18.920 26.231 1.00 45.22 436 PRO A C 1
ATOM 3597 O O . PRO A 1 436 ? 13.953 -20.004 25.644 1.00 45.22 436 PRO A O 1
ATOM 3600 N N . PRO A 1 437 ? 13.848 -17.761 25.573 1.00 38.53 437 PRO A N 1
ATOM 3601 C CA . PRO A 1 437 ? 13.754 -17.708 24.118 1.00 38.53 437 PRO A CA 1
ATOM 3602 C C . PRO A 1 437 ? 15.065 -18.205 23.499 1.00 38.53 437 PRO A C 1
ATOM 3604 O O . PRO A 1 437 ? 16.140 -17.844 23.969 1.00 38.53 437 PRO A O 1
ATOM 3607 N N . SER A 1 438 ? 14.980 -19.024 22.449 1.00 41.03 438 SER A N 1
ATOM 3608 C CA . SER A 1 438 ? 16.145 -19.493 21.697 1.00 41.03 438 SER A CA 1
ATOM 3609 C C . SER A 1 438 ? 16.973 -18.322 21.161 1.00 41.03 438 SER A C 1
ATOM 3611 O O . SER A 1 438 ? 16.460 -17.470 20.434 1.00 41.03 438 SER A O 1
ATOM 3613 N N . ASP A 1 439 ? 18.263 -18.322 21.491 1.00 33.25 439 ASP A N 1
ATOM 3614 C CA . ASP A 1 439 ? 19.258 -17.380 20.989 1.00 33.25 439 ASP A CA 1
ATOM 3615 C C . ASP A 1 439 ? 19.390 -17.493 19.459 1.00 33.25 439 ASP A C 1
ATOM 3617 O O . ASP A 1 439 ? 20.060 -18.378 18.924 1.00 33.25 439 ASP A O 1
ATOM 3621 N N . TYR A 1 440 ? 18.753 -16.579 18.725 1.00 32.00 440 TYR A N 1
ATOM 3622 C CA . TYR A 1 440 ? 19.045 -16.369 17.307 1.00 32.00 440 TYR A CA 1
ATOM 3623 C C . TYR A 1 440 ? 20.357 -15.581 17.182 1.00 32.00 440 TYR A C 1
ATOM 3625 O O . TYR A 1 440 ? 20.381 -14.349 17.212 1.00 32.00 440 TYR A O 1
ATOM 3633 N N . ASN A 1 441 ? 21.467 -16.305 17.034 1.00 32.62 441 ASN A N 1
ATOM 3634 C CA . ASN A 1 441 ? 22.773 -15.735 16.710 1.00 32.62 441 ASN A CA 1
ATOM 3635 C C . ASN A 1 441 ? 22.788 -15.205 15.267 1.00 32.62 441 ASN A C 1
ATO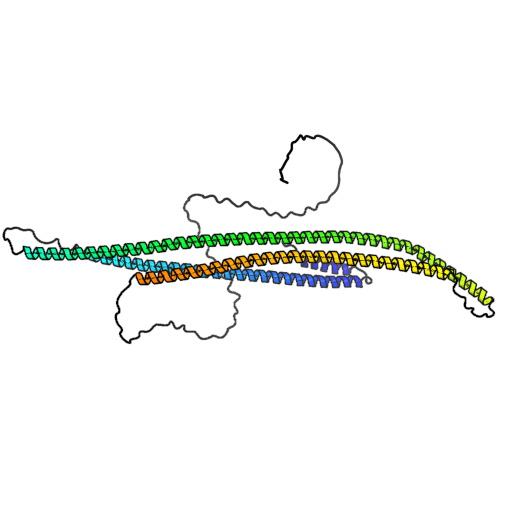M 3637 O O . ASN A 1 441 ? 22.961 -15.960 14.311 1.00 32.62 441 ASN A O 1
ATOM 3641 N N . TRP A 1 442 ? 22.660 -13.889 15.101 1.00 30.92 442 TRP A N 1
ATOM 3642 C CA . TRP A 1 442 ? 22.998 -13.211 13.850 1.00 30.92 442 TRP A CA 1
ATOM 3643 C C . TRP A 1 442 ? 24.521 -13.073 13.730 1.00 30.92 442 TRP A C 1
ATOM 3645 O O . TRP A 1 442 ? 25.108 -12.140 14.277 1.00 30.92 442 TRP A O 1
ATOM 3655 N N . TYR A 1 443 ? 25.167 -13.971 12.982 1.00 38.22 443 TYR A N 1
ATOM 3656 C CA . TYR A 1 443 ? 26.520 -13.734 12.469 1.00 38.22 443 TYR A CA 1
ATOM 3657 C C . TYR A 1 443 ? 26.461 -13.224 11.020 1.00 38.22 443 TYR A C 1
ATOM 3659 O O . TYR A 1 443 ? 25.860 -13.880 10.167 1.00 38.22 443 TYR A O 1
ATOM 3667 N N . PRO A 1 444 ? 27.104 -12.086 10.697 1.00 34.91 444 PRO A N 1
ATOM 3668 C CA . PRO A 1 444 ? 27.339 -11.674 9.318 1.00 34.91 444 PRO A CA 1
ATOM 3669 C C . PRO A 1 444 ? 28.409 -12.572 8.688 1.00 34.91 444 PRO A C 1
ATOM 3671 O O . PRO A 1 444 ? 29.497 -12.725 9.246 1.00 34.91 444 PRO A O 1
ATOM 3674 N N . ALA A 1 445 ? 28.117 -13.142 7.519 1.00 29.95 445 ALA A N 1
ATOM 3675 C CA . ALA A 1 445 ? 29.090 -13.893 6.735 1.00 29.95 445 ALA A CA 1
ATOM 3676 C C . ALA A 1 445 ? 30.302 -13.005 6.404 1.00 29.95 445 ALA A C 1
ATOM 3678 O O . ALA A 1 445 ? 30.189 -12.007 5.689 1.00 29.95 445 ALA A O 1
ATOM 3679 N N . TYR A 1 446 ? 31.463 -13.361 6.954 1.00 30.52 446 TYR A N 1
ATOM 3680 C CA . TYR A 1 446 ? 32.736 -12.754 6.599 1.00 30.52 446 TYR A CA 1
ATOM 3681 C C . TYR A 1 446 ? 33.195 -13.259 5.229 1.00 30.52 446 TYR A C 1
ATOM 3683 O O . TYR A 1 446 ? 33.107 -14.441 4.902 1.00 30.52 446 TYR A O 1
ATOM 3691 N N . VAL A 1 447 ? 33.718 -12.314 4.456 1.00 34.88 447 VAL A N 1
ATOM 3692 C CA . VAL A 1 447 ? 34.434 -12.477 3.193 1.00 34.88 447 VAL A CA 1
ATOM 3693 C C . VAL A 1 447 ? 35.612 -13.440 3.377 1.00 34.88 447 VAL A C 1
ATOM 3695 O O . VAL A 1 447 ? 36.508 -13.154 4.169 1.00 34.88 447 VAL A O 1
ATOM 3698 N N . ILE A 1 448 ? 35.659 -14.531 2.607 1.00 32.59 448 ILE A N 1
ATOM 3699 C CA . ILE A 1 448 ? 36.891 -15.302 2.403 1.00 32.59 448 ILE A CA 1
ATOM 3700 C C . ILE A 1 448 ? 37.398 -14.999 0.996 1.00 32.59 448 ILE A C 1
ATOM 3702 O O . ILE A 1 448 ? 36.875 -15.491 0.000 1.00 32.59 448 ILE A O 1
ATOM 3706 N N . ALA A 1 449 ? 38.438 -14.173 0.934 1.00 33.38 449 ALA A N 1
ATOM 3707 C CA . ALA A 1 449 ? 39.375 -14.164 -0.172 1.00 33.38 449 ALA A CA 1
ATOM 3708 C C . ALA A 1 449 ? 40.584 -15.001 0.253 1.00 33.38 449 ALA A C 1
ATOM 3710 O O . ALA A 1 449 ? 41.277 -14.634 1.199 1.00 33.38 449 ALA A O 1
ATOM 3711 N N . HIS A 1 450 ? 40.861 -16.097 -0.451 1.00 29.28 450 HIS A N 1
ATOM 3712 C CA . HIS A 1 450 ? 42.221 -16.614 -0.533 1.00 29.28 450 HIS A CA 1
ATOM 3713 C C . HIS A 1 450 ? 42.432 -17.358 -1.853 1.00 29.28 450 HIS A C 1
ATOM 3715 O O . HIS A 1 450 ? 41.846 -18.404 -2.105 1.00 29.28 450 HIS A O 1
ATOM 3721 N N . ASN A 1 451 ? 43.292 -16.784 -2.693 1.00 30.97 451 ASN A N 1
ATOM 3722 C CA . ASN A 1 451 ? 43.995 -17.483 -3.762 1.00 30.97 451 ASN A CA 1
ATOM 3723 C C . ASN A 1 451 ? 45.323 -17.996 -3.189 1.00 30.97 451 ASN A C 1
ATOM 3725 O O . ASN A 1 451 ? 45.990 -17.237 -2.484 1.00 30.97 451 ASN A O 1
ATOM 3729 N N . GLN A 1 452 ? 45.707 -19.236 -3.517 1.00 31.97 452 GLN A N 1
ATOM 3730 C CA . GLN A 1 452 ? 47.063 -19.626 -3.944 1.00 31.97 452 GLN A CA 1
ATOM 3731 C C . GLN A 1 452 ? 47.136 -21.129 -4.303 1.00 31.97 452 GLN A C 1
ATOM 3733 O O . GLN A 1 452 ? 47.090 -21.993 -3.441 1.00 31.97 452 GLN A O 1
ATOM 3738 N 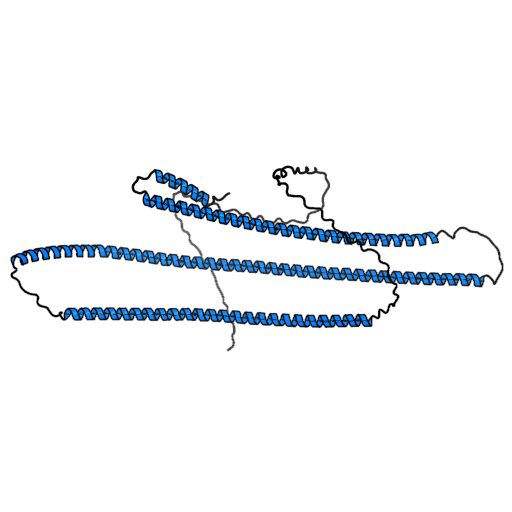N . ASN A 1 453 ? 47.209 -21.372 -5.615 1.00 29.72 453 ASN A N 1
ATOM 3739 C CA . ASN A 1 453 ? 48.126 -22.230 -6.382 1.00 29.72 453 ASN A CA 1
ATOM 3740 C C . ASN A 1 453 ? 48.491 -23.683 -5.965 1.00 29.72 453 ASN A C 1
ATOM 3742 O O . ASN A 1 453 ? 49.101 -23.910 -4.929 1.00 29.72 453 ASN A O 1
ATOM 3746 N N . THR A 1 454 ? 48.303 -24.588 -6.949 1.00 32.16 454 THR A N 1
ATOM 3747 C CA . THR A 1 454 ? 49.105 -25.785 -7.340 1.00 32.16 454 THR A CA 1
ATOM 3748 C C . THR A 1 454 ? 49.452 -26.871 -6.311 1.00 32.16 454 THR A C 1
ATOM 3750 O O . THR A 1 454 ? 50.272 -26.614 -5.442 1.00 32.16 454 THR A O 1
ATOM 3753 N N . GLN A 1 455 ? 48.997 -28.122 -6.544 1.00 30.53 455 GLN A N 1
ATOM 3754 C CA . GLN A 1 455 ? 49.805 -29.281 -7.022 1.00 30.53 455 GLN A CA 1
ATOM 3755 C C . GLN A 1 455 ? 48.982 -30.604 -7.055 1.00 30.53 455 GLN A C 1
ATOM 3757 O O . GLN A 1 455 ? 48.333 -30.914 -6.067 1.00 30.53 455 GLN A O 1
ATOM 3762 N N . GLY A 1 456 ? 49.083 -31.383 -8.155 1.00 28.64 456 GLY A N 1
ATOM 3763 C CA . GLY A 1 456 ? 48.781 -32.840 -8.288 1.00 28.64 456 GLY A CA 1
ATOM 3764 C C . GLY A 1 456 ? 47.299 -33.265 -8.214 1.00 28.64 456 GLY A C 1
ATOM 3765 O O . GLY A 1 456 ? 46.583 -32.818 -7.339 1.00 28.64 456 GLY A O 1
ATOM 3766 N N . GLY A 1 457 ? 46.707 -34.086 -9.087 1.00 32.38 457 GLY A N 1
ATOM 3767 C CA . GLY A 1 457 ? 47.223 -35.236 -9.836 1.00 32.38 457 GLY A CA 1
ATOM 3768 C C . GLY A 1 457 ? 46.565 -36.520 -9.293 1.00 32.38 457 GLY A C 1
ATOM 3769 O O . GLY A 1 457 ? 46.745 -36.808 -8.119 1.00 32.38 457 GLY A O 1
ATOM 3770 N N . ASP A 1 458 ? 45.844 -37.250 -10.157 1.00 30.20 458 ASP A N 1
ATOM 3771 C CA . ASP A 1 458 ? 45.136 -38.543 -9.967 1.00 30.20 458 ASP A CA 1
ATOM 3772 C C . ASP A 1 458 ? 43.778 -38.511 -9.221 1.00 30.20 458 ASP A C 1
ATOM 3774 O O . ASP A 1 458 ? 43.646 -37.948 -8.147 1.00 30.20 458 ASP A O 1
ATOM 3778 N N . GLY A 1 459 ? 42.659 -39.081 -9.688 1.00 34.03 459 GLY A N 1
ATOM 3779 C CA . GLY A 1 459 ? 42.402 -39.965 -10.822 1.00 34.03 459 GLY A CA 1
ATOM 3780 C C . GLY A 1 459 ? 41.990 -41.375 -10.388 1.00 34.03 459 GLY A C 1
ATOM 3781 O O . GLY A 1 459 ? 42.770 -42.281 -10.613 1.00 34.03 459 GLY A O 1
ATOM 3782 N N . VAL A 1 460 ? 40.778 -41.603 -9.848 1.00 31.69 460 VAL A N 1
ATOM 3783 C CA . VAL A 1 460 ? 40.155 -42.951 -9.796 1.00 31.69 460 VAL A CA 1
ATOM 3784 C C . VAL A 1 460 ? 38.620 -42.868 -9.884 1.00 31.69 460 VAL A C 1
ATOM 3786 O O . VAL A 1 460 ? 37.963 -42.169 -9.119 1.00 31.69 460 VAL A O 1
ATOM 3789 N N . LYS A 1 461 ? 38.066 -43.618 -10.845 1.00 38.41 461 LYS A N 1
ATOM 3790 C CA . LYS A 1 461 ? 36.642 -43.937 -11.051 1.00 38.41 461 LYS A CA 1
ATOM 3791 C C . LYS A 1 461 ? 36.137 -44.915 -9.983 1.00 38.41 461 LYS A C 1
ATOM 3793 O O . LYS A 1 461 ? 36.861 -45.860 -9.694 1.00 38.41 461 LYS A O 1
ATOM 3798 N N . GLN A 1 462 ? 34.850 -44.862 -9.622 1.00 31.64 462 GLN A N 1
ATOM 3799 C CA . GLN A 1 462 ? 34.018 -46.076 -9.642 1.00 31.64 462 GLN A CA 1
ATOM 3800 C C . GLN A 1 462 ? 32.505 -45.805 -9.644 1.00 31.64 462 GLN A C 1
ATOM 3802 O O . GLN A 1 462 ? 32.020 -44.761 -9.228 1.00 31.64 462 GLN A O 1
ATOM 3807 N N . PHE A 1 463 ? 31.822 -46.782 -10.232 1.00 26.88 463 PHE A N 1
ATOM 3808 C CA . PHE A 1 463 ? 30.443 -46.870 -10.702 1.00 26.88 463 PHE A CA 1
ATOM 3809 C C . PHE A 1 463 ? 29.463 -47.370 -9.618 1.00 26.88 463 PHE A C 1
ATOM 3811 O O . PHE A 1 463 ? 29.884 -47.760 -8.530 1.00 26.88 463 PHE A O 1
ATOM 3818 N N . THR A 1 464 ? 28.202 -47.561 -10.054 1.00 27.94 464 THR A N 1
ATOM 3819 C CA . THR A 1 464 ? 27.110 -48.425 -9.522 1.00 27.94 464 THR A CA 1
ATOM 3820 C C . THR A 1 464 ? 26.235 -47.825 -8.402 1.00 27.94 464 THR A C 1
ATOM 3822 O O . THR A 1 464 ? 26.761 -47.233 -7.477 1.00 27.94 464 THR A O 1
ATOM 3825 N N . LYS A 1 465 ? 24.896 -47.952 -8.378 1.00 30.20 465 LYS A N 1
ATOM 3826 C CA . LYS A 1 465 ? 23.927 -48.750 -9.161 1.00 30.20 465 LYS A CA 1
ATOM 3827 C C . LYS A 1 465 ? 22.500 -48.208 -8.925 1.00 30.20 465 LYS A C 1
ATOM 3829 O O . LYS A 1 465 ? 22.226 -47.685 -7.851 1.00 30.20 465 LYS A O 1
ATOM 3834 N N . GLU A 1 466 ? 21.626 -48.388 -9.916 1.00 30.95 466 GLU A N 1
ATOM 3835 C CA . GLU A 1 466 ? 20.163 -48.227 -9.862 1.00 30.95 466 GLU A CA 1
ATOM 3836 C C . GLU A 1 466 ? 19.493 -48.951 -8.687 1.00 30.95 466 GLU A C 1
ATOM 3838 O O . GLU A 1 466 ? 19.970 -50.010 -8.273 1.00 30.95 466 GLU A O 1
ATOM 3843 N N . SER A 1 467 ? 18.311 -48.468 -8.281 1.00 32.16 467 SER A N 1
ATOM 3844 C CA . SER A 1 467 ? 17.102 -49.292 -8.094 1.00 32.16 467 SER A CA 1
ATOM 3845 C C . SER A 1 467 ? 15.857 -48.402 -7.986 1.00 32.16 467 SER A C 1
ATOM 3847 O O . SER A 1 467 ? 15.732 -47.631 -7.040 1.00 32.16 467 SER A O 1
ATOM 3849 N N . ASP A 1 468 ? 14.941 -48.563 -8.937 1.00 35.38 468 ASP A N 1
ATOM 3850 C CA . ASP A 1 468 ? 13.514 -48.225 -8.845 1.00 35.38 468 ASP A CA 1
ATOM 3851 C C . ASP A 1 468 ? 12.751 -49.564 -8.894 1.00 35.38 468 ASP A C 1
ATOM 3853 O O . ASP A 1 468 ? 13.242 -50.512 -9.524 1.00 35.38 468 ASP A O 1
ATOM 3857 N N . PRO A 1 469 ? 11.579 -49.694 -8.249 1.00 49.12 469 PRO A N 1
ATOM 3858 C CA . PRO A 1 469 ? 10.437 -50.151 -9.046 1.00 49.12 469 PRO A CA 1
ATOM 3859 C C . PRO A 1 469 ? 9.071 -49.557 -8.638 1.00 49.12 469 PRO A C 1
ATOM 3861 O O . PRO A 1 469 ? 8.716 -49.533 -7.465 1.00 49.12 469 PRO A O 1
ATOM 3864 N N . THR A 1 470 ? 8.295 -49.188 -9.672 1.00 33.16 470 THR A N 1
ATOM 3865 C CA . THR A 1 470 ? 6.881 -49.570 -9.949 1.00 33.16 470 THR A CA 1
ATOM 3866 C C . THR A 1 470 ? 5.841 -49.355 -8.825 1.00 33.16 470 THR A C 1
ATOM 3868 O O . THR A 1 470 ? 5.956 -49.926 -7.755 1.00 33.16 470 THR A O 1
ATOM 3871 N N . GLY A 1 471 ? 4.699 -48.673 -8.968 1.00 31.02 471 GLY A N 1
ATOM 3872 C CA . GLY A 1 471 ? 3.855 -48.284 -10.102 1.00 31.02 471 GLY A CA 1
ATOM 3873 C C . GLY A 1 471 ? 2.371 -48.305 -9.649 1.00 31.02 471 GLY A C 1
ATOM 3874 O O . GLY A 1 471 ? 2.075 -48.834 -8.582 1.00 31.02 471 GLY A O 1
ATOM 3875 N N . LEU A 1 472 ? 1.463 -47.803 -10.506 1.00 34.19 472 LEU A N 1
ATOM 3876 C CA . LEU A 1 472 ? -0.027 -47.831 -10.463 1.00 34.19 472 LEU A CA 1
ATOM 3877 C C . LEU A 1 472 ? -0.712 -46.599 -9.822 1.00 34.19 472 LEU A C 1
ATOM 3879 O O . LEU A 1 472 ? -0.693 -46.408 -8.615 1.00 34.19 472 LEU A O 1
ATOM 3883 N N . MET A 1 473 ? -1.187 -45.625 -10.613 1.00 30.33 473 MET A N 1
ATOM 3884 C CA . MET A 1 473 ? -2.402 -45.586 -11.468 1.00 30.33 473 MET A CA 1
ATOM 3885 C C . MET A 1 473 ? -3.677 -45.083 -10.750 1.00 30.33 473 MET A C 1
ATOM 3887 O O . MET A 1 473 ? -4.376 -45.828 -10.077 1.00 30.33 473 MET A O 1
ATOM 3891 N N . LEU A 1 474 ? -4.015 -43.812 -11.010 1.00 39.47 474 LEU A N 1
ATOM 3892 C CA . LEU A 1 474 ? -5.390 -43.317 -11.245 1.00 39.47 474 LEU A CA 1
ATOM 3893 C C . LEU A 1 474 ? -5.861 -43.803 -12.644 1.00 39.47 474 LEU A C 1
ATOM 3895 O O . LEU A 1 474 ? -4.965 -44.096 -13.441 1.00 39.47 474 LEU A O 1
ATOM 3899 N N . PRO A 1 475 ? -7.168 -43.825 -13.042 1.00 49.88 475 PRO A N 1
ATOM 3900 C CA . PRO A 1 475 ? -8.118 -42.699 -12.878 1.00 49.88 475 PRO A CA 1
ATOM 3901 C C . PRO A 1 475 ? -9.638 -43.048 -12.825 1.00 49.88 475 PRO A C 1
ATOM 3903 O O . PRO A 1 475 ? -10.039 -44.177 -13.075 1.00 49.88 475 PRO A O 1
ATOM 3906 N N . LYS A 1 476 ? -10.513 -42.055 -12.570 1.00 33.97 476 LYS A N 1
ATOM 3907 C CA . LYS A 1 476 ? -11.425 -41.406 -13.558 1.00 33.97 476 LYS A CA 1
ATOM 3908 C C . LYS A 1 476 ? -12.571 -40.649 -12.866 1.00 33.97 476 LYS A C 1
ATOM 3910 O O . LYS A 1 476 ? -13.328 -41.211 -12.085 1.00 33.97 476 LYS A O 1
ATOM 3915 N N . ALA A 1 477 ? -12.714 -39.375 -13.230 1.00 36.06 477 ALA A N 1
ATOM 3916 C CA . ALA A 1 477 ? -13.852 -38.524 -12.908 1.00 36.06 477 ALA A CA 1
ATOM 3917 C C . ALA A 1 477 ? -14.958 -38.667 -13.971 1.00 36.06 477 ALA A C 1
ATOM 3919 O O . ALA A 1 477 ? -14.672 -38.749 -15.167 1.00 36.06 477 ALA A O 1
ATOM 3920 N N . GLN A 1 478 ? -16.212 -38.665 -13.518 1.00 40.88 478 GLN A N 1
ATOM 3921 C CA . GLN A 1 478 ? -17.421 -38.507 -14.327 1.00 40.88 478 GLN A CA 1
ATOM 3922 C C . GLN A 1 478 ? -17.690 -37.017 -14.600 1.00 40.88 478 GLN A C 1
ATOM 3924 O O . GLN A 1 478 ? -17.563 -36.182 -13.705 1.00 40.88 478 GLN A O 1
ATOM 3929 N N . ARG A 1 479 ? -18.140 -36.696 -15.816 1.00 37.56 479 ARG A N 1
ATOM 3930 C CA . ARG A 1 479 ? -18.977 -35.520 -16.106 1.00 37.56 479 ARG A CA 1
ATOM 3931 C C . ARG A 1 479 ? -20.222 -35.977 -16.869 1.00 37.56 479 ARG A C 1
ATOM 3933 O O . ARG A 1 479 ? -20.100 -36.905 -17.668 1.00 37.56 479 ARG A O 1
ATOM 3940 N N . PRO A 1 480 ? -21.379 -35.334 -16.655 1.00 58.00 480 PRO A N 1
ATOM 3941 C CA . PRO A 1 480 ? -22.558 -35.530 -17.479 1.00 58.00 480 PRO A CA 1
ATOM 3942 C C . PRO A 1 480 ? -22.598 -34.536 -18.655 1.00 58.00 480 PRO A C 1
ATOM 3944 O O . PRO A 1 480 ? -22.173 -33.394 -18.497 1.00 58.00 480 PRO A O 1
ATOM 3947 N N . VAL A 1 481 ? -23.134 -35.057 -19.768 1.00 52.28 481 VAL A N 1
ATOM 3948 C CA . VAL A 1 481 ? -23.700 -34.452 -20.998 1.00 52.28 481 VAL A CA 1
ATOM 3949 C C . VAL A 1 481 ? -22.941 -33.299 -21.651 1.00 52.28 481 VAL A C 1
ATOM 3951 O O . VAL A 1 481 ? -22.969 -32.167 -21.124 1.00 52.28 481 VAL A O 1
#

Secondary structure (DSSP, 8-state):
--PPPHHHHHHHHHHHHHHHGGGS-TTSHHHHHHHHHHHHHHHHHHHHHHHHHHHHHHHHHHHHHHHHHHHHHHHHHHHHHHHHHHHHHHHHHHHHHHHHHHHHHHHHHHHHHHSSSS------------SSTHHHHHHHHHHHHHHHHHHHHHHHHHHHHHHHHHHHHHHHHHHHHHHHHHHHHHHHHHHHHHHHHHHHHHHHHHHHHHHHHHHHHHHHHHHHHHHHHHHHHHHHHHHHHHHHHHHHHHHHHHHHHHHHHHHHHHHHHHTT---------PPPHHHHHHHHHHHHHHHHHHHHHHHHHHHHHHHHHHHHHHHHHHHHHHHHHHHHHHHHHHHHHHHHHHHHHHHHHHHHHHHHHHHHHHHHT-----------------------PPPPPP--------GGG--PPPPPPP------------PPPP-------------------------------------------

Sequence (481 aa):
MRTPTLCSTFSALRTRSVFLLRSLTKTSFSPIWGMALEFNHLASKVHKNEQRTSVLQVRGLLTLCEQLRSENEELRTKLERELEQRNEISEKLRCENLELRKMVMTGSKESVKAENIECAGQQQKGATEEQVAGKSMLGASEKKVKILEHQRNELLEVNKQWDHHFRSMKQQYEQKITDLRQKFADSQKALAELETEREQKQRDFDRKLLLAKSKIEEEEAEKEKLGGEVKDLKHKVKFLQDQLVPITRQREYQEKEILRLNKALEEVLNFQAPPRSPSATDPSPGLRHQEVMTQNELLKQQVKIFEEDFQRERSDRERMNEEKEELKKKLEKLQKQLTLTNNQLQIVKEDYHKEKEEKDKFKKLLKQHKQHSGDRLRPEPQPGQVTPVCAMYQFQCSPPVQPQGYHGFEDWQKIRYPPPAAANEHAPVQNYHCVPPSDYNWYPAYVIAHNQNTQGGDGVKQFTKESDPTGLMLPKAQRPV

Organism: Naja naja (NCBI:txid35670)

pLDDT: mean 72.9, std 25.67, range [26.88, 98.38]

Radius of gyration: 55.38 Å; chains: 1; bounding box: 113×91×187 Å